Protein AF-0000000080429225 (afdb_homodimer)

Foldseek 3Di:
DFEQDDDFFAAQQYWWWWADDPLDIEIDHQDAPDWDDDPQAIGHSVVRGGHTQQDWAAHPVRSHITHTHGDYLQVCLNHFDQPDDDDHDQVLVVQCVQQPFAAQFEEEEEDCGRVSSVRVSLNGHPDHYAYEYEDQDPVRQVVNQVVCVSNVCNVRYDTDHDDCLPVNPPAAQAGQEYEDEDPQCLSHLVSVLRRHNQAFKHKYKYKALDVVSVVSNVVSCVVNPWDPKDKDWGFDWDFDQQQDPPPVVVVVVVVQVVCVVVVPPNPPVPPPPCVSDDDDDPDDPVCVVPPPPRPRDRDRDPRDPDSGMMMIMTMRHRPVVVPPPPDPPPPPPPD/DFEQDDDFFAAQQYWWWWADDPLDIEIDHQDAPDWDDDPQAIGHSVVRGGHTQQDWAAHPVRSHITHTHGDYLQVCLNHFDQPDDDDHDQVLVVQCVQQPFAAQFEEEEEDCGRVSSVRVSLNGHPDHYAYEYEDQDPVRQVVNQVVCVSNVNNVRYDTDHDDCLPVNPPAAQAGQEYEDDDPQCLSHLVSVLRRHNQAFKHKYKYKALDVVSVVSNVVSCVVNPWDPKDKDWGFDWDFDQDQDPPPVCVVVVVVQVVCVVVVPPNPPVPPPPPCPDDDDDPDDPVCVVPPPPRPRDRDRDPRDPDSGMMMIMTMRHRPVVVPPPPPPPPPPPPD

Nearest PDB structures (foldseek):
  5ccx-assembly1_A-2  TM=9.246E-01  e=9.295E-36  Homo sapiens
  5cd1-assembly1_D  TM=9.275E-01  e=2.009E-33  Homo sapiens
  3mb5-assembly1_A  TM=8.944E-01  e=2.367E-21  Pyrococcus abyssi
  2pwy-assembly1_A  TM=8.630E-01  e=1.473E-17  Thermus thermophilus HB27
  2b25-assembly1_A  TM=8.242E-01  e=1.802E-16  Homo sapiens

InterPro domains:
  IPR014816 tRNA (1-methyladenosine) methyltransferase catalytic subunit Gcd14 [PIRSF017269] (7-320)
  IPR014816 tRNA (1-methyladenosine) methyltransferase catalytic subunit Gcd14 [PS51620] (13-317)
  IPR014816 tRNA (1-methyladenosine) methyltransferase catalytic subunit Gcd14 [PTHR12133] (1-319)
  IPR029063 S-adenosyl-L-methionine-dependent methyltransferase superfamily [G3DSA:3.40.50.150] (73-328)
  IPR029063 S-adenosyl-L-methionine-dependent methyltransferase superfamily [SSF53335] (9-315)
  IPR049470 tRNA (adenine(58)-N(1))-methyltransferase catalytic subunit TRM61, C-terminal [PF08704] (64-315)

Structure (mmCIF, N/CA/C/O backbone):
data_AF-0000000080429225-model_v1
#
loop_
_entity.id
_entity.type
_entity.pdbx_description
1 polymer 'tRNA (adenine(58)-N(1))-methyltransferase catalytic subunit TRM61'
#
loop_
_atom_site.group_PDB
_atom_site.id
_atom_site.type_symbol
_atom_site.label_atom_id
_atom_site.label_alt_id
_atom_site.label_comp_id
_atom_site.label_asym_id
_atom_site.label_entity_id
_atom_site.label_seq_id
_atom_site.pdbx_PDB_ins_code
_atom_site.Cartn_x
_atom_site.Cartn_y
_atom_site.Cartn_z
_atom_site.occupancy
_atom_site.B_iso_or_equiv
_atom_site.auth_seq_id
_atom_site.auth_comp_id
_atom_site.auth_asym_id
_atom_site.auth_atom_id
_atom_site.pdbx_PDB_model_num
ATOM 1 N N . MET A 1 1 ? -14.085 18.499 -6.609 1 58.74 1 MET A N 1
ATOM 2 C CA . MET A 1 1 ? -13.968 17.049 -6.485 1 58.74 1 MET A CA 1
ATOM 3 C C . MET A 1 1 ? -12.761 16.672 -5.631 1 58.74 1 MET A C 1
ATOM 5 O O . MET A 1 1 ? -11.667 17.203 -5.828 1 58.74 1 MET A O 1
ATOM 9 N N . SER A 1 2 ? -13.1 16.017 -4.477 1 67.49 2 SER A N 1
ATOM 10 C CA . SER A 1 2 ? -12.198 16.15 -3.338 1 67.49 2 SER A CA 1
ATOM 11 C C . SER A 1 2 ? -11.176 15.018 -3.308 1 67.49 2 SER A C 1
ATOM 13 O O . SER A 1 2 ? -9.989 15.252 -3.075 1 67.49 2 SER A O 1
ATOM 15 N N . PHE A 1 3 ? -11.462 13.723 -3.8 1 81.86 3 PHE A N 1
ATOM 16 C CA . PHE A 1 3 ? -10.512 12.64 -3.576 1 81.86 3 PHE A CA 1
ATOM 17 C C . PHE A 1 3 ? -9.713 12.35 -4.841 1 81.86 3 PHE A C 1
ATOM 19 O O . PHE A 1 3 ? -8.54 11.979 -4.769 1 81.86 3 PHE A O 1
ATOM 26 N N . SER A 1 4 ? -10.286 12.561 -6.1 1 77.12 4 SER A N 1
ATOM 27 C CA . SER A 1 4 ? -9.725 12.103 -7.367 1 77.12 4 SER A CA 1
ATOM 28 C C . SER A 1 4 ? -8.738 13.118 -7.934 1 77.12 4 SER A C 1
ATOM 30 O O . SER A 1 4 ? -7.96 12.799 -8.836 1 77.12 4 SER A O 1
ATOM 32 N N . GLY A 1 5 ? -8.695 14.262 -7.316 1 80.11 5 GLY A N 1
ATOM 33 C CA . GLY A 1 5 ? -7.773 15.26 -7.836 1 80.11 5 GLY A CA 1
ATOM 34 C C . GLY A 1 5 ? -7.303 16.244 -6.782 1 80.11 5 GLY A C 1
ATOM 35 O O . GLY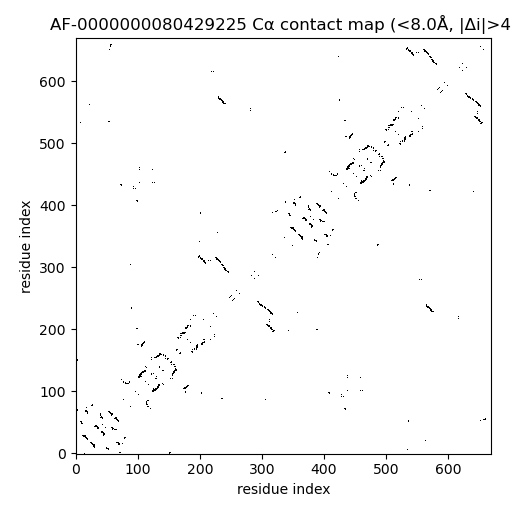 A 1 5 ? -7.942 16.398 -5.739 1 80.11 5 GLY A O 1
ATOM 36 N N . TRP A 1 6 ? -6.202 16.793 -7.077 1 83.4 6 TRP A N 1
ATOM 37 C CA . TRP A 1 6 ? -5.646 17.782 -6.16 1 83.4 6 TRP A CA 1
ATOM 38 C C . TRP A 1 6 ? -6.173 19.177 -6.48 1 83.4 6 TRP A C 1
ATOM 40 O O . TRP A 1 6 ? -6.279 19.555 -7.649 1 83.4 6 TRP A O 1
ATOM 50 N N . LYS A 1 7 ? -6.585 19.801 -5.478 1 88.81 7 LYS A N 1
ATOM 51 C CA . LYS A 1 7 ? -7.01 21.197 -5.528 1 88.81 7 LYS A CA 1
ATOM 52 C C . LYS A 1 7 ? -6.231 22.045 -4.526 1 88.81 7 LYS A C 1
ATOM 54 O O . LYS A 1 7 ? -6.042 21.64 -3.378 1 88.81 7 LYS A O 1
ATOM 59 N N . LYS A 1 8 ? -5.849 23.186 -5.001 1 90.26 8 LYS A N 1
ATOM 60 C CA . LYS A 1 8 ? -5.064 24.053 -4.126 1 90.26 8 LYS A CA 1
ATOM 61 C C . LYS A 1 8 ? -5.967 24.85 -3.188 1 90.26 8 LYS A C 1
ATOM 63 O O . LYS A 1 8 ? -5.716 24.914 -1.983 1 90.26 8 LYS A O 1
ATOM 68 N N . TYR A 1 9 ? -7.013 25.391 -3.779 1 93.8 9 TYR A N 1
ATOM 69 C CA . TYR A 1 9 ? -7.889 26.275 -3.019 1 93.8 9 TYR A CA 1
ATOM 70 C C . TYR A 1 9 ? -9.215 25.593 -2.707 1 93.8 9 TYR A C 1
ATOM 72 O O . TYR A 1 9 ? -9.772 24.889 -3.553 1 93.8 9 TYR A O 1
ATOM 80 N N . ILE A 1 10 ? -9.683 25.83 -1.571 1 94.82 10 ILE A N 1
ATOM 81 C CA . ILE A 1 10 ? -10.962 25.288 -1.125 1 94.82 10 ILE A CA 1
ATOM 82 C C . ILE A 1 10 ? -12.105 26.069 -1.768 1 94.82 10 ILE A C 1
ATOM 84 O O . ILE A 1 10 ? -12.102 27.303 -1.765 1 94.82 10 ILE A O 1
ATOM 88 N N . GLU A 1 11 ? -13.039 25.353 -2.307 1 95.78 11 GLU A N 1
ATOM 89 C CA . GLU A 1 11 ? -14.211 25.962 -2.93 1 95.78 11 GLU A CA 1
ATOM 90 C C . GLU A 1 11 ? -15.5 25.468 -2.28 1 95.78 11 GLU A C 1
ATOM 92 O O . GLU A 1 11 ? -15.487 24.496 -1.523 1 95.78 11 GLU A O 1
ATOM 97 N N . GLU A 1 12 ? -16.565 26.218 -2.572 1 95.73 12 GLU A N 1
ATOM 98 C CA . GLU A 1 12 ? -17.868 25.752 -2.105 1 95.73 12 GLU A CA 1
ATOM 99 C C . GLU A 1 12 ? -18.182 24.36 -2.647 1 95.73 12 GLU A C 1
ATOM 101 O O . GLU A 1 12 ? -17.922 24.069 -3.816 1 95.73 12 GLU A O 1
ATOM 106 N N . GLY A 1 13 ? -18.679 23.495 -1.786 1 94.18 13 GLY A N 1
ATOM 107 C CA . GLY A 1 13 ? -19.02 22.137 -2.179 1 94.18 13 GLY A CA 1
ATOM 108 C C . GLY A 1 13 ? -17.904 21.143 -1.918 1 94.18 13 GLY A C 1
ATOM 109 O O . GLY A 1 13 ? -18.128 19.931 -1.943 1 94.18 13 GLY A O 1
ATOM 110 N N . ASP A 1 14 ? -16.735 21.689 -1.606 1 95 14 ASP A N 1
ATOM 111 C CA . ASP A 1 14 ? -15.601 20.801 -1.368 1 95 14 ASP A CA 1
ATOM 112 C C . ASP A 1 14 ? -15.697 20.144 0.007 1 95 14 ASP A C 1
ATOM 114 O O . ASP A 1 14 ? -16.264 20.721 0.938 1 95 14 ASP A O 1
ATOM 118 N N . LEU A 1 15 ? -15.174 18.949 0.069 1 95.42 15 LEU A N 1
ATOM 119 C CA . LEU A 1 15 ? -14.987 18.282 1.353 1 95.42 15 LEU A CA 1
ATOM 120 C C . LEU A 1 15 ? -13.652 18.671 1.978 1 95.42 15 LEU A C 1
ATOM 122 O O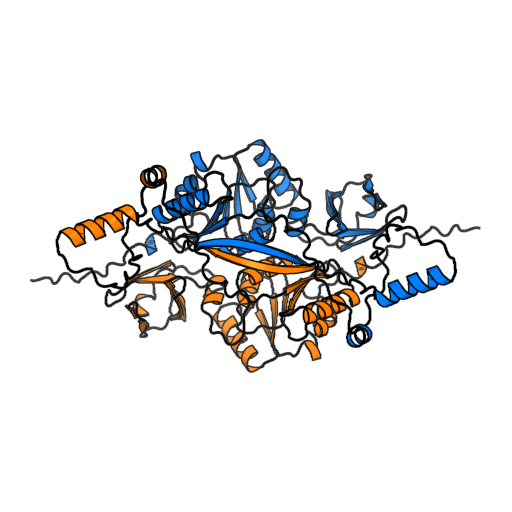 . LEU A 1 15 ? -12.607 18.582 1.328 1 95.42 15 LEU A O 1
ATOM 126 N N . VAL A 1 16 ? -13.702 19.17 3.197 1 95.46 16 VAL A N 1
ATOM 127 C CA . VAL A 1 16 ? -12.503 19.553 3.936 1 95.46 16 VAL A CA 1
ATOM 128 C C . VAL A 1 16 ? -12.417 18.752 5.233 1 95.46 16 VAL A C 1
ATOM 130 O O . VAL A 1 16 ? -13.407 18.62 5.955 1 95.46 16 VAL A O 1
ATOM 133 N N . ILE A 1 17 ? -11.282 18.155 5.483 1 95.59 17 ILE A N 1
ATOM 134 C CA . ILE A 1 17 ? -11.05 17.517 6.774 1 95.59 17 ILE A CA 1
ATOM 135 C C . ILE A 1 17 ? -10.505 18.542 7.766 1 95.59 17 ILE A C 1
ATOM 137 O O . ILE A 1 17 ? -9.371 19.007 7.628 1 95.59 17 ILE A O 1
ATOM 141 N N . ILE A 1 18 ? -11.3 18.915 8.737 1 95.4 18 ILE A N 1
ATOM 142 C CA . ILE A 1 18 ? -10.866 19.821 9.794 1 95.4 18 ILE A CA 1
ATOM 143 C C . ILE A 1 18 ? -10.047 19.052 10.829 1 95.4 18 ILE A C 1
ATOM 145 O O . ILE A 1 18 ? -10.586 18.215 11.558 1 95.4 18 ILE A O 1
ATOM 149 N N . TYR A 1 19 ? -8.816 19.375 10.841 1 93.24 19 TYR A N 1
ATOM 150 C CA . TYR A 1 19 ? -7.879 18.668 11.708 1 93.24 19 TYR A CA 1
ATOM 151 C C . TYR A 1 19 ? -7.572 19.483 12.959 1 93.24 19 TYR A C 1
ATOM 153 O O . TYR A 1 19 ? -6.966 20.554 12.876 1 93.24 19 TYR A O 1
ATOM 161 N N . MET A 1 20 ? -7.954 18.989 14.111 1 89.58 20 MET A N 1
ATOM 162 C CA . MET A 1 20 ? -7.631 19.613 15.391 1 89.58 20 MET A CA 1
ATOM 163 C C . MET A 1 20 ? -6.49 18.875 16.083 1 89.58 20 MET A C 1
ATOM 165 O O . MET A 1 20 ? -5.47 19.479 16.421 1 89.58 20 MET A O 1
ATOM 169 N N . THR A 1 21 ? -6.726 17.58 16.277 1 83.73 21 THR A N 1
ATOM 170 C CA . THR A 1 21 ? -5.724 16.637 16.761 1 83.73 21 THR A CA 1
ATOM 171 C C . THR A 1 21 ? -5.848 15.298 16.038 1 83.73 21 THR A C 1
ATOM 173 O O . THR A 1 21 ? -6.781 15.091 15.26 1 83.73 21 THR A O 1
ATOM 176 N N . ARG A 1 22 ? -4.929 14.494 16.242 1 80.58 22 ARG A N 1
ATOM 177 C CA . ARG A 1 22 ? -4.946 13.185 15.596 1 80.58 22 ARG A CA 1
ATOM 178 C C . ARG A 1 22 ? -6.216 12.418 15.948 1 80.58 22 ARG A C 1
ATOM 180 O O . ARG A 1 22 ? -6.736 11.658 15.128 1 80.58 22 ARG A O 1
ATOM 187 N N . GLU A 1 23 ? -6.689 12.679 17.076 1 81.83 23 GLU A N 1
ATOM 188 C CA . GLU A 1 23 ? -7.859 11.954 17.562 1 81.83 23 GLU A CA 1
ATOM 189 C C . GLU A 1 23 ? -9.145 12.725 17.276 1 81.83 23 GLU A C 1
ATOM 191 O O . GLU A 1 23 ? -10.244 12.198 17.459 1 81.83 23 GLU A O 1
ATOM 196 N N . ASN A 1 24 ? -8.953 13.966 16.822 1 89.04 24 ASN A N 1
ATOM 197 C CA . ASN A 1 24 ? -10.121 14.814 16.606 1 89.04 24 ASN A CA 1
ATOM 198 C C . ASN A 1 24 ? -10.099 15.454 15.221 1 89.04 24 ASN A C 1
ATOM 200 O O . ASN A 1 24 ? -9.456 16.486 15.02 1 89.04 24 ASN A O 1
ATOM 204 N N . MET A 1 25 ? -10.77 14.856 14.321 1 94.27 25 MET A N 1
ATOM 205 C CA . MET A 1 25 ? -10.921 15.331 12.948 1 94.27 25 MET A CA 1
ATOM 206 C C . MET A 1 25 ? -12.367 15.198 12.482 1 94.27 25 MET A C 1
ATOM 208 O O . MET A 1 25 ? -13.086 14.3 12.924 1 94.27 25 MET A O 1
ATOM 212 N N . THR A 1 26 ? -12.745 16.096 11.634 1 95.05 26 THR A N 1
ATOM 213 C CA . THR A 1 26 ? -14.122 16.061 11.153 1 95.05 26 THR A CA 1
ATOM 214 C C . THR A 1 26 ? -14.189 16.446 9.678 1 95.05 26 THR A C 1
ATOM 216 O O . THR A 1 26 ? -13.625 17.464 9.27 1 95.05 26 THR A O 1
ATOM 219 N N . PRO A 1 27 ? -14.887 15.577 8.914 1 95.46 27 PRO A N 1
ATOM 220 C CA . PRO A 1 27 ? -15.128 15.973 7.524 1 95.46 27 PRO A CA 1
ATOM 221 C C . PRO A 1 27 ? -16.296 16.946 7.381 1 95.46 27 PRO A C 1
ATOM 223 O O . PRO A 1 27 ? -17.365 16.721 7.956 1 95.46 27 PRO A O 1
ATOM 226 N N . ILE A 1 28 ? -16.055 18.056 6.602 1 95.69 28 ILE A N 1
ATOM 227 C CA . ILE A 1 28 ? -17.117 19.041 6.424 1 95.69 28 ILE A CA 1
ATOM 228 C C . ILE A 1 28 ? -17.204 19.445 4.954 1 95.69 28 ILE A C 1
ATOM 230 O O . ILE A 1 28 ? -16.19 19.772 4.332 1 95.69 28 ILE A O 1
ATOM 234 N N . PHE A 1 29 ? -18.402 19.414 4.438 1 95.51 29 PHE A N 1
ATOM 235 C CA . PHE A 1 29 ? -18.639 19.988 3.119 1 95.51 29 PHE A CA 1
ATOM 236 C C . PHE A 1 29 ? -18.826 21.498 3.211 1 95.51 29 PHE A C 1
ATOM 238 O O . PHE A 1 29 ? -19.656 21.979 3.985 1 95.51 29 PHE A O 1
ATOM 245 N N . MET A 1 30 ? -18.102 22.186 2.43 1 96.13 30 MET A N 1
ATOM 246 C CA . MET A 1 30 ? -18.134 23.645 2.484 1 96.13 30 MET A CA 1
ATOM 247 C C . MET A 1 30 ? -19.438 24.182 1.904 1 96.13 30 MET A C 1
ATOM 249 O O . MET A 1 30 ? -19.815 23.832 0.784 1 96.13 30 MET A O 1
ATOM 253 N N . LYS A 1 31 ? -20.056 24.973 2.696 1 97 31 LYS A N 1
ATOM 254 C CA . LYS A 1 31 ? -21.301 25.634 2.314 1 97 31 LYS A CA 1
ATOM 255 C C . LYS A 1 31 ? -21.322 27.084 2.789 1 97 31 LYS A C 1
ATOM 257 O O . LYS A 1 31 ? -21.256 27.351 3.99 1 97 31 LYS A O 1
ATOM 262 N N . LYS A 1 32 ? -21.554 27.967 1.883 1 96.86 32 LYS A N 1
ATOM 263 C CA . LYS A 1 32 ? -21.582 29.386 2.23 1 96.86 32 LYS A CA 1
ATOM 264 C C . LYS A 1 32 ? -22.643 29.671 3.289 1 96.86 32 LYS A C 1
ATOM 266 O O . LYS A 1 32 ? -23.737 29.104 3.249 1 96.86 32 LYS A O 1
ATOM 271 N N . GLY A 1 33 ? -22.315 30.573 4.216 1 96.48 33 GLY A N 1
ATOM 272 C CA . GLY A 1 33 ? -23.259 31.013 5.231 1 96.48 33 GLY A CA 1
ATOM 273 C C . GLY A 1 33 ? -23.34 30.071 6.418 1 96.48 33 GLY A C 1
ATOM 274 O O . GLY A 1 33 ? -24.071 30.333 7.376 1 96.48 33 GLY A O 1
ATOM 275 N N . THR A 1 34 ? -22.574 28.927 6.427 1 96.66 34 THR A N 1
ATOM 276 C CA . THR A 1 34 ? -22.617 27.947 7.506 1 96.66 34 THR A CA 1
ATOM 277 C C . THR A 1 34 ? -21.417 28.111 8.434 1 96.66 34 THR A C 1
ATOM 279 O O . THR A 1 34 ? -20.409 28.709 8.053 1 96.66 34 THR A O 1
ATOM 282 N N . VAL A 1 35 ? -21.65 27.637 9.654 1 96.33 35 VAL A N 1
ATOM 283 C CA . VAL A 1 35 ? -20.612 27.757 10.673 1 96.33 35 VAL A CA 1
ATOM 284 C C . VAL A 1 35 ? -20.342 26.391 11.3 1 96.33 35 VAL A C 1
ATOM 286 O O . VAL A 1 35 ? -21.271 25.616 11.538 1 96.33 35 VAL A O 1
ATOM 289 N N . PHE A 1 36 ? -19.058 26.064 11.434 1 95.08 36 PHE A N 1
ATOM 290 C CA . PHE A 1 36 ? -18.625 24.888 12.179 1 95.08 36 PHE A CA 1
ATOM 291 C C . PHE A 1 36 ? -18.08 25.282 13.546 1 95.08 36 PHE A C 1
ATOM 293 O O . PHE A 1 36 ? -17.221 26.161 13.647 1 95.08 36 PHE A O 1
ATOM 300 N N . GLN A 1 37 ? -18.597 24.686 14.585 1 93.11 37 GLN A N 1
ATOM 301 C CA . GLN A 1 37 ? -18.163 25.047 15.93 1 93.11 37 GLN A CA 1
ATOM 302 C C . GLN A 1 37 ? -17.897 23.804 16.775 1 93.11 37 GLN A C 1
ATOM 304 O O . GLN A 1 37 ? -18.624 22.813 16.676 1 93.11 37 GLN A O 1
ATOM 309 N N . ASN A 1 38 ? -16.82 23.818 17.458 1 88.49 38 ASN A N 1
ATOM 310 C CA . ASN A 1 38 ? -16.491 22.783 18.433 1 88.49 38 ASN A CA 1
ATOM 311 C C . ASN A 1 38 ? -15.757 23.363 19.639 1 88.49 38 ASN A C 1
ATOM 313 O O . ASN A 1 38 ? -15.783 24.574 19.864 1 88.49 38 ASN A O 1
ATOM 317 N N . ARG A 1 39 ? -15.22 22.53 20.49 1 87.5 39 ARG A N 1
ATOM 318 C CA . ARG A 1 39 ? -14.583 22.97 21.728 1 87.5 39 ARG A CA 1
ATOM 319 C C . ARG A 1 39 ? -13.356 23.827 21.437 1 87.5 39 ARG A C 1
ATOM 321 O O . ARG A 1 39 ? -12.887 24.563 22.307 1 87.5 39 ARG A O 1
ATOM 328 N N . PHE A 1 40 ? -12.864 23.816 20.22 1 87.19 40 PHE A N 1
ATOM 329 C CA . PHE A 1 40 ? -11.636 24.528 19.883 1 87.19 40 PHE A CA 1
ATOM 330 C C . PHE A 1 40 ? -11.949 25.894 19.285 1 87.19 40 PHE A C 1
ATOM 332 O O . PHE A 1 40 ? -11.053 26.723 19.115 1 87.19 40 PHE A O 1
ATOM 339 N N . GLY A 1 41 ? -13.264 26.063 18.903 1 91.53 41 GLY A N 1
ATOM 340 C CA . GLY A 1 41 ? -13.585 27.391 18.406 1 91.53 41 GLY A CA 1
ATOM 341 C C . GLY A 1 41 ? -14.706 27.391 17.383 1 91.53 41 GLY A C 1
ATOM 342 O O . GLY A 1 41 ? -15.432 26.403 17.251 1 91.53 41 GLY A O 1
ATOM 343 N N . VAL A 1 42 ? -14.895 28.566 16.88 1 95.13 42 VAL A N 1
ATOM 344 C CA . VAL A 1 42 ? -15.93 28.808 15.881 1 95.13 42 VAL A CA 1
ATOM 345 C C . VAL A 1 42 ? -15.285 29.109 14.53 1 95.13 42 VAL A C 1
ATOM 347 O O . VAL A 1 42 ? -14.436 29.997 14.424 1 95.13 42 VAL A O 1
ATOM 350 N N . TYR A 1 43 ? -15.723 28.39 13.469 1 95.64 43 TYR A N 1
ATOM 351 C CA . TYR A 1 43 ? -15.122 28.517 12.147 1 95.64 43 TYR A CA 1
ATOM 352 C C . TYR A 1 43 ? -16.191 28.713 11.078 1 95.64 43 TYR A C 1
ATOM 354 O O . TYR A 1 43 ? -16.97 27.8 10.796 1 95.64 43 TYR A O 1
ATOM 362 N N . LYS A 1 44 ? -16.185 29.883 10.493 1 96.58 44 LYS A N 1
ATOM 363 C CA . LYS A 1 44 ? -17.135 30.164 9.42 1 96.58 44 LYS A CA 1
ATOM 364 C C . LYS A 1 44 ? -16.662 29.568 8.097 1 96.58 44 LYS A C 1
ATOM 366 O O . LYS A 1 44 ? -15.507 29.75 7.706 1 96.58 44 LYS A O 1
ATOM 371 N N . HIS A 1 45 ? -17.551 28.88 7.373 1 97.51 45 HIS A N 1
ATOM 372 C CA . HIS A 1 45 ? -17.2 28.31 6.077 1 97.51 45 HIS A CA 1
ATOM 373 C C . HIS A 1 45 ? -16.724 29.389 5.111 1 97.51 45 HIS A C 1
ATOM 375 O O . HIS A 1 45 ? -15.824 29.151 4.302 1 97.51 45 HIS A O 1
ATOM 381 N N . ASP A 1 46 ? -17.334 30.583 5.255 1 96.82 46 ASP A N 1
ATOM 382 C CA . ASP A 1 46 ? -16.966 31.69 4.378 1 96.82 46 ASP A CA 1
ATOM 383 C C . ASP A 1 46 ? -15.501 32.078 4.568 1 96.82 46 ASP A C 1
ATOM 385 O O . ASP A 1 46 ? -14.851 32.548 3.632 1 96.82 46 ASP A O 1
ATOM 389 N N . ASP A 1 47 ? -14.984 31.862 5.772 1 94.79 47 ASP A N 1
ATOM 390 C CA . ASP A 1 47 ? -13.586 32.164 6.066 1 94.79 47 ASP A CA 1
ATOM 391 C C . ASP A 1 47 ? -12.664 31.07 5.534 1 94.79 47 ASP A C 1
ATOM 393 O O . ASP A 1 47 ? -11.456 31.278 5.405 1 94.79 47 ASP A O 1
ATOM 397 N N . ILE A 1 48 ? -13.205 29.922 5.274 1 95.12 48 ILE A N 1
ATOM 398 C CA . ILE A 1 48 ? -12.435 28.765 4.83 1 95.12 48 ILE A CA 1
ATOM 399 C C . ILE A 1 48 ? -12.369 28.745 3.304 1 95.12 48 ILE A C 1
ATOM 401 O O . ILE A 1 48 ? -11.319 28.456 2.726 1 95.12 48 ILE A O 1
ATOM 405 N N . ILE A 1 49 ? -13.484 29.052 2.705 1 96.41 49 ILE A N 1
ATOM 406 C CA . ILE A 1 49 ? -13.565 29.057 1.249 1 96.41 49 ILE A CA 1
ATOM 407 C C . ILE A 1 49 ? -12.571 30.067 0.68 1 96.41 49 ILE A C 1
ATOM 409 O O . ILE A 1 49 ? -12.524 31.218 1.123 1 96.41 49 ILE A O 1
ATOM 413 N N . GLY A 1 50 ? -11.746 29.635 -0.214 1 94.41 50 GLY A N 1
ATOM 414 C CA . GLY A 1 50 ? -10.716 30.48 -0.794 1 94.41 50 GLY A CA 1
ATOM 415 C C . GLY A 1 50 ? -9.336 30.221 -0.218 1 94.41 50 GLY A C 1
ATOM 416 O O . GLY A 1 50 ? -8.327 30.599 -0.816 1 94.41 50 GLY A O 1
ATOM 417 N N . LYS A 1 51 ? -9.293 29.588 0.912 1 93.23 51 LYS A N 1
ATOM 418 C CA . LYS A 1 51 ? -8.007 29.256 1.519 1 93.23 51 LYS A CA 1
ATOM 419 C C . LYS A 1 51 ? -7.384 28.033 0.852 1 93.23 51 LYS A C 1
ATOM 421 O O . LYS A 1 51 ? -8.072 27.278 0.162 1 93.23 51 LYS A O 1
ATOM 426 N N . GLU A 1 52 ? -6.147 27.896 1.063 1 92.24 52 GLU A N 1
ATOM 427 C CA . GLU A 1 52 ? -5.428 26.746 0.524 1 92.24 52 GLU A CA 1
ATOM 428 C C . GLU A 1 52 ? -5.549 25.538 1.448 1 92.24 52 GLU A C 1
ATOM 430 O O . GLU A 1 52 ? -5.535 25.682 2.672 1 92.24 52 GLU A O 1
ATOM 435 N N . TYR A 1 53 ? -5.704 24.373 0.846 1 92.01 53 TYR A N 1
ATOM 436 C CA . TYR A 1 53 ? -5.567 23.175 1.667 1 92.01 53 TYR A CA 1
ATOM 437 C C . TYR A 1 53 ? -4.225 23.16 2.389 1 92.01 53 TYR A C 1
ATOM 439 O O . TYR A 1 53 ? -3.197 23.523 1.811 1 92.01 53 TYR A O 1
ATOM 447 N N . GLY A 1 54 ? -4.253 22.733 3.622 1 90.11 54 GLY A N 1
ATOM 448 C CA . GLY A 1 54 ? -3.047 22.733 4.435 1 90.11 54 GLY A CA 1
ATOM 449 C C . GLY A 1 54 ? -2.928 23.954 5.326 1 90.11 54 GLY A C 1
ATOM 450 O O . GLY A 1 54 ? -2.061 24.009 6.201 1 90.11 54 GLY A O 1
ATOM 451 N N . SER A 1 55 ? -3.855 24.876 5.248 1 90.67 55 SER A N 1
ATOM 452 C CA . SER A 1 55 ? -3.782 26.133 5.986 1 90.67 55 SER A CA 1
ATOM 453 C C . SER A 1 55 ? -4.169 25.94 7.448 1 90.67 55 SER A C 1
ATOM 455 O O . SER A 1 55 ? -4.99 25.079 7.77 1 90.67 55 SER A O 1
ATOM 457 N N . LYS A 1 56 ? -3.53 26.711 8.214 1 89.64 56 LYS A N 1
ATOM 458 C CA . LYS A 1 56 ? -3.931 26.864 9.61 1 89.64 56 LYS A CA 1
ATOM 459 C C . LYS A 1 56 ? -4.975 27.965 9.765 1 89.64 56 LYS A C 1
ATOM 461 O O . LYS A 1 56 ? -4.775 29.088 9.297 1 89.64 56 LYS A O 1
ATOM 466 N N . LEU A 1 57 ? -6.084 27.677 10.368 1 91.74 57 LEU A N 1
ATOM 467 C CA . LEU A 1 57 ? -7.157 28.649 10.54 1 91.74 57 LEU A CA 1
ATOM 468 C C . LEU A 1 57 ? -7.418 28.915 12.019 1 91.74 57 LEU A C 1
ATOM 470 O O . LEU A 1 57 ? -7.702 27.987 12.78 1 91.74 57 LEU A O 1
ATOM 474 N N . VAL A 1 58 ? -7.323 30.12 12.379 1 91.07 58 VAL A N 1
ATOM 475 C CA . VAL A 1 58 ? -7.629 30.526 13.747 1 91.07 58 VAL A CA 1
ATOM 476 C C . VAL A 1 58 ? -9.134 30.725 13.903 1 91.07 58 VAL A C 1
ATOM 478 O O . VAL A 1 58 ? -9.789 31.279 13.016 1 91.07 58 VAL A O 1
ATOM 481 N N . SER A 1 59 ? -9.606 30.316 15.001 1 92.41 59 SER A N 1
ATOM 482 C CA . SER A 1 59 ? -11.038 30.445 15.251 1 92.41 59 SER A CA 1
ATOM 483 C C . SER A 1 59 ? -11.458 31.909 15.316 1 92.41 59 SER A C 1
ATOM 485 O O . SER A 1 59 ? -10.661 32.773 15.687 1 92.41 59 SER A O 1
ATOM 487 N N . SER A 1 60 ? -12.692 32.162 14.959 1 88.79 60 SER A N 1
ATOM 488 C CA . SER A 1 60 ? -13.214 33.525 14.965 1 88.79 60 SER A CA 1
ATOM 489 C C . SER A 1 60 ? -13.227 34.106 16.375 1 88.79 60 SER A C 1
ATOM 491 O O . SER A 1 60 ? -13.128 35.322 16.552 1 88.79 60 SER A O 1
ATOM 493 N N . ASN A 1 61 ? -13.335 33.265 17.375 1 88.03 61 ASN A N 1
ATOM 494 C CA . ASN A 1 61 ? -13.342 33.731 18.758 1 88.03 61 ASN A CA 1
ATOM 495 C C . ASN A 1 61 ? -11.97 33.577 19.408 1 88.03 61 ASN A C 1
ATOM 497 O O . ASN A 1 61 ? -11.849 33.629 20.633 1 88.03 61 ASN A O 1
ATOM 501 N N . TYR A 1 62 ? -10.942 33.167 18.683 1 85.77 62 TYR A N 1
ATOM 502 C CA . TYR A 1 62 ? -9.53 33.13 19.048 1 85.77 62 TYR A CA 1
ATOM 503 C C . TYR A 1 62 ? -9.281 32.122 20.164 1 85.77 62 TYR A C 1
ATOM 505 O O . TYR A 1 62 ? -8.407 32.326 21.009 1 85.77 62 TYR A O 1
ATOM 513 N N . ARG A 1 63 ? -10.06 31.122 20.252 1 85.6 63 ARG A N 1
ATOM 514 C CA . ARG A 1 63 ? -9.919 30.09 21.275 1 85.6 63 ARG A CA 1
ATOM 515 C C . ARG A 1 63 ? -8.936 29.011 20.832 1 85.6 63 ARG A C 1
ATOM 517 O O . ARG A 1 63 ? -8.36 28.309 21.666 1 85.6 63 ARG A O 1
ATOM 524 N N . GLY A 1 64 ? -8.797 28.938 19.556 1 88.9 64 GLY A N 1
ATOM 525 C CA . GLY A 1 64 ? -7.921 27.892 19.051 1 88.9 64 GLY A CA 1
ATOM 526 C C . GLY A 1 64 ? -7.729 27.949 17.548 1 88.9 64 GLY A C 1
ATOM 527 O O . GLY A 1 64 ? -8.004 28.973 16.919 1 88.9 64 GLY A O 1
ATOM 528 N N . PHE A 1 65 ? -7.037 26.918 17.011 1 89.67 65 PHE A N 1
ATOM 529 C CA . PHE A 1 65 ? -6.817 26.846 15.571 1 89.67 65 PHE A CA 1
ATOM 530 C C . PHE A 1 65 ? -7.003 25.42 15.067 1 89.67 65 PHE A C 1
ATOM 532 O O . PHE A 1 65 ? -7.028 24.474 15.857 1 89.67 65 PHE A O 1
ATOM 539 N N . VAL A 1 66 ? -7.293 25.342 13.789 1 91.8 66 VAL A N 1
ATOM 540 C CA . VAL A 1 66 ? -7.409 24.049 13.121 1 91.8 66 VAL A CA 1
ATOM 541 C C . VAL A 1 66 ? -6.61 24.066 11.82 1 91.8 66 VAL A C 1
ATOM 543 O O . VAL A 1 66 ? -6.189 25.128 11.356 1 91.8 66 VAL A O 1
ATOM 546 N N . TYR A 1 67 ? -6.308 22.927 11.313 1 91.96 67 TYR A N 1
ATOM 547 C CA . TYR A 1 67 ? -5.75 22.811 9.97 1 91.96 67 TYR A CA 1
ATOM 548 C C . TYR A 1 67 ? -6.807 22.338 8.979 1 91.96 67 TYR A C 1
ATOM 550 O O . TYR A 1 67 ? -7.624 21.472 9.3 1 91.96 67 TYR A O 1
ATOM 558 N N . LEU A 1 68 ? -6.789 22.913 7.829 1 94.28 68 LEU A N 1
ATOM 559 C CA . LEU A 1 68 ? -7.69 22.547 6.741 1 94.28 68 LEU A CA 1
ATOM 560 C C . LEU A 1 68 ? -7.016 21.574 5.781 1 94.28 68 LEU A C 1
ATOM 562 O O . LEU A 1 68 ? -6.192 21.978 4.957 1 94.28 68 LEU A O 1
ATOM 566 N N . LEU A 1 69 ? -7.438 20.297 5.829 1 94.16 69 LEU A N 1
ATOM 567 C CA . LEU A 1 69 ? -6.694 19.29 5.08 1 94.16 69 LEU A CA 1
ATOM 568 C C . LEU A 1 69 ? -7.499 18.798 3.883 1 94.16 69 LEU A C 1
ATOM 570 O O . LEU A 1 69 ? -8.726 18.698 3.954 1 94.16 69 LEU A O 1
ATOM 574 N N . HIS A 1 70 ? -6.717 18.524 2.859 1 94.54 70 HIS A N 1
ATOM 575 C CA . HIS A 1 70 ? -7.286 17.844 1.7 1 94.54 70 HIS A CA 1
ATOM 576 C C . HIS A 1 70 ? -7.679 16.41 2.041 1 94.54 70 HIS A C 1
ATOM 578 O O . HIS A 1 70 ? -6.937 15.706 2.73 1 94.54 70 HIS A O 1
ATOM 584 N N . PRO A 1 71 ? -8.844 15.992 1.632 1 94.83 71 PRO A N 1
ATOM 585 C CA . PRO A 1 71 ? -9.227 14.614 1.95 1 94.83 71 PRO A CA 1
ATOM 586 C C . PRO A 1 71 ? -8.337 13.581 1.264 1 94.83 71 PRO A C 1
ATOM 588 O O . PRO A 1 71 ? -7.941 13.77 0.111 1 94.83 71 PRO A O 1
ATOM 591 N N . THR A 1 72 ? -7.945 12.558 1.947 1 94.23 72 THR A N 1
ATOM 592 C CA . THR A 1 72 ? -7.251 11.368 1.467 1 94.23 72 THR A CA 1
ATOM 593 C C . THR A 1 72 ? -7.935 10.102 1.976 1 94.23 72 THR A C 1
ATOM 595 O O . THR A 1 72 ? -8.668 10.141 2.967 1 94.23 72 THR A O 1
ATOM 598 N N . PRO A 1 73 ? -7.722 8.973 1.324 1 95.45 73 PRO A N 1
ATOM 599 C CA . PRO A 1 73 ? -8.309 7.732 1.834 1 95.45 73 PRO A CA 1
ATOM 600 C C . PRO A 1 73 ? -7.883 7.423 3.267 1 95.45 73 PRO A C 1
ATOM 602 O O . PRO A 1 73 ? -8.68 6.905 4.054 1 95.45 73 PRO A O 1
ATOM 605 N N . GLU A 1 74 ? -6.671 7.743 3.611 1 93.58 74 GLU A N 1
ATOM 606 C CA . GLU A 1 74 ? -6.185 7.515 4.969 1 93.58 74 GLU A CA 1
ATOM 607 C C . GLU A 1 74 ? -6.97 8.342 5.983 1 93.58 74 GLU A C 1
ATOM 609 O O . GLU A 1 74 ? -7.402 7.822 7.014 1 93.58 74 GLU A O 1
ATOM 614 N N . LEU A 1 75 ? -7.144 9.619 5.665 1 94.03 75 LEU A N 1
ATOM 615 C CA . LEU A 1 75 ? -7.907 10.491 6.55 1 94.03 75 LEU A CA 1
ATOM 616 C C . LEU A 1 75 ? -9.375 10.077 6.588 1 94.03 75 LEU A C 1
ATOM 618 O O . LEU A 1 75 ? -10.006 10.108 7.647 1 94.03 75 LEU A O 1
ATOM 622 N N . TRP A 1 76 ? -9.871 9.673 5.45 1 95.14 76 TRP A N 1
ATOM 623 C CA . TRP A 1 76 ? -11.271 9.27 5.365 1 95.14 76 TRP A CA 1
ATOM 624 C C . TRP A 1 76 ? -11.553 8.085 6.282 1 95.14 76 TRP A C 1
ATOM 626 O O . TRP A 1 76 ? -12.587 8.044 6.954 1 95.14 76 TRP A O 1
ATOM 636 N N . THR A 1 77 ? -10.668 7.143 6.325 1 94.47 77 THR A N 1
ATOM 637 C CA . THR A 1 77 ? -10.807 5.974 7.186 1 94.47 77 THR A CA 1
ATOM 638 C C . THR A 1 77 ? -10.958 6.393 8.646 1 94.47 77 THR A C 1
ATOM 640 O O . THR A 1 77 ? -11.635 5.717 9.424 1 94.47 77 THR A O 1
ATOM 643 N N . LEU A 1 78 ? -10.418 7.502 8.987 1 92.3 78 LEU A N 1
ATOM 644 C CA . LEU A 1 78 ? -10.41 7.957 10.373 1 92.3 78 LEU A CA 1
ATOM 645 C C . LEU A 1 78 ? -11.678 8.741 10.695 1 92.3 78 LEU A C 1
ATOM 647 O O . LEU A 1 78 ? -12.068 8.849 11.86 1 92.3 78 LEU A O 1
ATOM 651 N N . VAL A 1 79 ? -12.349 9.276 9.652 1 93.86 79 VAL A N 1
ATOM 652 C CA . VAL A 1 79 ? -13.348 10.286 9.986 1 93.86 79 VAL A CA 1
ATOM 653 C C . VAL A 1 79 ? -14.714 9.857 9.454 1 93.86 79 VAL A C 1
ATOM 655 O O . VAL A 1 79 ? -15.735 10.462 9.789 1 93.86 79 VAL A O 1
ATOM 658 N N . LEU A 1 80 ? -14.768 8.805 8.598 1 91.91 80 LEU A N 1
ATOM 659 C CA . LEU A 1 80 ? -16.031 8.466 7.953 1 91.91 80 LEU A CA 1
ATOM 660 C C . LEU A 1 80 ? -17.062 8.012 8.981 1 91.91 80 LEU A C 1
ATOM 662 O O . LEU A 1 80 ? -16.702 7.502 10.044 1 91.91 80 LEU A O 1
ATOM 666 N N . PRO A 1 81 ? -18.297 8.346 8.681 1 85.04 81 PRO A N 1
ATOM 667 C CA . PRO A 1 81 ? -19.335 7.779 9.545 1 85.04 81 PRO A CA 1
ATOM 668 C C . PRO A 1 81 ? -19.356 6.253 9.519 1 85.04 81 PRO A C 1
ATOM 670 O O . PRO A 1 81 ? -19.411 5.651 8.443 1 85.04 81 PRO A O 1
ATOM 673 N N . HIS A 1 82 ? -19.253 5.685 10.669 1 83.33 82 HIS A N 1
ATOM 674 C CA . HIS A 1 82 ? -19.199 4.229 10.727 1 83.33 82 HIS A CA 1
ATOM 675 C C . HIS A 1 82 ? -20.599 3.624 10.701 1 83.33 82 HIS A C 1
ATOM 677 O O . HIS A 1 82 ? -21.312 3.656 11.706 1 83.33 82 HIS A O 1
ATOM 683 N N . ARG A 1 83 ? -20.933 3.236 9.554 1 86.34 83 ARG A N 1
ATOM 684 C CA . ARG A 1 83 ? -22.19 2.508 9.415 1 86.34 83 ARG A CA 1
ATOM 685 C C . ARG A 1 83 ? -21.972 1.006 9.562 1 86.34 83 ARG A C 1
ATOM 687 O O . ARG A 1 83 ? -22.924 0.252 9.771 1 86.34 83 ARG A O 1
ATOM 694 N N . THR A 1 84 ? -20.85 0.55 9.325 1 90.49 84 THR A N 1
ATOM 695 C CA . THR A 1 84 ? -20.392 -0.827 9.471 1 90.49 84 THR A CA 1
ATOM 696 C C . THR A 1 84 ? -18.987 -0.87 10.065 1 90.49 84 THR A C 1
ATOM 698 O O . THR A 1 84 ? -18.353 0.172 10.249 1 90.49 84 THR A O 1
ATOM 701 N N . GLN A 1 85 ? -18.608 -2.086 10.469 1 88.49 85 GLN A N 1
ATOM 702 C CA . GLN A 1 85 ? -17.203 -2.256 10.82 1 88.49 85 GLN A CA 1
ATOM 703 C C . GLN A 1 85 ? -16.304 -2.069 9.601 1 88.49 85 GLN A C 1
ATOM 705 O O . GLN A 1 85 ? -16.649 -2.498 8.498 1 88.49 85 GLN A O 1
ATOM 710 N N . ILE A 1 86 ? -15.163 -1.466 9.844 1 92.62 86 ILE A N 1
ATOM 711 C CA . ILE A 1 86 ? -14.278 -1.165 8.724 1 92.62 86 ILE A CA 1
ATOM 712 C C . ILE A 1 86 ? -12.898 -1.766 8.98 1 92.62 86 ILE A C 1
ATOM 714 O O . ILE A 1 86 ? -12.582 -2.151 10.108 1 92.62 86 ILE A O 1
ATOM 718 N N . LEU A 1 87 ? -12.148 -1.839 7.833 1 92.56 87 LEU A N 1
ATOM 719 C CA . LEU A 1 87 ? -10.721 -2.132 7.907 1 92.56 87 LEU A CA 1
ATOM 720 C C . LEU A 1 87 ? -9.926 -0.878 8.252 1 92.56 87 LEU A C 1
ATOM 722 O O . LEU A 1 87 ? -10.3 0.228 7.857 1 92.56 87 LEU A O 1
ATOM 726 N N . TYR A 1 88 ? -8.839 -1.144 8.891 1 90.17 88 TYR A N 1
ATOM 727 C CA . TYR A 1 88 ? -7.975 -0.013 9.208 1 90.17 88 TYR A CA 1
ATOM 728 C C . TYR A 1 88 ? -6.682 -0.072 8.404 1 90.17 88 TYR A C 1
ATOM 730 O O . TYR A 1 88 ? -6.458 -1.018 7.645 1 90.17 88 TYR A O 1
ATOM 738 N N . ILE A 1 89 ? -5.914 0.87 8.62 1 91.69 89 ILE A N 1
ATOM 739 C CA . ILE A 1 89 ? -4.862 1.226 7.673 1 91.69 89 ILE A CA 1
ATOM 740 C C . ILE A 1 89 ? -3.856 0.082 7.566 1 91.69 89 ILE A C 1
ATOM 742 O O . ILE A 1 89 ? -3.294 -0.161 6.495 1 91.69 89 ILE A O 1
ATOM 746 N N . ALA A 1 90 ? -3.551 -0.62 8.666 1 90.71 90 ALA A N 1
ATOM 747 C CA . ALA A 1 90 ? -2.596 -1.724 8.612 1 90.71 90 ALA A CA 1
ATOM 748 C C . ALA A 1 90 ? -3.071 -2.814 7.655 1 90.71 90 ALA A C 1
ATOM 750 O O . ALA A 1 90 ? -2.325 -3.242 6.772 1 90.71 90 ALA A O 1
ATOM 751 N N . ASP A 1 91 ? -4.284 -3.215 7.808 1 93.96 91 ASP A N 1
ATOM 752 C CA . ASP A 1 91 ? -4.863 -4.231 6.935 1 93.96 91 ASP A CA 1
ATOM 753 C C . ASP A 1 91 ? -5.008 -3.711 5.506 1 93.96 91 ASP A C 1
ATOM 755 O O . ASP A 1 91 ? -4.678 -4.413 4.548 1 93.96 91 ASP A O 1
ATOM 759 N N . ILE A 1 92 ? -5.489 -2.502 5.412 1 96.49 92 ILE A N 1
ATOM 760 C CA . ILE A 1 92 ? -5.74 -1.904 4.106 1 96.49 92 ILE A CA 1
ATOM 761 C C . ILE A 1 92 ? -4.449 -1.881 3.291 1 96.49 92 ILE A C 1
ATOM 763 O O . ILE A 1 92 ? -4.434 -2.289 2.127 1 96.49 92 ILE A O 1
ATOM 767 N N . SER A 1 93 ? -3.397 -1.402 3.924 1 95.99 93 SER A N 1
ATOM 768 C CA . SER A 1 93 ? -2.122 -1.295 3.223 1 95.99 93 SER A CA 1
ATOM 769 C C . SER A 1 93 ? -1.605 -2.666 2.802 1 95.99 93 SER A C 1
ATOM 771 O O . SER A 1 93 ? -1.158 -2.846 1.667 1 95.99 93 SER A O 1
ATOM 773 N N . PHE A 1 94 ? -1.696 -3.624 3.712 1 95.8 94 PHE A N 1
ATOM 774 C CA . PHE A 1 94 ? -1.184 -4.968 3.475 1 95.8 94 PHE A CA 1
ATOM 775 C C . PHE A 1 94 ? -1.963 -5.656 2.36 1 95.8 94 PHE A C 1
ATOM 777 O O . PHE A 1 94 ? -1.37 -6.248 1.455 1 95.8 94 PHE A O 1
ATOM 784 N N . ILE A 1 95 ? -3.257 -5.516 2.356 1 97.63 95 ILE A N 1
ATOM 785 C CA . ILE A 1 95 ? -4.121 -6.118 1.345 1 97.63 95 ILE A CA 1
ATOM 786 C C . ILE A 1 95 ? -3.829 -5.497 -0.019 1 97.63 95 ILE A C 1
ATOM 788 O O . ILE A 1 95 ? -3.668 -6.212 -1.011 1 97.63 95 ILE A O 1
ATOM 792 N N . THR A 1 96 ? -3.75 -4.199 -0.069 1 97.99 96 THR A N 1
ATOM 793 C CA . THR A 1 96 ? -3.52 -3.487 -1.322 1 97.99 96 THR A CA 1
ATOM 794 C C . THR A 1 96 ? -2.228 -3.96 -1.982 1 97.99 96 THR A C 1
ATOM 796 O O . THR A 1 96 ? -2.191 -4.187 -3.193 1 97.99 96 THR A O 1
ATOM 799 N N . THR A 1 97 ? -1.251 -4.159 -1.184 1 96.73 97 THR A N 1
ATOM 800 C CA . THR A 1 97 ? 0.059 -4.541 -1.701 1 96.73 97 THR A CA 1
ATOM 801 C C . THR A 1 97 ? 0.062 -6.001 -2.141 1 96.73 97 THR A C 1
ATOM 803 O O . THR A 1 97 ? 0.488 -6.319 -3.254 1 96.73 97 THR A O 1
ATOM 806 N N . LEU A 1 98 ? -0.472 -6.892 -1.324 1 96.75 98 LEU A N 1
ATOM 807 C CA . LEU A 1 98 ? -0.361 -8.32 -1.603 1 96.75 98 LEU A CA 1
ATOM 808 C C . LEU A 1 98 ? -1.327 -8.735 -2.707 1 96.75 98 LEU A C 1
ATOM 810 O O . LEU A 1 98 ? -1.15 -9.783 -3.332 1 96.75 98 LEU A O 1
ATOM 814 N N . LEU A 1 99 ? -2.326 -7.911 -2.921 1 98.24 99 LEU A N 1
ATOM 815 C CA . LEU A 1 99 ? -3.179 -8.139 -4.082 1 98.24 99 LEU A CA 1
ATOM 816 C C . LEU A 1 99 ? -2.584 -7.493 -5.329 1 98.24 99 LEU A C 1
ATOM 818 O O . LEU A 1 99 ? -3.215 -7.48 -6.388 1 98.24 99 LEU A O 1
ATOM 822 N N . GLU A 1 100 ? -1.459 -6.892 -5.176 1 96.08 100 GLU A N 1
ATOM 823 C CA . GLU A 1 100 ? -0.66 -6.34 -6.265 1 96.08 100 GLU A CA 1
ATOM 824 C C . GLU A 1 100 ? -1.432 -5.267 -7.028 1 96.08 100 GLU A C 1
ATOM 826 O O . GLU A 1 100 ? -1.381 -5.215 -8.258 1 96.08 100 GLU A O 1
ATOM 831 N N . MET A 1 101 ? -2.175 -4.445 -6.293 1 96.73 101 MET A N 1
ATOM 832 C CA . MET A 1 101 ? -2.918 -3.359 -6.927 1 96.73 101 MET A CA 1
ATOM 833 C C . MET A 1 101 ? -1.971 -2.287 -7.453 1 96.73 101 MET A C 1
ATOM 835 O O . MET A 1 101 ? -0.976 -1.958 -6.804 1 96.73 101 MET A O 1
ATOM 839 N N . LYS A 1 102 ? -2.263 -1.788 -8.596 1 95.14 102 LYS A N 1
ATOM 840 C CA . LYS A 1 102 ? -1.486 -0.771 -9.299 1 95.14 102 LYS A CA 1
ATOM 841 C C . LYS A 1 102 ? -2.346 -0.032 -10.321 1 95.14 102 LYS A C 1
ATOM 843 O O . LYS A 1 102 ? -3.454 -0.468 -10.639 1 95.14 102 LYS A O 1
ATOM 848 N N . PRO A 1 103 ? -1.876 1.057 -10.796 1 94.99 103 PRO A N 1
ATOM 849 C CA . PRO A 1 103 ? -2.692 1.802 -11.757 1 94.99 103 PRO A CA 1
ATOM 850 C C . PRO A 1 103 ? -3.123 0.952 -12.95 1 94.99 103 PRO A C 1
ATOM 852 O O . PRO A 1 103 ? -2.29 0.282 -13.568 1 94.99 103 PRO A O 1
ATOM 855 N N . GLY A 1 104 ? -4.425 0.96 -13.2 1 95.35 104 GLY A N 1
ATOM 856 C CA . GLY A 1 104 ? -4.936 0.339 -14.412 1 95.35 104 GLY A CA 1
ATOM 857 C C . GLY A 1 104 ? -5.522 -1.04 -14.175 1 95.35 104 GLY A C 1
ATOM 858 O O . GLY A 1 104 ? -6.168 -1.605 -15.06 1 95.35 104 GLY A O 1
ATOM 859 N N . VAL A 1 105 ? -5.393 -1.579 -13.005 1 96.42 105 VAL A N 1
ATOM 860 C CA . VAL A 1 105 ? -5.91 -2.924 -12.77 1 96.42 105 VAL A CA 1
ATOM 861 C C . VAL A 1 105 ? -7.376 -2.848 -12.351 1 96.42 105 VAL A C 1
ATOM 863 O O . VAL A 1 105 ? -7.835 -1.816 -11.858 1 96.42 105 VAL A O 1
ATOM 866 N N . ASN A 1 106 ? -8.075 -3.924 -12.63 1 98.62 106 ASN A N 1
ATOM 867 C CA . ASN A 1 106 ? -9.469 -4.075 -12.225 1 98.62 106 ASN A CA 1
ATOM 868 C C . ASN A 1 106 ? -9.602 -4.97 -10.997 1 98.62 106 ASN A C 1
ATOM 870 O O . ASN A 1 106 ? -8.939 -6.004 -10.902 1 98.62 106 ASN A O 1
ATOM 874 N N . VAL A 1 107 ? -10.488 -4.563 -10.07 1 98.9 107 VAL A N 1
ATOM 875 C CA . VAL A 1 107 ? -10.561 -5.243 -8.781 1 98.9 107 VAL A CA 1
ATOM 876 C C . VAL A 1 107 ? -12.021 -5.475 -8.401 1 98.9 107 VAL A C 1
ATOM 878 O O . VAL A 1 107 ? -12.885 -4.646 -8.695 1 98.9 107 VAL A O 1
ATOM 881 N N . ILE A 1 108 ? -12.278 -6.628 -7.726 1 98.89 108 ILE A N 1
ATOM 882 C CA . ILE A 1 108 ? -13.558 -6.864 -7.067 1 98.89 108 ILE A CA 1
ATOM 883 C C . ILE A 1 108 ? -13.402 -6.685 -5.558 1 98.89 108 ILE A C 1
ATOM 885 O O . ILE A 1 108 ? -12.431 -7.162 -4.967 1 98.89 108 ILE A O 1
ATOM 889 N N . GLU A 1 109 ? -14.278 -5.995 -5.012 1 98.7 109 GLU A N 1
ATOM 890 C CA . GLU A 1 109 ? -14.462 -5.97 -3.564 1 98.7 109 GLU A CA 1
ATOM 891 C C . GLU A 1 109 ? -15.869 -6.418 -3.179 1 98.7 109 GLU A C 1
ATOM 893 O O . GLU A 1 109 ? -16.856 -5.928 -3.733 1 98.7 109 GLU A O 1
ATOM 898 N N . SER A 1 110 ? -15.979 -7.368 -2.345 1 97.71 110 SER A N 1
ATOM 899 C CA . SER A 1 110 ? -17.266 -7.7 -1.742 1 97.71 110 SER A CA 1
ATOM 900 C C . SER A 1 110 ? -17.295 -7.332 -0.263 1 97.71 110 SER A C 1
ATOM 902 O O . SER A 1 110 ? -16.419 -7.741 0.502 1 97.71 110 SER A O 1
ATOM 904 N N . GLY A 1 111 ? -18.278 -6.604 0.163 1 95.13 111 GLY A N 1
ATOM 905 C CA . GLY A 1 111 ? -18.318 -5.955 1.464 1 95.13 111 GLY A CA 1
ATOM 906 C C . GLY A 1 111 ? -17.891 -4.5 1.418 1 95.13 111 GLY A C 1
ATOM 907 O O . GLY A 1 111 ? -16.929 -4.109 2.083 1 95.13 111 GLY A O 1
ATOM 908 N N . THR A 1 112 ? -18.625 -3.718 0.663 1 96.16 112 THR A N 1
ATOM 909 C CA . THR A 1 112 ? -18.325 -2.299 0.504 1 96.16 112 THR A CA 1
ATOM 910 C C . THR A 1 112 ? -18.366 -1.583 1.851 1 96.16 112 THR A C 1
ATOM 912 O O . THR A 1 112 ? -17.484 -0.78 2.16 1 96.16 112 THR A O 1
ATOM 915 N N . GLY A 1 113 ? -19.472 -1.881 2.662 1 93.17 113 GLY A N 1
ATOM 916 C CA . GLY A 1 113 ? -19.641 -1.274 3.972 1 93.17 113 GLY A CA 1
ATOM 917 C C . GLY A 1 113 ? -19.675 0.242 3.928 1 93.17 113 GLY A C 1
ATOM 918 O O . GLY A 1 113 ? -20.463 0.83 3.185 1 93.17 113 GLY A O 1
ATOM 919 N N . SER A 1 114 ? -18.783 0.839 4.643 1 93.93 114 SER A N 1
ATOM 920 C CA . SER A 1 114 ? -18.751 2.295 4.738 1 93.93 114 SER A CA 1
ATOM 921 C C . SER A 1 114 ? -17.879 2.901 3.644 1 93.93 114 SER A C 1
ATOM 923 O O . SER A 1 114 ? -17.703 4.12 3.587 1 93.93 114 SER A O 1
ATOM 925 N N . GLY A 1 115 ? -17.302 2.081 2.804 1 95.91 115 GLY A N 1
ATOM 926 C CA . GLY A 1 115 ? -16.564 2.559 1.645 1 95.91 115 GLY A CA 1
ATOM 927 C C . GLY A 1 115 ? -15.142 2.973 1.973 1 95.91 115 GLY A C 1
ATOM 928 O O . GLY A 1 115 ? -14.469 3.602 1.153 1 95.91 115 GLY A O 1
ATOM 929 N N . SER A 1 116 ? -14.697 2.624 3.207 1 95.97 116 SER A N 1
ATOM 930 C CA . SER A 1 116 ? -13.344 2.988 3.617 1 95.97 116 SER A CA 1
ATOM 931 C C . SER A 1 116 ? -12.3 2.334 2.718 1 95.97 116 SER A C 1
ATOM 933 O O . SER A 1 116 ? -11.482 3.023 2.105 1 95.97 116 SER A O 1
ATOM 935 N N . PHE A 1 117 ? -12.34 1.046 2.58 1 97.81 117 PHE A N 1
ATOM 936 C CA . PHE A 1 117 ? -11.372 0.316 1.769 1 97.81 117 PHE A CA 1
ATOM 937 C C . PHE A 1 117 ? -11.518 0.677 0.296 1 97.81 117 PHE A C 1
ATOM 939 O O . PHE A 1 117 ? -10.522 0.807 -0.419 1 97.81 117 PHE A O 1
ATOM 946 N N . SER A 1 118 ? -12.746 0.945 -0.168 1 98.14 118 SER A N 1
ATOM 947 C CA . SER A 1 118 ? -13.024 1.312 -1.553 1 98.14 118 SER A CA 1
ATOM 948 C C . SER A 1 118 ? -12.238 2.552 -1.965 1 98.14 118 SER A C 1
ATOM 950 O O . SER A 1 118 ? -11.729 2.627 -3.085 1 98.14 118 SER A O 1
ATOM 952 N N . HIS A 1 119 ? -12.142 3.491 -1.081 1 97.09 119 HIS A N 1
ATOM 953 C CA . HIS A 1 119 ? -11.424 4.725 -1.381 1 97.09 119 HIS A CA 1
ATOM 954 C C . HIS A 1 119 ? -9.942 4.456 -1.618 1 97.09 119 HIS A C 1
ATOM 956 O O . HIS A 1 119 ? -9.338 5.039 -2.522 1 97.09 119 HIS A O 1
ATOM 962 N N . SER A 1 120 ? -9.391 3.553 -0.79 1 97.44 120 SER A N 1
ATOM 963 C CA . SER A 1 120 ? -7.982 3.206 -0.946 1 97.44 120 SER A CA 1
ATOM 964 C C . SER A 1 120 ? -7.737 2.46 -2.254 1 97.44 120 SER A C 1
ATOM 966 O O . SER A 1 120 ? -6.749 2.715 -2.945 1 97.44 120 SER A O 1
ATOM 968 N N . ILE A 1 121 ? -8.634 1.582 -2.584 1 98.34 121 ILE A N 1
ATOM 969 C CA . ILE A 1 121 ? -8.503 0.84 -3.833 1 98.34 121 ILE A CA 1
ATOM 970 C C . ILE A 1 121 ? -8.573 1.803 -5.016 1 98.34 121 ILE A C 1
ATOM 972 O O . ILE A 1 121 ? -7.71 1.778 -5.897 1 98.34 121 ILE A O 1
ATOM 976 N N . ALA A 1 122 ? -9.58 2.65 -5.013 1 97.64 122 ALA A N 1
ATOM 977 C CA . ALA A 1 122 ? -9.808 3.573 -6.121 1 97.64 122 ALA A CA 1
ATOM 978 C C . ALA A 1 122 ? -8.584 4.45 -6.365 1 97.64 122 ALA A C 1
ATOM 980 O O . ALA A 1 122 ? -8.15 4.617 -7.508 1 97.64 122 ALA A O 1
ATOM 981 N N . ARG A 1 123 ? -8.049 4.943 -5.279 1 95.04 123 ARG A N 1
ATOM 982 C CA . ARG A 1 123 ? -6.861 5.783 -5.389 1 95.04 123 ARG A CA 1
ATOM 983 C C . ARG A 1 123 ? -5.707 5.019 -6.029 1 95.04 123 ARG A C 1
ATOM 985 O O . ARG A 1 123 ? -4.948 5.58 -6.822 1 95.04 123 ARG A O 1
ATOM 992 N N . THR A 1 124 ? -5.555 3.801 -5.688 1 96.32 124 THR A N 1
ATOM 993 C CA . THR A 1 124 ? -4.416 2.986 -6.098 1 96.32 124 THR A CA 1
ATOM 994 C C . THR A 1 124 ? -4.535 2.592 -7.567 1 96.32 124 THR A C 1
ATOM 996 O O . THR A 1 124 ? -3.536 2.56 -8.289 1 96.32 124 THR A O 1
ATOM 999 N N . ILE A 1 125 ? -5.71 2.38 -8.088 1 97.16 125 ILE A N 1
ATOM 1000 C CA . ILE A 1 125 ? -5.874 1.785 -9.409 1 97.16 125 ILE A CA 1
ATOM 1001 C C . ILE A 1 125 ? -6.161 2.878 -10.436 1 97.16 125 ILE A C 1
ATOM 1003 O O . ILE A 1 125 ? -6.163 2.621 -11.642 1 97.16 125 ILE A O 1
ATOM 1007 N N . ALA A 1 126 ? -6.399 4.064 -9.934 1 94.3 126 ALA A N 1
ATOM 1008 C CA . ALA A 1 126 ? -6.668 5.2 -10.811 1 94.3 126 ALA A CA 1
ATOM 1009 C C . ALA A 1 126 ? -5.493 5.46 -11.749 1 94.3 126 ALA A C 1
ATOM 1011 O O . ALA A 1 126 ? -4.359 5.077 -11.454 1 94.3 126 ALA A O 1
ATOM 1012 N N . PRO A 1 127 ? -5.739 6.101 -12.874 1 91.11 127 PRO A N 1
ATOM 1013 C CA . PRO A 1 127 ? -7.012 6.673 -13.319 1 91.11 127 PRO A CA 1
ATOM 1014 C C . PRO A 1 127 ? -7.801 5.726 -14.22 1 91.11 127 PRO A C 1
ATOM 1016 O O . PRO A 1 127 ? -8.952 6.01 -14.563 1 91.11 127 PRO A O 1
ATOM 1019 N N . THR A 1 128 ? -7.232 4.577 -14.595 1 94 128 THR A N 1
ATOM 1020 C CA . THR A 1 128 ? -7.869 3.804 -15.655 1 94 128 THR A CA 1
ATOM 1021 C C . THR A 1 128 ? -8.393 2.476 -15.116 1 94 128 THR A C 1
ATOM 1023 O O . THR A 1 128 ? -9.104 1.752 -15.816 1 94 128 THR A O 1
ATOM 1026 N N . GLY A 1 129 ? -8.011 2.157 -13.906 1 96.64 129 GLY A N 1
ATOM 1027 C CA . GLY A 1 129 ? -8.535 0.941 -13.306 1 96.64 129 GLY A CA 1
ATOM 1028 C C . GLY A 1 129 ? -9.991 1.057 -12.897 1 96.64 129 GLY A C 1
ATOM 1029 O O . GLY A 1 129 ? -10.559 2.151 -12.908 1 96.64 129 GLY A O 1
ATOM 1030 N N . ARG A 1 130 ? -10.606 -0.142 -12.575 1 98.51 130 ARG A N 1
ATOM 1031 C CA . ARG A 1 130 ? -12 -0.168 -12.144 1 98.51 130 ARG A CA 1
ATOM 1032 C C . ARG A 1 130 ? -12.169 -1.018 -10.889 1 98.51 130 ARG A C 1
ATOM 1034 O O . ARG A 1 130 ? -11.561 -2.084 -10.768 1 98.51 130 ARG A O 1
ATOM 1041 N N . LEU A 1 131 ? -12.981 -0.482 -10.052 1 98.82 131 LEU A N 1
ATOM 1042 C CA . LEU A 1 131 ? -13.397 -1.237 -8.876 1 98.82 131 LEU A CA 1
ATOM 1043 C C . LEU A 1 131 ? -14.858 -1.658 -8.989 1 98.82 131 LEU A C 1
ATOM 1045 O O . LEU A 1 131 ? -15.744 -0.812 -9.131 1 98.82 131 LEU A O 1
ATOM 1049 N N . TYR A 1 132 ? -15.087 -2.955 -8.997 1 98.88 132 TYR A N 1
ATOM 1050 C CA . TYR A 1 132 ? -16.435 -3.5 -8.882 1 98.88 132 TYR A CA 1
ATOM 1051 C C . TYR A 1 132 ? -16.757 -3.857 -7.436 1 98.88 132 TYR A C 1
ATOM 1053 O O . TYR A 1 132 ? -16.222 -4.828 -6.895 1 98.88 132 TYR A O 1
ATOM 1061 N N . SER A 1 133 ? -17.601 -3.061 -6.818 1 98.76 133 SER A N 1
ATOM 1062 C CA . SER A 1 133 ? -17.917 -3.259 -5.408 1 98.76 133 SER A CA 1
ATOM 1063 C C . SER A 1 133 ? -19.311 -3.853 -5.232 1 98.76 133 SER A C 1
ATOM 1065 O O . SER A 1 133 ? -20.267 -3.407 -5.869 1 98.76 133 SER A O 1
ATOM 1067 N N . PHE A 1 134 ? -19.409 -4.869 -4.363 1 98.62 134 PHE A N 1
ATOM 1068 C CA . PHE A 1 134 ? -20.662 -5.581 -4.144 1 98.62 134 PHE A CA 1
ATOM 1069 C C . PHE A 1 134 ? -21.112 -5.452 -2.694 1 98.62 134 PHE A C 1
ATOM 1071 O O . PHE A 1 134 ? -20.331 -5.697 -1.772 1 98.62 134 PHE A O 1
ATOM 1078 N N . GLU A 1 135 ? -22.277 -5.042 -2.486 1 97.23 135 GLU A N 1
ATOM 1079 C CA . GLU A 1 135 ? -22.932 -4.869 -1.193 1 97.23 135 GLU A CA 1
ATOM 1080 C C . GLU A 1 135 ? -24.326 -5.491 -1.192 1 97.23 135 GLU A C 1
ATOM 1082 O O . GLU A 1 135 ? -25.121 -5.245 -2.101 1 97.23 135 GLU A O 1
ATOM 1087 N N . TYR A 1 136 ? -24.571 -6.319 -0.208 1 95.51 136 TYR A N 1
ATOM 1088 C CA . TYR A 1 136 ? -25.82 -7.072 -0.205 1 95.51 136 TYR A CA 1
ATOM 1089 C C . TYR A 1 136 ? -26.968 -6.223 0.329 1 95.51 136 TYR A C 1
ATOM 1091 O O . TYR A 1 136 ? -28.134 -6.481 0.022 1 95.51 136 TYR A O 1
ATOM 1099 N N . HIS A 1 137 ? -26.73 -5.237 1.207 1 95.49 137 HIS A N 1
ATOM 1100 C CA . HIS A 1 137 ? -27.752 -4.339 1.733 1 95.49 137 HIS A CA 1
ATOM 1101 C C . HIS A 1 137 ? -28.033 -3.196 0.764 1 95.49 137 HIS A C 1
ATOM 1103 O O . HIS A 1 137 ? -27.158 -2.365 0.507 1 95.49 137 HIS A O 1
ATOM 1109 N N . GLN A 1 138 ? -29.185 -3.057 0.341 1 96.76 138 GLN A N 1
ATOM 1110 C CA . GLN A 1 138 ? -29.538 -2.12 -0.72 1 96.76 138 GLN A CA 1
ATOM 1111 C C . GLN A 1 138 ? -29.294 -0.678 -0.285 1 96.76 138 GLN A C 1
ATOM 1113 O O . GLN A 1 138 ? -28.712 0.111 -1.032 1 96.76 138 GLN A O 1
ATOM 1118 N N . ASN A 1 139 ? -29.764 -0.383 0.859 1 96.03 139 ASN A N 1
ATOM 1119 C CA . ASN A 1 139 ? -29.611 0.985 1.344 1 96.03 139 ASN A CA 1
ATOM 1120 C C . ASN A 1 139 ? -28.142 1.38 1.455 1 96.03 139 ASN A C 1
ATOM 1122 O O . ASN A 1 139 ? -27.767 2.498 1.098 1 96.03 139 ASN A O 1
ATOM 1126 N N . ARG A 1 140 ? -27.368 0.457 1.952 1 95.38 140 ARG A N 1
ATOM 1127 C CA . ARG A 1 140 ? -25.936 0.717 2.056 1 95.38 140 ARG A CA 1
ATOM 1128 C C . ARG A 1 140 ? -25.312 0.899 0.677 1 95.38 140 ARG A C 1
ATOM 1130 O O . ARG A 1 140 ? -24.468 1.777 0.483 1 95.38 140 ARG A O 1
ATOM 1137 N N . ALA A 1 141 ? -25.694 0.089 -0.228 1 96.9 141 ALA A N 1
ATOM 1138 C CA . ALA A 1 141 ? -25.184 0.186 -1.594 1 96.9 141 ALA A CA 1
ATOM 1139 C C . ALA A 1 141 ? -25.532 1.537 -2.214 1 96.9 141 ALA A C 1
ATOM 1141 O O . ALA A 1 141 ? -24.682 2.177 -2.837 1 96.9 141 ALA A O 1
ATOM 1142 N N . ASN A 1 142 ? -26.746 1.968 -2.025 1 96.98 142 ASN A N 1
ATOM 1143 C CA . ASN A 1 142 ? -27.197 3.241 -2.577 1 96.98 142 ASN A CA 1
ATOM 1144 C C . ASN A 1 142 ? -26.43 4.415 -1.976 1 96.98 142 ASN A C 1
ATOM 1146 O O . ASN A 1 142 ? -26.004 5.319 -2.698 1 96.98 142 ASN A O 1
ATOM 1150 N N . LEU A 1 143 ? -26.305 4.354 -0.714 1 95.81 143 LEU A N 1
ATOM 1151 C CA . LEU A 1 143 ? -25.586 5.417 -0.019 1 95.81 143 LEU A CA 1
ATOM 1152 C C . LEU A 1 143 ? -24.131 5.475 -0.471 1 95.81 143 LEU A C 1
ATOM 1154 O O . LEU A 1 143 ? -23.592 6.56 -0.704 1 95.81 143 LEU A O 1
ATOM 1158 N N . ALA A 1 144 ? -23.53 4.334 -0.575 1 96.08 144 ALA A N 1
ATOM 1159 C CA . ALA A 1 144 ? -22.14 4.267 -1.018 1 96.08 144 ALA A CA 1
ATOM 1160 C C . ALA A 1 144 ? -21.986 4.833 -2.427 1 96.08 144 ALA A C 1
ATOM 1162 O O . ALA A 1 144 ? -21.041 5.577 -2.703 1 96.08 144 ALA A O 1
ATOM 1163 N N . GLN A 1 145 ? -22.88 4.544 -3.294 1 96.86 145 GLN A N 1
ATOM 1164 C CA . GLN A 1 145 ? -22.839 5.044 -4.664 1 96.86 145 GLN A CA 1
ATOM 1165 C C . GLN A 1 145 ? -22.879 6.569 -4.694 1 96.86 145 GLN A C 1
ATOM 1167 O O . GLN A 1 145 ? -22.114 7.201 -5.425 1 96.86 145 GLN A O 1
ATOM 1172 N N . VAL A 1 146 ? -23.74 7.111 -3.961 1 95.98 146 VAL A N 1
ATOM 1173 C CA . VAL A 1 146 ? -23.866 8.563 -3.888 1 95.98 146 VAL A CA 1
ATOM 1174 C C . VAL A 1 146 ? -22.559 9.17 -3.382 1 95.98 146 VAL A C 1
ATOM 1176 O O . VAL A 1 146 ? -22.052 10.136 -3.958 1 95.98 146 VAL A O 1
ATOM 1179 N N . GLU A 1 147 ? -22.024 8.562 -2.389 1 94.47 147 GLU A N 1
ATOM 1180 C CA . GLU A 1 147 ? -20.792 9.069 -1.792 1 94.47 147 GLU A CA 1
ATOM 1181 C C . GLU A 1 147 ? -19.625 8.977 -2.771 1 94.47 147 GLU A C 1
ATOM 1183 O O . GLU A 1 147 ? -18.844 9.921 -2.905 1 94.47 147 GLU A O 1
ATOM 1188 N N . PHE A 1 148 ? -19.52 7.872 -3.441 1 96.51 148 PHE A N 1
ATOM 1189 C CA . PHE A 1 148 ? -18.434 7.707 -4.4 1 96.51 148 PHE A CA 1
ATOM 1190 C C . PHE A 1 148 ? -18.538 8.737 -5.519 1 96.51 148 PHE A C 1
ATOM 1192 O O . PHE A 1 148 ? -17.527 9.293 -5.953 1 96.51 148 PHE A O 1
ATOM 1199 N N . ASN A 1 149 ? -19.751 9.006 -5.959 1 95.49 149 ASN A N 1
ATOM 1200 C CA . ASN A 1 149 ? -19.954 10.03 -6.979 1 95.49 149 ASN A CA 1
ATOM 1201 C C . ASN A 1 149 ? -19.549 11.412 -6.475 1 95.49 149 ASN A C 1
ATOM 1203 O O . ASN A 1 149 ? -18.833 12.142 -7.162 1 95.49 149 ASN A O 1
ATOM 1207 N N . GLU A 1 150 ? -19.958 11.672 -5.309 1 93.17 150 GLU A N 1
ATOM 1208 C CA . GLU A 1 150 ? -19.654 12.966 -4.706 1 93.17 150 GLU A CA 1
ATOM 1209 C C . GLU A 1 150 ? -18.153 13.136 -4.493 1 93.17 150 GLU A C 1
ATOM 1211 O O . GLU A 1 150 ? -17.63 14.249 -4.585 1 93.17 150 GLU A O 1
ATOM 1216 N N . HIS A 1 151 ? -17.52 12.028 -4.279 1 94.32 151 HIS A N 1
ATOM 1217 C CA . HIS A 1 151 ? -16.094 12.065 -3.974 1 94.32 151 HIS A CA 1
ATOM 1218 C C . HIS A 1 151 ? -15.256 11.99 -5.246 1 94.32 151 HIS A C 1
ATOM 1220 O O . HIS A 1 151 ? -14.026 11.939 -5.182 1 94.32 151 HIS A O 1
ATOM 1226 N N . GLY A 1 152 ? -15.882 11.908 -6.386 1 93.01 152 GLY A N 1
ATOM 1227 C CA . GLY A 1 152 ? -15.188 11.946 -7.664 1 93.01 152 GLY A CA 1
ATOM 1228 C C . GLY A 1 152 ? -14.731 10.578 -8.135 1 93.01 152 GLY A C 1
ATOM 1229 O O . GLY A 1 152 ? -13.855 10.474 -8.996 1 93.01 152 GLY A O 1
ATOM 1230 N N . PHE A 1 153 ? -15.264 9.484 -7.531 1 95.34 153 PHE A N 1
ATOM 1231 C CA . PHE A 1 153 ? -14.856 8.131 -7.889 1 95.34 153 PHE A CA 1
ATOM 1232 C C . PHE A 1 153 ? -15.937 7.439 -8.71 1 95.34 153 PHE A C 1
ATOM 1234 O O . PHE A 1 153 ? -15.867 6.231 -8.946 1 95.34 153 PHE A O 1
ATOM 1241 N N . GLY A 1 154 ? -16.902 8.194 -9.196 1 94.48 154 GLY A N 1
ATOM 1242 C CA . GLY A 1 154 ? -18.033 7.624 -9.911 1 94.48 154 GLY A CA 1
ATOM 1243 C C . GLY A 1 154 ? -17.629 6.885 -11.173 1 94.48 154 GLY A C 1
ATOM 1244 O O . GLY A 1 154 ? -18.302 5.939 -11.587 1 94.48 154 GLY A O 1
ATOM 1245 N N . ASP A 1 155 ? -16.586 7.276 -11.764 1 94.5 155 ASP A N 1
ATOM 1246 C CA . ASP A 1 155 ? -16.141 6.661 -13.011 1 94.5 155 ASP A CA 1
ATOM 1247 C C . ASP A 1 155 ? -15.292 5.421 -12.739 1 94.5 155 ASP A C 1
ATOM 1249 O O . ASP A 1 155 ? -15.107 4.583 -13.623 1 94.5 155 ASP A O 1
ATOM 1253 N N . ILE A 1 156 ? -14.812 5.316 -11.523 1 96.77 156 ILE A N 1
ATOM 1254 C CA . ILE A 1 156 ? -13.853 4.268 -11.192 1 96.77 156 ILE A CA 1
ATOM 1255 C C . ILE A 1 156 ? -14.557 3.146 -10.433 1 96.77 156 ILE A C 1
ATOM 1257 O O . ILE A 1 156 ? -14.273 1.966 -10.652 1 96.77 156 ILE A O 1
ATOM 1261 N N . ILE A 1 157 ? -15.518 3.526 -9.584 1 98.18 157 ILE A N 1
ATOM 1262 C CA . ILE A 1 157 ? -16.178 2.541 -8.734 1 98.18 157 ILE A CA 1
ATOM 1263 C C . ILE A 1 157 ? -17.56 2.217 -9.296 1 98.18 157 ILE A C 1
ATOM 1265 O O . ILE A 1 157 ? -18.398 3.108 -9.452 1 98.18 157 ILE A O 1
ATOM 1269 N N . LYS A 1 158 ? -17.778 0.99 -9.561 1 98.11 158 LYS A N 1
ATOM 1270 C CA . LYS A 1 158 ? -19.088 0.488 -9.967 1 98.11 158 LYS A CA 1
ATOM 1271 C C . LYS A 1 158 ? -19.752 -0.292 -8.836 1 98.11 158 LYS A C 1
ATOM 1273 O O . LYS A 1 158 ? -19.297 -1.379 -8.473 1 98.11 158 LYS A O 1
ATOM 1278 N N . MET A 1 159 ? -20.863 0.243 -8.368 1 97.99 159 MET A N 1
ATOM 1279 C CA . MET A 1 159 ? -21.569 -0.373 -7.248 1 97.99 159 MET A CA 1
ATOM 1280 C C . MET A 1 159 ? -22.583 -1.399 -7.741 1 97.99 159 MET A C 1
ATOM 1282 O O . MET A 1 159 ? -23.27 -1.169 -8.738 1 97.99 159 MET A O 1
ATOM 1286 N N . HIS A 1 160 ? -22.608 -2.538 -7.015 1 98.13 160 HIS A N 1
ATOM 1287 C CA . HIS A 1 160 ? -23.593 -3.579 -7.282 1 98.13 160 HIS A CA 1
ATOM 1288 C C . HIS A 1 160 ? -24.316 -3.994 -6.005 1 98.13 160 HIS A C 1
ATOM 1290 O O . HIS A 1 160 ? -23.677 -4.307 -4.998 1 98.13 160 HIS A O 1
ATOM 1296 N N . HIS A 1 161 ? -25.63 -3.903 -6.065 1 98.08 161 HIS A N 1
ATOM 1297 C CA . HIS A 1 161 ? -26.427 -4.547 -5.026 1 98.08 161 HIS A CA 1
ATOM 1298 C C . HIS A 1 161 ? -26.633 -6.027 -5.329 1 98.08 161 HIS A C 1
ATOM 1300 O O . HIS A 1 161 ? -27.424 -6.382 -6.206 1 98.08 161 HIS A O 1
ATOM 1306 N N . ARG A 1 162 ? -25.896 -6.897 -4.497 1 97.1 162 ARG A N 1
ATOM 1307 C CA . ARG A 1 162 ? -25.937 -8.317 -4.833 1 97.1 162 ARG A CA 1
ATOM 1308 C C . ARG A 1 162 ? -25.495 -9.172 -3.65 1 97.1 162 ARG A C 1
ATOM 1310 O O . ARG A 1 162 ? -24.537 -8.83 -2.954 1 97.1 162 ARG A O 1
ATOM 1317 N N . ASP A 1 163 ? -26.157 -10.249 -3.481 1 96.64 163 ASP A N 1
ATOM 1318 C CA . ASP A 1 163 ? -25.701 -11.305 -2.582 1 96.64 163 ASP A CA 1
ATOM 1319 C C . ASP A 1 163 ? -24.73 -12.247 -3.29 1 96.64 163 ASP A C 1
ATOM 1321 O O . ASP A 1 163 ? -25.146 -13.237 -3.896 1 96.64 163 ASP A O 1
ATOM 1325 N N . VAL A 1 164 ? -23.52 -12.031 -3.124 1 97.02 164 VAL A N 1
ATOM 1326 C CA . VAL A 1 164 ? -22.505 -12.718 -3.916 1 97.02 164 VAL A CA 1
ATOM 1327 C C . VAL A 1 164 ? -22.355 -14.157 -3.429 1 97.02 164 VAL A C 1
ATOM 1329 O O . VAL A 1 164 ? -21.947 -15.038 -4.19 1 97.02 164 VAL A O 1
ATOM 1332 N N . CYS A 1 165 ? -22.626 -14.399 -2.165 1 95.93 165 CYS A N 1
ATOM 1333 C CA . CYS A 1 165 ? -22.541 -15.76 -1.648 1 95.93 165 CYS A CA 1
ATOM 1334 C C . CYS A 1 165 ? -23.583 -16.658 -2.304 1 95.93 165 CYS A C 1
ATOM 1336 O O . CYS A 1 165 ? -23.318 -17.832 -2.571 1 95.93 165 CYS A O 1
ATOM 1338 N N . LYS A 1 166 ? -24.713 -16.106 -2.614 1 95.39 166 LYS A N 1
ATOM 1339 C CA . LYS A 1 166 ? -25.804 -16.865 -3.219 1 95.39 166 LYS A CA 1
ATOM 1340 C C . LYS A 1 166 ? -25.761 -16.77 -4.741 1 95.39 166 LYS A C 1
ATOM 1342 O O . LYS A 1 166 ? -25.959 -17.769 -5.436 1 95.39 166 LYS A O 1
ATOM 1347 N N . ASP A 1 167 ? -25.441 -15.565 -5.231 1 96.4 167 ASP A N 1
ATOM 1348 C CA . ASP A 1 167 ? -25.68 -15.308 -6.648 1 96.4 167 ASP A CA 1
ATOM 1349 C C . ASP A 1 167 ? -24.364 -15.173 -7.411 1 96.4 167 ASP A C 1
ATOM 1351 O O . ASP A 1 167 ? -24.362 -15.046 -8.637 1 96.4 167 ASP A O 1
ATOM 1355 N N . GLY A 1 168 ? -23.263 -15.138 -6.711 1 97.23 168 GLY A N 1
ATOM 1356 C CA . GLY A 1 168 ? -21.98 -14.938 -7.365 1 97.23 168 GLY A CA 1
ATOM 1357 C C . GLY A 1 168 ? -21.792 -13.527 -7.892 1 97.23 168 GLY A C 1
ATOM 1358 O O . GLY A 1 168 ? -22.651 -12.666 -7.693 1 97.23 168 GLY A O 1
ATOM 1359 N N . PHE A 1 169 ? -20.71 -13.244 -8.58 1 98.18 169 PHE A N 1
ATOM 1360 C CA . PHE A 1 169 ? -20.381 -11.916 -9.084 1 98.18 169 PHE A CA 1
ATOM 1361 C C . PHE A 1 169 ? -20.96 -11.707 -10.478 1 98.18 169 PHE A C 1
ATOM 1363 O O . PHE A 1 169 ? -21.129 -10.569 -10.921 1 98.18 169 PHE A O 1
ATOM 1370 N N . GLN A 1 170 ? -21.17 -12.765 -11.228 1 96.67 170 GLN A N 1
ATOM 1371 C CA . GLN A 1 170 ? -21.646 -12.73 -12.607 1 96.67 170 GLN A CA 1
ATOM 1372 C C . GLN A 1 170 ? -20.68 -11.959 -13.502 1 96.67 170 GLN A C 1
ATOM 1374 O O . GLN A 1 170 ? -21.099 -11.101 -14.282 1 96.67 170 GLN A O 1
ATOM 1379 N N . MET A 1 171 ? -19.456 -12.147 -13.266 1 97.86 171 MET A N 1
ATOM 1380 C CA . MET A 1 171 ? -18.364 -11.575 -14.048 1 97.86 171 MET A CA 1
ATOM 1381 C C . MET A 1 171 ? -17.436 -12.669 -14.568 1 97.86 171 MET A C 1
ATOM 1383 O O . MET A 1 171 ? -17.238 -13.688 -13.904 1 97.86 171 MET A O 1
ATOM 1387 N N . LYS A 1 172 ? -16.957 -12.474 -15.776 1 97.92 172 LYS A N 1
ATOM 1388 C CA . LYS A 1 172 ? -16.043 -13.431 -16.393 1 97.92 172 LYS A CA 1
ATOM 1389 C C . LYS A 1 172 ? -14.851 -12.722 -17.028 1 97.92 172 LYS A C 1
ATOM 1391 O O . LYS A 1 172 ? -15.023 -11.767 -17.789 1 97.92 172 LYS A O 1
ATOM 1396 N N . ASP A 1 173 ? -13.655 -13.179 -16.667 1 97.77 173 ASP A N 1
ATOM 1397 C CA . ASP A 1 173 ? -12.44 -12.751 -17.355 1 97.77 173 ASP A CA 1
ATOM 1398 C C . ASP A 1 173 ? -12.29 -11.232 -17.311 1 97.77 173 ASP A C 1
ATOM 1400 O O . ASP A 1 173 ? -12.075 -10.594 -18.344 1 97.77 173 ASP A O 1
ATOM 1404 N N . GLN A 1 174 ? -12.366 -10.688 -16.071 1 98.09 174 GLN A N 1
ATOM 1405 C CA . GLN A 1 174 ? -12.493 -9.235 -16.064 1 98.09 174 GLN A CA 1
ATOM 1406 C C . GLN A 1 174 ? -11.511 -8.602 -15.082 1 98.09 174 GLN A C 1
ATOM 1408 O O . GLN A 1 174 ? -11.1 -7.453 -15.26 1 98.09 174 GLN A O 1
ATOM 1413 N N . VAL A 1 175 ? -11.121 -9.383 -14.062 1 98.63 175 VAL A N 1
ATOM 1414 C CA . VAL A 1 175 ? -10.448 -8.658 -12.989 1 98.63 175 VAL A CA 1
ATOM 1415 C C . VAL A 1 175 ? -9.099 -9.309 -12.692 1 98.63 175 VAL A C 1
ATOM 1417 O O . VAL A 1 175 ? -8.864 -10.462 -13.061 1 98.63 175 VAL A O 1
ATOM 1420 N N . ASN A 1 176 ? -8.231 -8.569 -12.028 1 97.69 176 ASN A N 1
ATOM 1421 C CA . ASN A 1 176 ? -6.89 -8.992 -11.638 1 97.69 176 ASN A CA 1
ATOM 1422 C C . ASN A 1 176 ? -6.847 -9.445 -10.182 1 97.69 176 ASN A C 1
ATOM 1424 O O . ASN A 1 176 ? -6.002 -10.26 -9.806 1 97.69 176 ASN A O 1
ATOM 1428 N N . ALA A 1 177 ? -7.708 -8.925 -9.387 1 98.77 177 ALA A N 1
ATOM 1429 C CA . ALA A 1 177 ? -7.682 -9.16 -7.946 1 98.77 177 ALA A CA 1
ATOM 1430 C C . ALA A 1 177 ? -9.094 -9.191 -7.369 1 98.77 177 ALA A C 1
ATOM 1432 O O . ALA A 1 177 ? -9.996 -8.527 -7.885 1 98.77 177 ALA A O 1
ATOM 1433 N N . VAL A 1 178 ? -9.263 -9.957 -6.269 1 98.92 178 VAL A N 1
ATOM 1434 C CA . VAL A 1 178 ? -10.552 -10.088 -5.597 1 98.92 178 VAL A CA 1
ATOM 1435 C C . VAL A 1 178 ? -10.359 -9.991 -4.086 1 98.92 178 VAL A C 1
ATOM 1437 O O . VAL A 1 178 ? -9.484 -10.652 -3.522 1 98.92 178 VAL A O 1
ATOM 1440 N N . PHE A 1 179 ? -11.114 -9.174 -3.439 1 98.83 179 PHE A N 1
ATOM 1441 C CA . PHE A 1 179 ? -11.144 -9.062 -1.985 1 98.83 179 PHE A CA 1
ATOM 1442 C C . PHE A 1 179 ? -12.508 -9.464 -1.439 1 98.83 179 PHE A C 1
ATOM 1444 O O . PHE A 1 179 ? -13.531 -8.9 -1.834 1 98.83 179 PHE A O 1
ATOM 1451 N N . LEU A 1 180 ? -12.5 -10.402 -0.506 1 98.56 180 LEU A N 1
ATOM 1452 C CA . LEU A 1 180 ? -13.742 -10.91 0.067 1 98.56 180 LEU A CA 1
ATOM 1453 C C . LEU A 1 180 ? -13.819 -10.603 1.558 1 98.56 180 LEU A C 1
ATOM 1455 O O . LEU A 1 180 ? -13.076 -11.181 2.355 1 98.56 180 LEU A O 1
ATOM 1459 N N . ASP A 1 181 ? -14.618 -9.759 1.947 1 96.68 181 ASP A N 1
ATOM 1460 C CA . ASP A 1 181 ? -15.015 -9.505 3.329 1 96.68 181 ASP A CA 1
ATOM 1461 C C . ASP A 1 181 ? -16.479 -9.877 3.556 1 96.68 181 ASP A C 1
ATOM 1463 O O . ASP A 1 181 ? -17.342 -9 3.638 1 96.68 181 ASP A O 1
ATOM 1467 N N . LEU A 1 182 ? -16.741 -11.126 3.666 1 95.52 182 LEU A N 1
ATOM 1468 C CA . LEU A 1 182 ? -18.068 -11.731 3.716 1 95.52 182 LEU A CA 1
ATOM 1469 C C . LEU A 1 182 ? -18.2 -12.651 4.926 1 95.52 182 LEU A C 1
ATOM 1471 O O . LEU A 1 182 ? -17.2 -13.159 5.437 1 95.52 182 LEU A O 1
ATOM 1475 N N . PRO A 1 183 ? -19.39 -12.876 5.359 1 92 183 PRO A N 1
ATOM 1476 C CA . PRO A 1 183 ? -19.583 -13.862 6.425 1 92 183 PRO A CA 1
ATOM 1477 C C . PRO A 1 183 ? -19.134 -15.265 6.019 1 92 183 PRO A C 1
ATOM 1479 O O . PRO A 1 183 ? -18.643 -16.026 6.856 1 92 183 PRO A O 1
ATOM 1482 N N . ALA A 1 184 ? -19.29 -15.585 4.726 1 96.19 184 ALA A N 1
ATOM 1483 C CA . ALA A 1 184 ? -18.903 -16.889 4.193 1 96.19 184 ALA A CA 1
ATOM 1484 C C . ALA A 1 184 ? -18.135 -16.739 2.883 1 96.19 184 ALA A C 1
ATOM 1486 O O . ALA A 1 184 ? -18.617 -17.144 1.823 1 96.19 184 ALA A O 1
ATOM 1487 N N . PRO A 1 185 ? -16.956 -16.27 2.955 1 96.83 185 PRO A N 1
ATOM 1488 C CA . PRO A 1 185 ? -16.216 -16.004 1.719 1 96.83 185 PRO A CA 1
ATOM 1489 C C . PRO A 1 185 ? -16.027 -17.255 0.864 1 96.83 185 PRO A C 1
ATOM 1491 O O . PRO A 1 185 ? -15.924 -17.16 -0.361 1 96.83 185 PRO A O 1
ATOM 1494 N N . TRP A 1 186 ? -16.06 -18.475 1.464 1 97.66 186 TRP A N 1
ATOM 1495 C CA . TRP A 1 186 ? -15.835 -19.72 0.736 1 97.66 186 TRP A CA 1
ATOM 1496 C C . TRP A 1 186 ? -16.944 -19.963 -0.282 1 97.66 186 TRP A C 1
ATOM 1498 O O . TRP A 1 186 ? -16.727 -20.626 -1.299 1 97.66 186 TRP A O 1
ATOM 1508 N N . ASP A 1 187 ? -18.079 -19.345 -0.079 1 97.95 187 ASP A N 1
ATOM 1509 C CA . ASP A 1 187 ? -19.206 -19.511 -0.991 1 97.95 187 ASP A CA 1
ATOM 1510 C C . ASP A 1 187 ? -19.001 -18.703 -2.27 1 97.95 187 ASP A C 1
ATOM 1512 O O . ASP A 1 187 ? -19.69 -18.926 -3.268 1 97.95 187 ASP A O 1
ATOM 1516 N N . ALA A 1 188 ? -18.058 -17.809 -2.233 1 98.29 188 ALA A N 1
ATOM 1517 C CA . ALA A 1 188 ? -17.881 -16.906 -3.368 1 98.29 188 ALA A CA 1
ATOM 1518 C C . ALA A 1 188 ? -16.647 -17.285 -4.183 1 98.29 188 ALA A C 1
ATOM 1520 O O . ALA A 1 188 ? -16.371 -16.679 -5.22 1 98.29 188 ALA A O 1
ATOM 1521 N N . VAL A 1 189 ? -15.882 -18.255 -3.782 1 98.45 189 VAL A N 1
ATOM 1522 C CA . VAL A 1 189 ? -14.58 -18.571 -4.36 1 98.45 189 VAL A CA 1
ATOM 1523 C C . VAL A 1 189 ? -14.754 -19.025 -5.808 1 98.45 189 VAL A C 1
ATOM 1525 O O . VAL A 1 189 ? -14.001 -18.608 -6.69 1 98.45 189 VAL A O 1
ATOM 1528 N N . ALA A 1 190 ? -15.76 -19.867 -6.074 1 98.1 190 ALA A N 1
ATOM 1529 C CA . ALA A 1 190 ? -16.001 -20.343 -7.433 1 98.1 190 ALA A CA 1
ATOM 1530 C C . ALA A 1 190 ? -16.299 -19.181 -8.377 1 98.1 190 ALA A C 1
ATOM 1532 O O . ALA A 1 190 ? -15.767 -19.123 -9.488 1 98.1 190 ALA A O 1
ATOM 1533 N N . SER A 1 191 ? -17.186 -18.334 -7.953 1 98.56 191 SER A N 1
ATOM 1534 C CA . SER A 1 191 ? -17.55 -17.168 -8.751 1 98.56 191 SER A CA 1
ATOM 1535 C C . SER A 1 191 ? -16.358 -16.237 -8.945 1 98.56 191 SER A C 1
ATOM 1537 O O . SER A 1 191 ? -16.197 -15.64 -10.012 1 98.56 191 SER A O 1
ATOM 1539 N N . ALA A 1 192 ? -15.524 -16.055 -7.907 1 98.54 192 ALA A N 1
ATOM 1540 C CA . ALA A 1 192 ? -14.314 -15.243 -8.003 1 98.54 192 ALA A CA 1
ATOM 1541 C C . ALA A 1 192 ? -13.367 -15.792 -9.065 1 98.54 192 ALA A C 1
ATOM 1543 O O . ALA A 1 192 ? -12.797 -15.031 -9.85 1 98.54 192 ALA A O 1
ATOM 1544 N N . LYS A 1 193 ? -13.2 -17.095 -9.069 1 98.07 193 LYS A N 1
ATOM 1545 C CA . LYS A 1 193 ? -12.323 -17.739 -10.044 1 98.07 193 LYS A CA 1
ATOM 1546 C C . LYS A 1 193 ? -12.729 -17.379 -11.47 1 98.07 193 LYS A C 1
ATOM 1548 O O . LYS A 1 193 ? -11.876 -17.066 -12.304 1 98.07 193 LYS A O 1
ATOM 1553 N N . GLU A 1 194 ? -14.03 -17.375 -11.726 1 97.99 194 GLU A N 1
ATOM 1554 C CA . GLU A 1 194 ? -14.55 -17.061 -13.053 1 97.99 194 GLU A CA 1
ATOM 1555 C C . GLU A 1 194 ? -14.293 -15.601 -13.415 1 97.99 194 GLU A C 1
ATOM 1557 O O . GLU A 1 194 ? -14.119 -15.268 -14.589 1 97.99 194 GLU A O 1
ATOM 1562 N N . ALA A 1 195 ? -14.225 -14.766 -12.426 1 98.64 195 ALA A N 1
ATOM 1563 C CA . ALA A 1 195 ? -14.123 -13.325 -12.644 1 98.64 195 ALA A CA 1
ATOM 1564 C C . ALA A 1 195 ? -12.701 -12.928 -13.03 1 98.64 195 ALA A C 1
ATOM 1566 O O . ALA A 1 195 ? -12.492 -11.903 -13.685 1 98.64 195 ALA A O 1
ATOM 1567 N N . PHE A 1 196 ? -11.712 -13.703 -12.669 1 98.15 196 PHE A N 1
ATOM 1568 C CA . PHE A 1 196 ? -10.322 -13.378 -12.969 1 98.15 196 PHE A CA 1
ATOM 1569 C C . PHE A 1 196 ? -10.078 -13.383 -14.473 1 98.15 196 PHE A C 1
ATOM 1571 O O . PHE A 1 196 ? -10.69 -14.165 -15.205 1 98.15 196 PHE A O 1
ATOM 1578 N N . LYS A 1 197 ? -9.219 -12.501 -14.872 1 96.2 197 LYS A N 1
ATOM 1579 C CA . LYS A 1 197 ? -8.667 -12.643 -16.216 1 96.2 197 LYS A CA 1
ATOM 1580 C C . LYS A 1 197 ? -8.004 -14.005 -16.398 1 96.2 197 LYS A C 1
ATOM 1582 O O . LYS A 1 197 ? -7.153 -14.399 -15.597 1 96.2 197 LYS A O 1
ATOM 1587 N N . GLN A 1 198 ? -8.333 -14.697 -17.441 1 94 198 GLN A N 1
ATOM 1588 C CA . GLN A 1 198 ? -8.002 -16.112 -17.577 1 94 198 GLN A CA 1
ATOM 1589 C C . GLN A 1 198 ? -6.637 -16.297 -18.233 1 94 198 GLN A C 1
ATOM 1591 O O . GLN A 1 198 ? -6.163 -17.424 -18.385 1 94 198 GLN A O 1
ATOM 1596 N N . ASP A 1 199 ? -5.96 -15.218 -18.572 1 90.05 199 ASP A N 1
ATOM 1597 C CA . ASP A 1 199 ? -4.707 -15.334 -19.313 1 90.05 199 ASP A CA 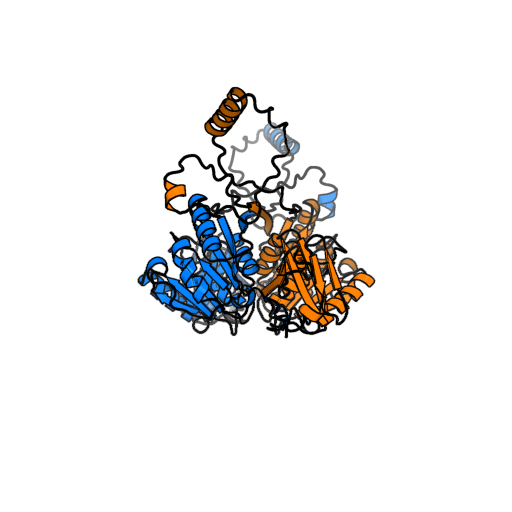1
ATOM 1598 C C . ASP A 1 199 ? -3.521 -14.892 -18.459 1 90.05 199 ASP A C 1
ATOM 1600 O O . ASP A 1 199 ? -2.418 -14.695 -18.974 1 90.05 199 ASP A O 1
ATOM 1604 N N . ARG A 1 200 ? -3.79 -14.669 -17.179 1 91.18 200 ARG A N 1
ATOM 1605 C CA . ARG A 1 200 ? -2.708 -14.224 -16.307 1 91.18 200 ARG A CA 1
ATOM 1606 C C . ARG A 1 200 ? -2.987 -14.596 -14.855 1 91.18 200 ARG A C 1
ATOM 1608 O O . ARG A 1 200 ? -4.103 -14.996 -14.514 1 91.18 200 ARG A O 1
ATOM 1615 N N . THR A 1 201 ? -1.99 -14.434 -14.091 1 92.79 201 THR A N 1
ATOM 1616 C CA . THR A 1 201 ? -2.125 -14.729 -12.668 1 92.79 201 THR A CA 1
ATOM 1617 C C . THR A 1 201 ? -2.957 -13.657 -11.97 1 92.79 201 THR A C 1
ATOM 1619 O O . THR A 1 201 ? -2.973 -12.501 -12.396 1 92.79 201 THR A O 1
ATOM 1622 N N . GLY A 1 202 ? -3.714 -14.081 -11.051 1 95.73 202 GLY A N 1
ATOM 1623 C CA . GLY A 1 202 ? -4.489 -13.183 -10.21 1 95.73 202 GLY A CA 1
ATOM 1624 C C . GLY A 1 202 ? -4.308 -13.449 -8.728 1 95.73 202 GLY A C 1
ATOM 1625 O O . GLY A 1 202 ? -3.704 -14.452 -8.341 1 95.73 202 GLY A O 1
ATOM 1626 N N . LYS A 1 203 ? -4.755 -12.517 -7.897 1 97.88 203 LYS A N 1
ATOM 1627 C CA . LYS A 1 203 ? -4.632 -12.648 -6.448 1 97.88 203 LYS A CA 1
ATOM 1628 C C . LYS A 1 203 ? -5.986 -12.482 -5.764 1 97.88 203 LYS A C 1
ATOM 1630 O O . LYS A 1 203 ? -6.791 -11.639 -6.165 1 97.88 203 LYS A O 1
ATOM 1635 N N . ILE A 1 204 ? -6.187 -13.28 -4.732 1 98.78 204 ILE A N 1
ATOM 1636 C CA . ILE A 1 204 ? -7.42 -13.212 -3.956 1 98.78 204 ILE A CA 1
ATOM 1637 C C . ILE A 1 204 ? -7.089 -13.11 -2.469 1 98.78 204 ILE A C 1
ATOM 1639 O O . ILE A 1 204 ? -6.114 -13.704 -2.001 1 98.78 204 ILE A O 1
ATOM 1643 N N . CYS A 1 205 ? -7.874 -12.32 -1.72 1 98.66 205 CYS A N 1
ATOM 1644 C CA . CYS A 1 205 ? -7.74 -12.19 -0.274 1 98.66 205 CYS A CA 1
ATOM 1645 C C . CYS A 1 205 ? -9.087 -12.365 0.417 1 98.66 205 CYS A C 1
ATOM 1647 O O . CYS A 1 205 ? -10.077 -11.744 0.024 1 98.66 205 CYS A O 1
ATOM 1649 N N . CYS A 1 206 ? -9.126 -13.196 1.388 1 97.96 206 CYS A N 1
ATOM 1650 C CA . CYS A 1 206 ? -10.294 -13.37 2.243 1 97.96 206 CYS A CA 1
ATOM 1651 C C . CYS A 1 206 ? -10.035 -12.819 3.64 1 97.96 206 CYS A C 1
ATOM 1653 O O . CYS A 1 206 ? -9.053 -13.19 4.286 1 97.96 206 CYS A O 1
ATOM 1655 N N . PHE A 1 207 ? -10.862 -11.934 4.021 1 96.5 207 PHE A N 1
ATOM 1656 C CA . PHE A 1 207 ? -10.818 -11.41 5.381 1 96.5 207 PHE A CA 1
ATOM 1657 C C . PHE A 1 207 ? -11.675 -12.256 6.315 1 96.5 207 PHE A C 1
ATOM 1659 O O . PHE A 1 207 ? -12.869 -12.443 6.071 1 96.5 207 PHE A O 1
ATOM 1666 N N . SER A 1 208 ? -11.063 -12.745 7.422 1 93.83 208 SER A N 1
ATOM 1667 C CA . SER A 1 208 ? -11.779 -13.619 8.346 1 93.83 208 SER A CA 1
ATOM 1668 C C . SER A 1 208 ? -11.553 -13.197 9.794 1 93.83 208 SER A C 1
ATOM 1670 O O . SER A 1 208 ? -10.41 -13.062 10.236 1 93.83 208 SER A O 1
ATOM 1672 N N . PRO A 1 209 ? -12.611 -13.067 10.556 1 89.02 209 PRO A N 1
ATOM 1673 C CA . PRO A 1 209 ? -12.468 -12.689 11.964 1 89.02 209 PRO A CA 1
ATOM 1674 C C . PRO A 1 209 ? -12.074 -13.866 12.854 1 89.02 209 PRO A C 1
ATOM 1676 O O . PRO A 1 209 ? -11.654 -13.667 13.997 1 89.02 209 PRO A O 1
ATOM 1679 N N . CYS A 1 210 ? -12.294 -15.145 12.35 1 87.63 210 CYS A N 1
ATOM 1680 C CA . CYS A 1 210 ? -11.988 -16.284 13.207 1 87.63 210 CYS A CA 1
ATOM 1681 C C . CYS A 1 210 ? -11.336 -17.407 12.41 1 87.63 210 CYS A C 1
ATOM 1683 O O . CYS A 1 210 ? -11.468 -17.463 11.186 1 87.63 210 CYS A O 1
ATOM 1685 N N . ILE A 1 211 ? -10.776 -18.297 13.101 1 87.27 211 ILE A N 1
ATOM 1686 C CA . ILE A 1 211 ? -9.932 -19.328 12.507 1 87.27 211 ILE A CA 1
ATOM 1687 C C . ILE A 1 211 ? -10.8 -20.345 11.769 1 87.27 211 ILE A C 1
ATOM 1689 O O . ILE A 1 211 ? -10.371 -20.931 10.773 1 87.27 211 ILE A O 1
ATOM 1693 N N . GLU A 1 212 ? -12.035 -20.535 12.232 1 88.35 212 GLU A N 1
ATOM 1694 C CA . GLU A 1 212 ? -12.94 -21.468 11.567 1 88.35 212 GLU A CA 1
ATOM 1695 C C . GLU A 1 212 ? -13.252 -21.014 10.144 1 88.35 212 GLU A C 1
ATOM 1697 O O . GLU A 1 212 ? -13.31 -21.833 9.224 1 88.35 212 GLU A O 1
ATOM 1702 N N . GLN A 1 213 ? -13.404 -19.718 10.047 1 92.07 213 GLN A N 1
ATOM 1703 C CA . GLN A 1 213 ? -13.653 -19.168 8.718 1 92.07 213 GLN A CA 1
ATOM 1704 C C . GLN A 1 213 ? -12.416 -19.288 7.833 1 92.07 213 GLN A C 1
ATOM 1706 O O . GLN A 1 213 ? -12.529 -19.532 6.63 1 92.07 213 GLN A O 1
ATOM 1711 N N . VAL A 1 214 ? -11.299 -19.125 8.448 1 93.49 214 VAL A N 1
ATOM 1712 C CA . VAL A 1 214 ? -10.051 -19.274 7.708 1 93.49 214 VAL A CA 1
ATOM 1713 C C . VAL A 1 214 ? -9.952 -20.687 7.139 1 93.49 214 VAL A C 1
ATOM 1715 O O . VAL A 1 214 ? -9.665 -20.868 5.953 1 93.49 214 VAL A O 1
ATOM 1718 N N . ALA A 1 215 ? -10.239 -21.652 7.953 1 92.62 215 ALA A N 1
ATOM 1719 C CA . ALA A 1 215 ? -10.129 -23.051 7.548 1 92.62 215 ALA A CA 1
ATOM 1720 C C . ALA A 1 215 ? -11.046 -23.354 6.367 1 92.62 215 ALA A C 1
ATOM 1722 O O . ALA A 1 215 ? -10.634 -24.007 5.405 1 92.62 215 ALA A O 1
ATOM 1723 N N . ARG A 1 216 ? -12.207 -22.859 6.434 1 95.34 216 ARG A N 1
ATOM 1724 C CA . ARG A 1 216 ? -13.173 -23.089 5.364 1 95.34 216 ARG A CA 1
ATOM 1725 C C . ARG A 1 216 ? -12.74 -22.395 4.077 1 95.34 216 ARG A C 1
ATOM 1727 O O . ARG A 1 216 ? -12.871 -22.957 2.988 1 95.34 216 ARG A O 1
ATOM 1734 N N . SER A 1 217 ? -12.239 -21.215 4.216 1 96.81 217 SER A N 1
ATOM 1735 C CA . SER A 1 217 ? -11.785 -20.465 3.05 1 96.81 217 SER A CA 1
ATOM 1736 C C . SER A 1 217 ? -10.584 -21.137 2.394 1 96.81 217 SER A C 1
ATOM 1738 O O . SER A 1 217 ? -10.511 -21.229 1.167 1 96.81 217 SER A O 1
ATOM 1740 N N . VAL A 1 218 ? -9.694 -21.576 3.242 1 95.92 218 VAL A N 1
ATOM 1741 C CA . VAL A 1 218 ? -8.503 -22.247 2.733 1 95.92 218 VAL A CA 1
ATOM 1742 C C . VAL A 1 218 ? -8.906 -23.506 1.969 1 95.92 218 VAL A C 1
ATOM 1744 O O . VAL A 1 218 ? -8.404 -23.761 0.871 1 95.92 218 VAL A O 1
ATOM 1747 N N . ALA A 1 219 ? -9.815 -24.249 2.521 1 96.39 219 ALA A N 1
ATOM 1748 C CA . ALA A 1 219 ? -10.293 -25.469 1.876 1 96.39 219 ALA A CA 1
ATOM 1749 C C . ALA A 1 219 ? -10.936 -25.161 0.527 1 96.39 219 ALA A C 1
ATOM 1751 O O . ALA A 1 219 ? -10.684 -25.855 -0.461 1 96.39 219 ALA A O 1
ATOM 1752 N N . ALA A 1 220 ? -11.718 -24.152 0.495 1 97.83 220 ALA A N 1
ATOM 1753 C CA . ALA A 1 220 ? -12.4 -23.775 -0.741 1 97.83 220 ALA A CA 1
ATOM 1754 C C . ALA A 1 220 ? -11.402 -23.31 -1.798 1 97.83 220 ALA A C 1
ATOM 1756 O O . ALA A 1 220 ? -11.52 -23.668 -2.972 1 97.83 220 ALA A O 1
ATOM 1757 N N . LEU A 1 221 ? -10.435 -22.514 -1.402 1 97.29 221 LEU A N 1
ATOM 1758 C CA . LEU A 1 221 ? -9.41 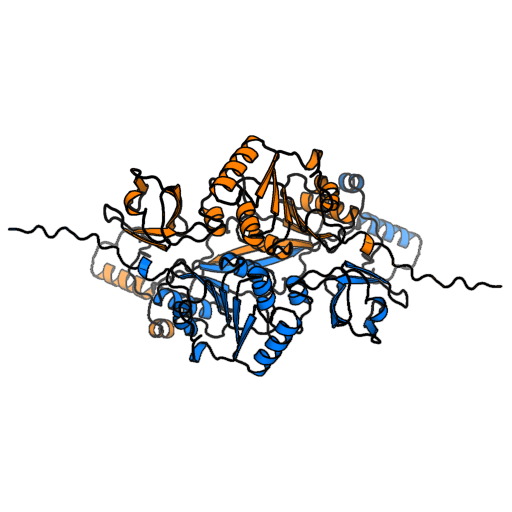-22.03 -2.321 1 97.29 221 LEU A CA 1
ATOM 1759 C C . LEU A 1 221 ? -8.62 -23.191 -2.915 1 97.29 221 LEU A C 1
ATOM 1761 O O . LEU A 1 221 ? -8.394 -23.238 -4.127 1 97.29 221 LEU A O 1
ATOM 1765 N N . ASP A 1 222 ? -8.274 -24.071 -2.049 1 94.4 222 ASP A N 1
ATOM 1766 C CA . ASP A 1 222 ? -7.538 -25.249 -2.498 1 94.4 222 ASP A CA 1
ATOM 1767 C C . ASP A 1 222 ? -8.372 -26.079 -3.471 1 94.4 222 ASP A C 1
ATOM 1769 O O . ASP A 1 222 ? -7.878 -26.495 -4.522 1 94.4 222 ASP A O 1
ATOM 1773 N N . GLU A 1 223 ? -9.612 -26.3 -3.13 1 96.23 223 GLU A N 1
ATOM 1774 C CA . GLU A 1 223 ? -10.526 -27.088 -3.952 1 96.23 223 GLU A CA 1
ATOM 1775 C C . GLU A 1 223 ? -10.678 -26.481 -5.344 1 96.23 223 GLU A C 1
ATOM 1777 O O . GLU A 1 223 ? -10.843 -27.205 -6.328 1 96.23 223 GLU A O 1
ATOM 1782 N N . HIS A 1 224 ? -10.518 -25.201 -5.422 1 96.65 224 HIS A N 1
ATOM 1783 C CA . HIS A 1 224 ? -10.735 -24.537 -6.703 1 96.65 224 HIS A CA 1
ATOM 1784 C C . HIS A 1 224 ? -9.412 -24.244 -7.403 1 96.65 224 HIS A C 1
ATOM 1786 O O . HIS A 1 224 ? -9.369 -23.46 -8.353 1 96.65 224 HIS A O 1
ATOM 1792 N N . GLY A 1 225 ? -8.321 -24.75 -6.873 1 92.14 225 GLY A N 1
ATOM 1793 C CA . GLY A 1 225 ? -7.071 -24.785 -7.614 1 92.14 225 GLY A CA 1
ATOM 1794 C C . GLY A 1 225 ? -6.188 -23.579 -7.352 1 92.14 225 GLY A C 1
ATOM 1795 O O . GLY A 1 225 ? -5.202 -23.36 -8.058 1 92.14 225 GLY A O 1
ATOM 1796 N N . PHE A 1 226 ? -6.515 -22.757 -6.404 1 93.62 226 PHE A N 1
ATOM 1797 C CA . PHE A 1 226 ? -5.611 -21.677 -6.027 1 93.62 226 PHE A CA 1
ATOM 1798 C C . PHE A 1 226 ? -4.359 -22.228 -5.356 1 93.62 226 PHE A C 1
ATOM 1800 O O . PHE A 1 226 ? -4.411 -23.26 -4.683 1 93.62 226 PHE A O 1
ATOM 1807 N N . ILE A 1 227 ? -3.252 -21.496 -5.552 1 88.8 227 ILE A N 1
ATOM 1808 C CA . ILE A 1 227 ? -1.999 -21.96 -4.967 1 88.8 227 ILE A CA 1
ATOM 1809 C C . ILE A 1 227 ? -1.435 -20.888 -4.037 1 88.8 227 ILE A C 1
ATOM 1811 O O . ILE A 1 227 ? -1.986 -19.789 -3.94 1 88.8 227 ILE A O 1
ATOM 1815 N N . ASP A 1 228 ? -0.407 -21.28 -3.325 1 89.5 228 ASP A N 1
ATOM 1816 C CA . ASP A 1 228 ? 0.294 -20.356 -2.439 1 89.5 228 ASP A CA 1
ATOM 1817 C C . ASP A 1 228 ? -0.666 -19.721 -1.436 1 89.5 228 ASP A C 1
ATOM 1819 O O . ASP A 1 228 ? -0.736 -18.495 -1.324 1 89.5 228 ASP A O 1
ATOM 1823 N N . ILE A 1 229 ? -1.444 -20.575 -0.838 1 93.83 229 ILE A N 1
ATOM 1824 C CA . ILE A 1 229 ? -2.41 -20.107 0.151 1 93.83 229 ILE A CA 1
ATOM 1825 C C . ILE A 1 229 ? -1.694 -19.79 1.462 1 93.83 229 ILE A C 1
ATOM 1827 O O . ILE A 1 229 ? -1.055 -20.663 2.054 1 93.83 229 ILE A O 1
ATOM 1831 N N . THR A 1 230 ? -1.776 -18.568 1.953 1 92.11 230 THR A N 1
ATOM 1832 C CA . THR A 1 230 ? -1.064 -18.119 3.145 1 92.11 230 THR A CA 1
ATOM 1833 C C . THR A 1 230 ? -1.954 -17.22 3.999 1 92.11 230 THR A C 1
ATOM 1835 O O . THR A 1 230 ? -2.69 -16.385 3.47 1 92.11 230 THR A O 1
ATOM 1838 N N . MET A 1 231 ? -1.853 -17.361 5.224 1 92.85 231 MET A N 1
ATOM 1839 C CA . MET A 1 231 ? -2.63 -16.55 6.157 1 92.85 231 MET A CA 1
ATOM 1840 C C . MET A 1 231 ? -1.725 -15.601 6.936 1 92.85 231 MET A C 1
ATOM 1842 O O . MET A 1 231 ? -0.641 -15.989 7.373 1 92.85 231 MET A O 1
ATOM 1846 N N . TYR A 1 232 ? -2.221 -14.375 7.14 1 91.88 232 TYR A N 1
ATOM 1847 C CA . TYR A 1 232 ? -1.459 -13.368 7.869 1 91.88 232 TYR A CA 1
ATOM 1848 C C . TYR A 1 232 ? -2.312 -12.715 8.95 1 91.88 232 TYR A C 1
ATOM 1850 O O . TYR A 1 232 ? -3.531 -12.597 8.801 1 91.88 232 TYR A O 1
ATOM 1858 N N . GLU A 1 233 ? -1.617 -12.333 9.988 1 88.3 233 GLU A N 1
ATOM 1859 C CA . GLU A 1 233 ? -2.126 -11.361 10.951 1 88.3 233 GLU A CA 1
ATOM 1860 C C . GLU A 1 233 ? -1.268 -10.099 10.967 1 88.3 233 GLU A C 1
ATOM 1862 O O . GLU A 1 233 ? -0.045 -10.176 11.108 1 88.3 233 GLU A O 1
ATOM 1867 N N . CYS A 1 234 ? -1.94 -9.003 10.746 1 85.61 234 CYS A N 1
ATOM 1868 C CA . CYS A 1 234 ? -1.221 -7.734 10.74 1 85.61 234 CYS A CA 1
ATOM 1869 C C . CYS A 1 234 ? -1.396 -7.002 12.066 1 85.61 234 CYS A C 1
ATOM 1871 O O . CYS A 1 234 ? -2.519 -6.69 12.464 1 85.61 234 CYS A O 1
ATOM 1873 N N . LEU A 1 235 ? -0.308 -6.717 12.683 1 80.61 235 LEU A N 1
ATOM 1874 C CA . LEU A 1 235 ? -0.346 -5.985 13.944 1 80.61 235 LEU A CA 1
ATOM 1875 C C . LEU A 1 235 ? 0.493 -4.714 13.86 1 80.61 235 LEU A C 1
ATOM 1877 O O . LEU A 1 235 ? 1.587 -4.724 13.291 1 80.61 235 LEU A O 1
ATOM 1881 N N . ILE A 1 236 ? -0.144 -3.637 14.187 1 82.58 236 ILE A N 1
ATOM 1882 C CA . ILE A 1 236 ? 0.575 -2.37 14.257 1 82.58 236 ILE A CA 1
ATOM 1883 C C . ILE A 1 236 ? 0.559 -1.846 15.692 1 82.58 236 ILE A C 1
ATOM 1885 O O . ILE A 1 236 ? -0.479 -1.871 16.357 1 82.58 236 ILE A O 1
ATOM 1889 N N . ARG A 1 237 ? 1.7 -1.482 16.128 1 78.8 237 ARG A N 1
ATOM 1890 C CA . ARG A 1 237 ? 1.82 -0.816 17.421 1 78.8 237 ARG A CA 1
ATOM 1891 C C . ARG A 1 237 ? 2.192 0.653 17.246 1 78.8 237 ARG A C 1
ATOM 1893 O O . ARG A 1 237 ? 3.214 0.972 16.635 1 78.8 237 ARG A O 1
ATOM 1900 N N . GLU A 1 238 ? 1.25 1.453 17.683 1 76.9 238 GLU A N 1
ATOM 1901 C CA . GLU A 1 238 ? 1.482 2.892 17.611 1 76.9 238 GLU A CA 1
ATOM 1902 C C . GLU A 1 238 ? 2.139 3.411 18.887 1 76.9 238 GLU A C 1
ATOM 1904 O O . GLU A 1 238 ? 1.718 3.065 19.992 1 76.9 238 GLU A O 1
ATOM 1909 N N . HIS A 1 239 ? 3.287 4.11 18.762 1 69.48 239 HIS A N 1
ATOM 1910 C CA . HIS A 1 239 ? 3.955 4.74 19.894 1 69.48 239 HIS A CA 1
ATOM 1911 C C . HIS A 1 239 ? 3.931 6.26 19.772 1 69.48 239 HIS A C 1
ATOM 1913 O O . HIS A 1 239 ? 4.251 6.807 18.714 1 69.48 239 HIS A O 1
ATOM 1919 N N . THR A 1 240 ? 3.166 6.903 20.663 1 58.41 240 THR A N 1
ATOM 1920 C CA . THR A 1 240 ? 3.299 8.356 20.684 1 58.41 240 THR A CA 1
ATOM 1921 C C . THR A 1 240 ? 4.549 8.774 21.454 1 58.41 240 THR A C 1
ATOM 1923 O O . THR A 1 240 ? 4.77 8.323 22.579 1 58.41 240 THR A O 1
ATOM 1926 N N . VAL A 1 241 ? 5.603 9.167 20.817 1 51.55 241 VAL A N 1
ATOM 1927 C CA . VAL A 1 241 ? 6.83 9.586 21.485 1 51.55 241 VAL A CA 1
ATOM 1928 C C . VAL A 1 241 ? 6.595 10.904 22.22 1 51.55 241 VAL A C 1
ATOM 1930 O O . VAL A 1 241 ? 6.19 11.897 21.611 1 51.55 241 VAL A O 1
ATOM 1933 N N . ALA A 1 242 ? 6.044 10.832 23.432 1 44.3 242 ALA A N 1
ATOM 1934 C CA . ALA A 1 242 ? 5.966 12.093 24.165 1 44.3 242 ALA A CA 1
ATOM 1935 C C . ALA A 1 242 ? 7.211 12.309 25.019 1 44.3 242 ALA A C 1
ATOM 1937 O O . ALA A 1 242 ? 7.72 11.37 25.636 1 44.3 242 ALA A O 1
ATOM 1938 N N . PRO A 1 243 ? 7.936 13.218 24.719 1 39.84 243 PRO A N 1
ATOM 1939 C CA . PRO A 1 243 ? 8.973 13.546 25.7 1 39.84 243 PRO A CA 1
ATOM 1940 C C . PRO A 1 243 ? 8.434 13.616 27.127 1 39.84 243 PRO A C 1
ATOM 1942 O O . PRO A 1 243 ? 7.407 14.254 27.373 1 39.84 243 PRO A O 1
ATOM 1945 N N . ILE A 1 244 ? 8.499 12.481 27.874 1 36.53 244 ILE A N 1
ATOM 1946 C CA . ILE A 1 244 ? 8.107 12.682 29.265 1 36.53 244 ILE A CA 1
ATOM 1947 C C . ILE A 1 244 ? 9.259 13.318 30.039 1 36.53 244 ILE A C 1
ATOM 1949 O O . ILE A 1 244 ? 10.413 12.907 29.897 1 36.53 244 ILE A O 1
ATOM 1953 N N . GLN A 1 245 ? 9.087 14.399 30.558 1 30.24 245 GLN A N 1
ATOM 1954 C CA . GLN A 1 245 ? 10.016 14.998 31.51 1 30.24 245 GLN A CA 1
ATOM 1955 C C . GLN A 1 245 ? 10.331 14.036 32.652 1 30.24 245 GLN A C 1
ATOM 1957 O O . GLN A 1 245 ? 9.421 13.496 33.285 1 30.24 245 GLN A O 1
ATOM 1962 N N . LYS A 1 246 ? 11.456 13.443 32.658 1 32.97 246 LYS A N 1
ATOM 1963 C CA . LYS A 1 246 ? 11.836 12.786 33.906 1 32.97 246 LYS A CA 1
ATOM 1964 C C . LYS A 1 246 ? 11.639 13.716 35.099 1 32.97 246 LYS A C 1
ATOM 1966 O O . LYS A 1 246 ? 12.256 14.781 35.172 1 32.97 246 LYS A O 1
ATOM 1971 N N . VAL A 1 247 ? 10.513 13.738 35.611 1 30.08 247 VAL A N 1
ATOM 1972 C CA . VAL A 1 247 ? 10.468 14.418 36.901 1 30.08 247 VAL A CA 1
ATOM 1973 C C . VAL A 1 247 ? 11.483 13.789 37.853 1 30.08 247 VAL A C 1
ATOM 1975 O O . VAL A 1 247 ? 11.461 12.577 38.083 1 30.08 247 VAL A O 1
ATOM 1978 N N . ASP A 1 248 ? 12.615 14.187 37.782 1 31.5 248 ASP A N 1
ATOM 1979 C CA . ASP A 1 248 ? 13.529 13.787 38.847 1 31.5 248 ASP A CA 1
ATOM 1980 C C . ASP A 1 248 ? 12.807 13.709 40.19 1 31.5 248 ASP A C 1
ATOM 1982 O O . ASP A 1 248 ? 12.327 14.722 40.703 1 31.5 248 ASP A O 1
ATOM 1986 N N . PHE A 1 249 ? 12.389 12.568 40.46 1 34.06 249 PHE A N 1
ATOM 1987 C CA . PHE A 1 249 ? 11.752 12.298 41.743 1 34.06 249 PHE A CA 1
ATOM 1988 C C . PHE A 1 249 ? 12.519 12.963 42.879 1 34.06 249 PHE A C 1
ATOM 1990 O O . PHE A 1 249 ? 11.918 13.463 43.832 1 34.06 249 PHE A O 1
ATOM 1997 N N . SER A 1 250 ? 13.868 12.838 42.67 1 37.37 250 SER A N 1
ATOM 1998 C CA . SER A 1 250 ? 14.639 13.4 43.774 1 37.37 250 SER A CA 1
ATOM 1999 C C . SER A 1 250 ? 14.438 14.908 43.879 1 37.37 250 SER A C 1
ATOM 2001 O O . SER A 1 250 ? 14.312 15.447 44.98 1 37.37 250 SER A O 1
ATOM 2003 N N . VAL A 1 251 ? 14.273 15.528 42.638 1 43.59 251 VAL A N 1
ATOM 2004 C CA . VAL A 1 251 ? 14.096 16.976 42.678 1 43.59 251 VAL A CA 1
ATOM 2005 C C . VAL A 1 251 ? 12.646 17.31 43.021 1 43.59 251 VAL A C 1
ATOM 2007 O O . VAL A 1 251 ? 12.38 18.242 43.784 1 43.59 251 VAL A O 1
ATOM 2010 N N . ALA A 1 252 ? 11.708 16.418 42.52 1 43.09 252 ALA A N 1
ATOM 2011 C CA . ALA A 1 252 ? 10.313 16.543 42.934 1 43.09 252 ALA A CA 1
ATOM 2012 C C . ALA A 1 252 ? 10.163 16.302 44.434 1 43.09 252 ALA A C 1
ATOM 2014 O O . ALA A 1 252 ? 9.421 17.017 45.113 1 43.09 252 ALA A O 1
ATOM 2015 N N . ILE A 1 253 ? 10.969 15.39 44.752 1 46.74 253 ILE A N 1
ATOM 2016 C CA . ILE A 1 253 ? 10.997 15.11 46.183 1 46.74 253 ILE A CA 1
ATOM 2017 C C . ILE A 1 253 ? 11.642 16.279 46.925 1 46.74 253 ILE A C 1
ATOM 2019 O O . ILE A 1 253 ? 11.131 16.727 47.954 1 46.74 253 ILE A O 1
ATOM 2023 N N . LYS A 1 254 ? 12.74 16.75 46.352 1 50.14 254 LYS A N 1
ATOM 2024 C CA . LYS A 1 254 ? 13.45 17.837 47.02 1 50.14 254 LYS A CA 1
ATOM 2025 C C . LYS A 1 254 ? 12.626 19.121 47.009 1 50.14 254 LYS A C 1
ATOM 2027 O O . LYS A 1 254 ? 12.57 19.837 48.011 1 50.14 254 LYS A O 1
ATOM 2032 N N . ASP A 1 255 ? 11.9 19.283 45.889 1 50.71 255 ASP A N 1
ATOM 2033 C CA . ASP A 1 255 ? 11.009 20.434 45.789 1 50.71 255 ASP A CA 1
ATOM 2034 C C . ASP A 1 255 ? 9.817 20.291 46.733 1 50.71 255 ASP A C 1
ATOM 2036 O O . ASP A 1 255 ? 9.416 21.257 47.386 1 50.71 255 ASP A O 1
ATOM 2040 N N . ALA A 1 256 ? 9.384 19.046 46.747 1 52.33 256 ALA A N 1
ATOM 2041 C CA . ALA A 1 256 ? 8.322 18.748 47.704 1 52.33 256 ALA A CA 1
ATOM 2042 C C . ALA A 1 256 ? 8.809 18.935 49.139 1 52.33 256 ALA A C 1
ATOM 2044 O O . ALA A 1 256 ? 8.09 19.482 49.978 1 52.33 256 ALA A O 1
ATOM 2045 N N . GLN A 1 257 ? 10.018 18.495 49.288 1 55.11 257 GLN A N 1
ATOM 2046 C CA . GLN A 1 257 ? 10.611 18.605 50.617 1 55.11 257 GLN A CA 1
ATOM 2047 C C . GLN A 1 257 ? 10.872 20.063 50.983 1 55.11 257 GLN A C 1
ATOM 2049 O O . GLN A 1 257 ? 10.603 20.484 52.11 1 55.11 257 GLN A O 1
ATOM 2054 N N . GLU A 1 258 ? 11.363 20.797 50.092 1 56.07 258 GLU A N 1
ATOM 2055 C CA . GLU A 1 258 ? 11.678 22.199 50.35 1 56.07 258 GLU A CA 1
ATOM 2056 C C . GLU A 1 258 ? 10.408 23.025 50.535 1 56.07 258 GLU A C 1
ATOM 2058 O O . GLU A 1 258 ? 10.361 23.92 51.381 1 56.07 258 GLU A O 1
ATOM 2063 N N . ARG A 1 259 ? 9.333 22.583 49.785 1 53.86 259 ARG A N 1
ATOM 2064 C CA . ARG A 1 259 ? 8.045 23.243 49.972 1 53.86 259 ARG A CA 1
ATOM 2065 C C . ARG A 1 259 ? 7.455 22.914 51.34 1 53.86 259 ARG A C 1
ATOM 2067 O O . ARG A 1 259 ? 6.892 23.786 52.005 1 53.86 259 ARG A O 1
ATOM 2074 N N . LYS A 1 260 ? 7.601 21.692 51.631 1 56.89 260 LYS A N 1
ATOM 2075 C CA . LYS A 1 260 ? 7.169 21.306 52.971 1 56.89 260 LYS A CA 1
ATOM 2076 C C . LYS A 1 260 ? 7.927 22.088 54.04 1 56.89 260 LYS A C 1
ATOM 2078 O O . LYS A 1 260 ? 7.341 22.516 55.036 1 56.89 260 LYS A O 1
ATOM 2083 N N . ALA A 1 261 ? 9.229 22.24 53.952 1 56.75 261 ALA A N 1
ATOM 2084 C CA . ALA A 1 261 ? 10.053 22.924 54.946 1 56.75 261 ALA A CA 1
ATOM 2085 C C . ALA A 1 261 ? 9.663 24.395 55.063 1 56.75 261 ALA A C 1
ATOM 2087 O O . ALA A 1 261 ? 9.794 24.995 56.132 1 56.75 261 ALA A O 1
ATOM 2088 N N . LYS A 1 262 ? 9.218 24.981 53.966 1 59.14 262 LYS A N 1
ATOM 2089 C CA . LYS A 1 262 ? 8.847 26.392 54.008 1 59.14 262 LYS A CA 1
ATOM 2090 C C . LYS A 1 262 ? 7.381 26.564 54.396 1 59.14 262 LYS A C 1
ATOM 2092 O O . LYS A 1 262 ? 6.856 27.679 54.38 1 59.14 262 LYS A O 1
ATOM 2097 N N . GLY A 1 263 ? 6.662 25.496 54.998 1 52.16 263 GLY A N 1
ATOM 2098 C CA . GLY A 1 263 ? 5.328 25.577 55.572 1 52.16 263 GLY A CA 1
ATOM 2099 C C . GLY A 1 263 ? 4.237 25.72 54.527 1 52.16 263 GLY A C 1
ATOM 2100 O O . GLY A 1 263 ? 3.147 26.214 54.824 1 52.16 263 GLY A O 1
ATOM 2101 N N . LEU A 1 264 ? 4.547 25.847 53.326 1 48.36 264 LEU A N 1
ATOM 2102 C CA . LEU A 1 264 ? 3.551 26.086 52.288 1 48.36 264 LEU A CA 1
ATOM 2103 C C . LEU A 1 264 ? 2.656 24.865 52.101 1 48.36 264 LEU A C 1
ATOM 2105 O O . LEU A 1 264 ? 3.106 23.729 52.267 1 48.36 264 LEU A O 1
ATOM 2109 N N . PRO A 1 265 ? 1.302 24.966 52.376 1 42.9 265 PRO A N 1
ATOM 2110 C CA . PRO A 1 265 ? 0.367 23.84 52.309 1 42.9 265 PRO A CA 1
ATOM 2111 C C . PRO A 1 265 ? 0.761 22.807 51.255 1 42.9 265 PRO A C 1
ATOM 2113 O O . PRO A 1 265 ? 1.435 23.144 50.278 1 42.9 265 PRO A O 1
ATOM 2116 N N . SER A 1 266 ? 0.884 21.575 51.605 1 37.86 266 SER A N 1
ATOM 2117 C CA . SER A 1 266 ? 1.122 20.448 50.709 1 37.86 266 SER A CA 1
ATOM 2118 C C . SER A 1 266 ? 0.32 20.588 49.42 1 37.86 266 SER A C 1
ATOM 2120 O O . SER A 1 266 ? -0.857 20.955 49.451 1 37.86 266 SER A O 1
ATOM 2122 N N . VAL A 1 267 ? 0.796 21.139 48.423 1 33.73 267 VAL A N 1
ATOM 2123 C CA . VAL A 1 267 ? -0.037 21.18 47.226 1 33.73 267 VAL A CA 1
ATOM 2124 C C . VAL A 1 267 ? -0.97 19.972 47.203 1 33.73 267 VAL A C 1
ATOM 2126 O O . VAL A 1 267 ? -0.518 18.829 47.297 1 33.73 267 VAL A O 1
ATOM 2129 N N . GLU A 1 268 ? -2.068 19.819 47.941 1 31.65 268 GLU A N 1
ATOM 2130 C CA . GLU A 1 268 ? -3.087 18.842 47.568 1 31.65 268 GLU A CA 1
ATOM 2131 C C . GLU A 1 268 ? -2.797 18.239 46.197 1 31.65 268 GLU A C 1
ATOM 2133 O O . GLU A 1 268 ? -2.182 18.885 45.346 1 31.65 268 GLU A O 1
ATOM 2138 N N . SER A 1 269 ? -2.803 16.9 46.109 1 29.44 269 SER A N 1
ATOM 2139 C CA . SER A 1 269 ? -2.673 16.135 44.873 1 29.44 269 SER A CA 1
ATOM 2140 C C . SER A 1 269 ? -3.251 16.901 43.687 1 29.44 269 SER A C 1
ATOM 2142 O O . SER A 1 269 ? -4.446 16.803 43.401 1 29.44 269 SER A O 1
ATOM 2144 N N . VAL A 1 270 ? -3.426 18.078 43.661 1 26.92 270 VAL A N 1
ATOM 2145 C CA . VAL A 1 270 ? -3.884 18.762 42.457 1 26.92 270 VAL A CA 1
ATOM 2146 C C . VAL A 1 270 ? -3.362 18.035 41.219 1 26.92 270 VAL A C 1
ATOM 2148 O O . VAL A 1 270 ? -2.186 17.67 41.155 1 26.92 270 VAL A O 1
ATOM 2151 N N . ALA A 1 271 ? -4.333 17.476 40.491 1 27.22 271 ALA A N 1
ATOM 2152 C CA . ALA A 1 271 ? -4.202 16.912 39.151 1 27.22 271 ALA A CA 1
ATOM 2153 C C . ALA A 1 271 ? -3.06 17.576 38.386 1 27.22 271 ALA A C 1
ATOM 2155 O O . ALA A 1 271 ? -3.169 18.735 37.978 1 27.22 271 ALA A O 1
ATOM 2156 N N . ILE A 1 272 ? -2.024 17.604 38.847 1 27.21 272 ILE A N 1
ATOM 2157 C CA . ILE A 1 272 ? -0.995 17.969 37.879 1 27.21 272 ILE A CA 1
ATOM 2158 C C . ILE A 1 272 ? -1.449 17.585 36.473 1 27.21 272 ILE A C 1
ATOM 2160 O O . ILE A 1 272 ? -1.51 16.4 36.136 1 27.21 272 ILE A O 1
ATOM 2164 N N . LYS A 1 273 ? -2.516 18.081 36.154 1 28.31 273 LYS A N 1
ATOM 2165 C CA . LYS A 1 273 ? -2.886 18.221 34.749 1 28.31 273 LYS A CA 1
ATOM 2166 C C . LYS A 1 273 ? -1.65 18.22 33.853 1 28.31 273 LYS A C 1
ATOM 2168 O O . LYS A 1 273 ? -0.704 18.973 34.091 1 28.31 273 LYS A O 1
ATOM 2173 N N . ARG A 1 274 ? -1.349 17.155 33.358 1 27.48 274 ARG A N 1
ATOM 2174 C CA . ARG A 1 274 ? -0.413 16.937 32.259 1 27.48 274 ARG A CA 1
ATOM 2175 C C . ARG A 1 274 ? -0.304 18.178 31.379 1 27.48 274 ARG A C 1
ATOM 2177 O O . ARG A 1 274 ? -1.194 18.453 30.572 1 27.48 274 ARG A O 1
ATOM 2184 N N . LYS A 1 275 ? 0.083 19.298 31.893 1 27.83 275 LYS A N 1
ATOM 2185 C CA . LYS A 1 275 ? 0.566 20.436 31.116 1 27.83 275 LYS A CA 1
ATOM 2186 C C . LYS A 1 275 ? 1.444 19.976 29.955 1 27.83 275 LYS A C 1
ATOM 2188 O O . LYS A 1 275 ? 2.285 20.735 29.468 1 27.83 275 LYS A O 1
ATOM 2193 N N . LEU A 1 276 ? 1.635 18.815 29.791 1 27.16 276 LEU A N 1
ATOM 2194 C CA . LEU A 1 276 ? 2.237 18.506 28.498 1 27.16 276 LEU A CA 1
ATOM 2195 C C . LEU A 1 276 ? 1.496 19.216 27.37 1 27.16 276 LEU A C 1
ATOM 2197 O O . LEU A 1 276 ? 0.779 18.579 26.595 1 27.16 276 LEU A O 1
ATOM 2201 N N . GLY A 1 277 ? 0.779 20.25 27.693 1 25.61 277 GLY A N 1
ATOM 2202 C CA . GLY A 1 277 ? 0.13 21.024 26.647 1 25.61 277 GLY A CA 1
ATOM 2203 C C . GLY A 1 277 ? 1.07 21.411 25.52 1 25.61 277 GLY A C 1
ATOM 2204 O O . GLY A 1 277 ? 2.265 21.114 25.572 1 25.61 277 GLY A O 1
ATOM 2205 N N . LYS A 1 278 ? 0.822 22.58 24.674 1 31.89 278 LYS A N 1
ATOM 2206 C CA . LYS A 1 278 ? 1.377 23.238 23.495 1 31.89 278 LYS A CA 1
ATOM 2207 C C . LYS A 1 278 ? 2.846 23.592 23.703 1 31.89 278 LYS A C 1
ATOM 2209 O O . LYS A 1 278 ? 3.639 23.552 22.76 1 31.89 278 LYS A O 1
ATOM 2214 N N . ASP A 1 279 ? 3.415 24.41 24.808 1 28.35 279 ASP A N 1
ATOM 2215 C CA . ASP A 1 279 ? 4.51 25.376 24.839 1 28.35 279 ASP A CA 1
ATOM 2216 C C . ASP A 1 279 ? 5.804 24.723 25.321 1 28.35 279 ASP A C 1
ATOM 2218 O O . ASP A 1 279 ? 6.752 25.416 25.697 1 28.35 279 ASP A O 1
ATOM 2222 N N . GLU A 1 280 ? 5.87 23.594 25.933 1 32.96 280 GLU A N 1
ATOM 2223 C CA . GLU A 1 280 ? 7.217 23.387 26.459 1 32.96 280 GLU A CA 1
ATOM 2224 C C . GLU A 1 280 ? 8.211 23.108 25.335 1 32.96 280 GLU A C 1
ATOM 2226 O O . GLU A 1 280 ? 7.92 22.337 24.419 1 32.96 280 GLU A O 1
ATOM 2231 N N . PRO A 1 281 ? 9.308 23.946 25.284 1 32.68 281 PRO A N 1
ATOM 2232 C CA . PRO A 1 281 ? 10.322 23.897 24.228 1 32.68 281 PRO A CA 1
ATOM 2233 C C . PRO A 1 281 ? 10.948 22.513 24.075 1 32.68 281 PRO A C 1
ATOM 2235 O O . PRO A 1 281 ? 11.032 21.758 25.047 1 32.68 281 PRO A O 1
ATOM 2238 N N . ILE A 1 282 ? 10.831 21.812 23.019 1 35.69 282 ILE A N 1
ATOM 2239 C CA . ILE A 1 282 ? 11.57 20.626 22.601 1 35.69 282 ILE A CA 1
ATOM 2240 C C . ILE A 1 282 ? 13.02 20.73 23.068 1 35.69 282 ILE A C 1
ATOM 2242 O O . ILE A 1 282 ? 13.719 21.691 22.736 1 35.69 282 ILE A O 1
ATOM 2246 N N . PRO A 1 283 ? 13.502 20.152 24.198 1 37.22 283 PRO A N 1
ATOM 2247 C CA . PRO A 1 283 ? 14.893 20.315 24.626 1 37.22 283 PRO A CA 1
ATOM 2248 C C . PRO A 1 283 ? 15.885 20.177 23.473 1 37.22 283 PRO A C 1
ATOM 2250 O O . PRO A 1 283 ? 15.597 19.498 22.484 1 37.22 283 PRO A O 1
ATOM 2253 N N . THR A 1 284 ? 17.026 20.992 23.388 1 36.35 284 THR A N 1
ATOM 2254 C CA . THR A 1 284 ? 18.094 21.067 22.397 1 36.35 284 THR A CA 1
ATOM 2255 C C . THR A 1 284 ? 18.913 19.78 22.387 1 36.35 284 THR A C 1
ATOM 2257 O O . THR A 1 284 ? 18.841 18.984 23.325 1 36.35 284 THR A O 1
ATOM 2260 N N . ALA A 1 285 ? 19.576 19.342 21.346 1 36.89 285 ALA A N 1
ATOM 2261 C CA . ALA A 1 285 ? 20.445 18.182 21.165 1 36.89 285 ALA A CA 1
ATOM 2262 C C . ALA A 1 285 ? 21.429 18.048 22.324 1 36.89 285 ALA A C 1
ATOM 2264 O O . ALA A 1 285 ? 21.693 16.941 22.798 1 36.89 285 ALA A O 1
ATOM 2265 N N . GLU A 1 286 ? 22.054 19.126 22.752 1 38.28 286 GLU A N 1
ATOM 2266 C CA . GLU A 1 286 ? 23.052 19.141 23.818 1 38.28 286 GLU A CA 1
ATOM 2267 C C . GLU A 1 286 ? 22.438 18.734 25.154 1 38.28 286 GLU A C 1
ATOM 2269 O O . GLU A 1 286 ? 23.065 18.018 25.938 1 38.28 286 GLU A O 1
ATOM 2274 N N . GLU A 1 287 ? 21.261 19.227 25.431 1 39.85 287 GLU A N 1
ATOM 2275 C CA . GLU A 1 287 ? 20.623 18.941 26.712 1 39.85 287 GLU A CA 1
ATOM 2276 C C . GLU A 1 287 ? 20.182 17.482 26.795 1 39.85 287 GLU A C 1
ATOM 2278 O O . GLU A 1 287 ? 20.203 16.882 27.871 1 39.85 287 GLU A O 1
ATOM 2283 N N . VAL A 1 288 ? 19.852 16.879 25.695 1 36.01 288 VAL A N 1
ATOM 2284 C CA . VAL A 1 288 ? 19.542 15.455 25.62 1 36.01 288 VAL A CA 1
ATOM 2285 C C . VAL A 1 288 ? 20.804 14.636 25.881 1 36.01 288 VAL A C 1
ATOM 2287 O O . VAL A 1 288 ? 20.752 13.596 26.54 1 36.01 288 VAL A O 1
ATOM 2290 N N . GLU A 1 289 ? 22.006 14.961 25.359 1 35.59 289 GLU A N 1
ATOM 2291 C CA . GLU A 1 289 ? 23.271 14.305 25.674 1 35.59 289 GLU A CA 1
ATOM 2292 C C . GLU A 1 289 ? 23.579 14.386 27.166 1 35.59 289 GLU A C 1
ATOM 2294 O O . GLU A 1 289 ? 24.095 13.431 27.751 1 35.59 289 GLU A O 1
ATOM 2299 N N . GLU A 1 290 ? 23.582 15.534 27.765 1 35.13 290 GLU A N 1
ATOM 2300 C CA . GLU A 1 290 ? 23.897 15.713 29.18 1 35.13 290 GLU A CA 1
ATOM 2301 C C . GLU A 1 290 ? 22.785 15.161 30.067 1 35.13 290 GLU A C 1
ATOM 2303 O O . GLU A 1 290 ? 22.988 14.943 31.263 1 35.13 290 GLU A O 1
ATOM 2308 N N . ALA A 1 291 ? 21.503 15.362 29.711 1 33.3 291 ALA A N 1
ATOM 2309 C CA . ALA A 1 291 ? 20.489 14.849 30.629 1 33.3 291 ALA A CA 1
ATOM 2310 C C . ALA A 1 291 ? 20.421 13.325 30.574 1 33.3 291 ALA A C 1
ATOM 2312 O O . ALA A 1 291 ? 19.999 12.752 29.566 1 33.3 291 ALA A O 1
ATOM 2313 N N . ALA A 1 292 ? 21.289 12.566 31.185 1 32.66 292 ALA A N 1
ATOM 2314 C CA . ALA A 1 292 ? 21.485 11.153 31.5 1 32.66 292 ALA A CA 1
ATOM 2315 C C . ALA A 1 292 ? 20.148 10.43 31.635 1 32.66 292 ALA A C 1
ATOM 2317 O O . ALA A 1 292 ? 20.026 9.262 31.259 1 32.66 292 ALA A O 1
ATOM 2318 N N . ASN A 1 293 ? 19.117 10.82 32.577 1 29.99 293 ASN A N 1
ATOM 2319 C CA . ASN A 1 293 ? 18.006 10.05 33.125 1 29.99 293 ASN A CA 1
ATOM 2320 C C . ASN A 1 293 ? 16.757 10.171 32.257 1 29.99 293 ASN A C 1
ATOM 2322 O O . ASN A 1 293 ? 15.642 9.946 32.73 1 29.99 293 ASN A O 1
ATOM 2326 N N . LEU A 1 294 ? 16.573 10.978 31.316 1 31.62 294 LEU A N 1
ATOM 2327 C CA . LEU A 1 294 ? 15.296 11.074 30.617 1 31.62 294 LEU A CA 1
ATOM 2328 C C . LEU A 1 294 ? 15.004 9.795 29.84 1 31.62 294 LEU A C 1
ATOM 2330 O O . LEU A 1 294 ? 15.839 9.333 29.059 1 31.62 294 LEU A O 1
ATOM 2334 N N . MET A 1 295 ? 14.327 8.892 30.58 1 32.24 295 MET A N 1
ATOM 2335 C CA . MET A 1 295 ? 13.911 7.65 29.934 1 32.24 295 MET A CA 1
ATOM 2336 C C . MET A 1 295 ? 12.881 7.922 28.843 1 32.24 295 MET A C 1
ATOM 2338 O O . MET A 1 295 ? 11.918 8.658 29.062 1 32.24 295 MET A O 1
ATOM 2342 N N . LEU A 1 296 ? 13.217 8.009 27.727 1 33.34 296 LEU A N 1
ATOM 2343 C CA . LEU A 1 296 ? 12.275 7.993 26.613 1 33.34 296 LEU A CA 1
ATOM 2344 C C . LEU A 1 296 ? 11.303 6.825 26.74 1 33.34 296 LEU A C 1
ATOM 2346 O O . LEU A 1 296 ? 11.722 5.669 26.83 1 33.34 296 LEU A O 1
ATOM 2350 N N . VAL A 1 297 ? 10.235 7.13 27.527 1 31.85 297 VAL A N 1
ATOM 2351 C CA . VAL A 1 297 ? 9.276 6.037 27.64 1 31.85 297 VAL A CA 1
ATOM 2352 C C . VAL A 1 297 ? 8.417 5.97 26.379 1 31.85 297 VAL A C 1
ATOM 2354 O O . VAL A 1 297 ? 8.104 7.001 25.779 1 31.85 297 VAL A O 1
ATOM 2357 N N . SER A 1 298 ? 8.511 5.088 25.623 1 36.76 298 SER A N 1
ATOM 2358 C CA . SER A 1 298 ? 7.551 4.736 24.582 1 36.76 298 SER A CA 1
ATOM 2359 C C . SER A 1 298 ? 6.231 4.265 25.183 1 36.76 298 SER A C 1
ATOM 2361 O O . SER A 1 298 ? 6.216 3.392 26.054 1 36.76 298 SER A O 1
ATOM 2363 N N . ARG A 1 299 ? 5.306 5.178 25.477 1 33.94 299 ARG A N 1
ATOM 2364 C CA . ARG A 1 299 ? 4.033 4.626 25.93 1 33.94 299 ARG A CA 1
ATOM 2365 C C . ARG A 1 299 ? 3.259 4.012 24.769 1 33.94 299 ARG A C 1
ATOM 2367 O O . ARG A 1 299 ? 3.148 4.616 23.701 1 33.94 299 ARG A O 1
ATOM 2374 N N . THR A 1 300 ? 3.226 2.716 24.682 1 37.16 300 THR A N 1
ATOM 2375 C CA . THR A 1 300 ? 2.347 2.031 23.741 1 37.16 300 THR A CA 1
ATOM 2376 C C . THR A 1 300 ? 0.898 2.464 23.942 1 37.16 300 THR A C 1
ATOM 2378 O O . THR A 1 300 ? 0.372 2.394 25.055 1 37.16 300 THR A O 1
ATOM 2381 N N . MET A 1 301 ? 0.475 3.463 23.415 1 37.03 301 MET A N 1
ATOM 2382 C CA . MET A 1 301 ? -0.975 3.611 23.513 1 37.03 301 MET A CA 1
ATOM 2383 C C . MET A 1 301 ? -1.667 2.255 23.435 1 37.03 301 MET A C 1
ATOM 2385 O O . MET A 1 301 ? -1.104 1.295 22.904 1 37.03 301 MET A O 1
ATOM 2389 N N . GLY A 1 302 ? -2.817 2.042 24.175 1 36.96 302 GLY A N 1
ATOM 2390 C CA . GLY A 1 302 ? -3.591 0.813 24.104 1 36.96 302 GLY A CA 1
ATOM 2391 C C . GLY A 1 302 ? -3.578 0.179 22.726 1 36.96 302 GLY A C 1
ATOM 2392 O O . GLY A 1 302 ? -3.167 0.81 21.75 1 36.96 302 GLY A O 1
ATOM 2393 N N . GLU A 1 303 ? -3.787 -1.135 22.694 1 41.27 303 GLU A N 1
ATOM 2394 C CA . GLU A 1 303 ? -3.939 -1.987 21.518 1 41.27 303 GLU A CA 1
ATOM 2395 C C . GLU A 1 303 ? -4.631 -1.24 20.382 1 41.27 303 GLU A C 1
ATOM 2397 O O . GLU A 1 303 ? -5.707 -0.669 20.572 1 41.27 303 GLU A O 1
ATOM 2402 N N . THR A 1 304 ? -3.842 -0.571 19.64 1 47.91 304 THR A N 1
ATOM 2403 C CA . THR A 1 304 ? -4.492 -0.087 18.427 1 47.91 304 THR A CA 1
ATOM 2404 C C . THR A 1 304 ? -5.746 -0.902 18.124 1 47.91 304 THR A C 1
ATOM 2406 O O . THR A 1 304 ? -5.762 -2.12 18.312 1 47.91 304 THR A O 1
ATOM 2409 N N . ARG A 1 305 ? -6.853 -0.35 18.006 1 46.03 305 ARG A N 1
ATOM 2410 C CA . ARG A 1 305 ? -8.129 -0.937 17.611 1 46.03 305 ARG A CA 1
ATOM 2411 C C . ARG A 1 305 ? -7.93 -2.021 16.556 1 46.03 305 ARG A C 1
ATOM 2413 O O . ARG A 1 305 ? -8.033 -1.754 15.357 1 46.03 305 ARG A O 1
ATOM 2420 N N . GLY A 1 306 ? -6.829 -2.816 16.581 1 47.88 306 GLY A N 1
ATOM 2421 C CA . GLY A 1 306 ? -6.741 -3.836 15.549 1 47.88 306 GLY A CA 1
ATOM 2422 C C . GLY A 1 306 ? -7.532 -5.088 15.878 1 47.88 306 GLY A C 1
ATOM 2423 O O . GLY A 1 306 ? -7.391 -5.65 16.966 1 47.88 306 GLY A O 1
ATOM 2424 N N . HIS A 1 307 ? -8.769 -5.168 15.577 1 51.05 307 HIS A N 1
ATOM 2425 C CA . HIS A 1 307 ? -9.395 -6.486 15.598 1 51.05 307 HIS A CA 1
ATOM 2426 C C . HIS A 1 307 ? -8.459 -7.549 15.032 1 51.05 307 HIS A C 1
ATOM 2428 O O . HIS A 1 307 ? -7.802 -7.324 14.012 1 51.05 307 HIS A O 1
ATOM 2434 N N . THR A 1 308 ? -8.092 -8.429 15.815 1 60.16 308 THR A N 1
ATOM 2435 C CA . THR A 1 308 ? -7.305 -9.55 15.314 1 60.16 308 THR A CA 1
ATOM 2436 C C . THR A 1 308 ? -8.045 -10.272 14.191 1 60.16 308 THR A C 1
ATOM 2438 O O . THR A 1 308 ? -9.156 -10.768 14.392 1 60.16 308 THR A O 1
ATOM 2441 N N . SER A 1 309 ? -7.914 -9.808 13.02 1 84.29 309 SER A N 1
ATOM 2442 C CA . SER A 1 309 ? -8.455 -10.498 11.853 1 84.29 309 SER A CA 1
ATOM 2443 C C . SER A 1 309 ? -7.357 -11.218 11.078 1 84.29 309 SER A C 1
ATOM 2445 O O . SER A 1 309 ? -6.17 -11.001 11.327 1 84.29 309 SER A O 1
ATOM 2447 N N . TYR A 1 310 ? -7.855 -12.275 10.414 1 91.78 310 TYR A N 1
ATOM 2448 C CA . TYR A 1 310 ? -6.977 -13.094 9.586 1 91.78 310 TYR A CA 1
ATOM 2449 C C . TYR A 1 310 ? -7.158 -12.766 8.109 1 91.78 310 TYR A C 1
ATOM 2451 O O . TYR A 1 310 ? -8.286 -12.665 7.622 1 91.78 310 TYR A O 1
ATOM 2459 N N . LEU A 1 311 ? -6.042 -12.517 7.5 1 96.16 311 LEU A N 1
ATOM 2460 C CA . LEU A 1 311 ? -6.027 -12.309 6.057 1 96.16 311 LEU A CA 1
ATOM 2461 C C . LEU A 1 311 ? -5.475 -13.534 5.336 1 96.16 311 LEU A C 1
ATOM 2463 O O . LEU A 1 311 ? -4.313 -13.901 5.527 1 96.16 311 LEU A O 1
ATOM 2467 N N . THR A 1 312 ? -6.309 -14.19 4.523 1 97.03 312 THR A N 1
ATOM 2468 C CA . THR A 1 312 ? -5.868 -15.339 3.739 1 97.03 312 THR A CA 1
ATOM 2469 C C . THR A 1 312 ? -5.658 -14.949 2.279 1 97.03 312 THR A C 1
ATOM 2471 O O . THR A 1 312 ? -6.591 -14.5 1.61 1 97.03 312 THR A O 1
ATOM 2474 N N . PHE A 1 313 ? -4.462 -15.144 1.825 1 97.15 313 PHE A N 1
ATOM 2475 C CA . PHE A 1 313 ? -4.129 -14.816 0.444 1 97.15 313 PHE A CA 1
ATOM 2476 C C . PHE A 1 313 ? -3.906 -16.082 -0.375 1 97.15 313 PHE A C 1
ATOM 2478 O O . PHE A 1 313 ? -3.45 -17.098 0.155 1 97.15 313 PHE A O 1
ATOM 2485 N N . ALA A 1 314 ? -4.222 -15.982 -1.697 1 96.82 314 ALA A N 1
ATOM 2486 C CA . ALA A 1 314 ? -3.962 -17.079 -2.626 1 96.82 314 ALA A CA 1
ATOM 2487 C C . ALA A 1 314 ? -3.756 -16.557 -4.046 1 96.82 314 ALA A C 1
ATOM 2489 O O . ALA A 1 314 ? -4.091 -15.409 -4.346 1 96.82 314 ALA A O 1
ATOM 2490 N N . THR A 1 315 ? -3.17 -17.371 -4.864 1 95.59 315 THR A N 1
ATOM 2491 C CA . THR A 1 315 ? -2.843 -16.998 -6.236 1 95.59 315 THR A CA 1
ATOM 2492 C C . THR A 1 315 ? -3.671 -17.809 -7.229 1 95.59 315 THR A C 1
ATOM 2494 O O . THR A 1 315 ? -3.76 -19.034 -7.116 1 95.59 315 THR A O 1
ATOM 2497 N N . PHE A 1 316 ? -4.335 -17.123 -8.114 1 96.34 316 PHE A N 1
ATOM 2498 C CA . PHE A 1 316 ? -5.017 -17.728 -9.251 1 96.34 316 PHE A CA 1
ATOM 2499 C C . PHE A 1 316 ? -4.05 -17.944 -10.41 1 96.34 316 PHE A C 1
ATOM 2501 O O . PHE A 1 316 ? -3.335 -17.022 -10.808 1 96.34 316 PHE A O 1
ATOM 2508 N N . LEU A 1 317 ? -4.04 -19.103 -10.934 1 92.09 317 LEU A N 1
ATOM 2509 C CA . LEU A 1 317 ? -3.278 -19.406 -12.14 1 92.09 317 LEU A CA 1
ATOM 2510 C C . LEU A 1 317 ? -4.204 -19.564 -13.342 1 92.09 317 LEU A C 1
ATOM 2512 O O . LEU A 1 317 ? -5.288 -20.14 -13.224 1 92.09 317 LEU A O 1
ATOM 2516 N N . PRO A 1 318 ? -3.761 -19.061 -14.406 1 88.96 318 PRO A N 1
ATOM 2517 C CA . PRO A 1 318 ? -4.576 -19.268 -15.606 1 88.96 318 PRO A CA 1
ATOM 2518 C C . PRO A 1 318 ? -4.724 -20.744 -15.97 1 88.96 318 PRO A C 1
ATOM 2520 O O . PRO A 1 318 ? -3.809 -21.537 -15.733 1 88.96 318 PRO A O 1
ATOM 2523 N N . PRO A 1 319 ? -5.858 -21.115 -16.512 1 82.4 319 PRO A N 1
ATOM 2524 C CA . PRO A 1 319 ? -6.104 -22.513 -16.874 1 82.4 319 PRO A CA 1
ATOM 2525 C C . PRO A 1 319 ? -5.035 -23.079 -17.806 1 82.4 319 PRO A C 1
ATOM 2527 O O . PRO A 1 319 ? -4.78 -24.286 -17.797 1 82.4 319 PRO A O 1
ATOM 2530 N N . SER A 1 320 ? -4.481 -22.207 -18.652 1 73.44 320 SER A N 1
ATOM 2531 C CA . SER A 1 320 ? -3.417 -22.671 -19.537 1 73.44 320 SER A CA 1
ATOM 2532 C C . SER A 1 320 ? -2.214 -23.166 -18.741 1 73.44 320 SER A C 1
ATOM 2534 O O . SER A 1 320 ? -1.42 -23.967 -19.241 1 73.44 320 SER A O 1
ATOM 2536 N N . ALA A 1 321 ? -2.083 -22.585 -17.611 1 63.52 321 ALA A N 1
ATOM 2537 C CA . ALA A 1 321 ? -0.956 -22.928 -16.748 1 63.52 321 ALA A CA 1
ATOM 2538 C C . ALA A 1 321 ? -1.104 -24.34 -16.188 1 63.52 321 ALA A C 1
ATOM 2540 O O . ALA A 1 321 ? -0.111 -24.985 -15.842 1 63.52 321 ALA A O 1
ATOM 2541 N N . THR A 1 322 ? -2.313 -24.687 -16.035 1 59.52 322 THR A N 1
ATOM 2542 C CA . THR A 1 322 ? -2.541 -25.987 -15.414 1 59.52 322 THR A CA 1
ATOM 2543 C C . THR A 1 322 ? -2.54 -27.095 -16.463 1 59.52 322 THR A C 1
ATOM 2545 O O . THR A 1 322 ? -2.611 -28.278 -16.124 1 59.52 322 THR A O 1
ATOM 2548 N N . ARG A 1 323 ? -2.451 -26.67 -17.75 1 56.37 323 ARG A N 1
ATOM 2549 C CA . ARG A 1 323 ? -2.361 -27.693 -18.787 1 56.37 323 ARG A CA 1
ATOM 2550 C C . ARG A 1 323 ? -0.957 -28.286 -18.85 1 56.37 323 ARG A C 1
ATOM 2552 O O . ARG A 1 323 ? 0.033 -27.552 -18.877 1 56.37 323 ARG A O 1
ATOM 2559 N N . ILE A 1 324 ? -0.858 -29.488 -18.3 1 51.13 324 ILE A N 1
ATOM 2560 C CA . ILE A 1 324 ? 0.401 -30.212 -18.441 1 51.13 324 ILE A CA 1
ATOM 2561 C C . ILE A 1 324 ? 0.844 -30.196 -19.902 1 51.13 324 ILE A C 1
ATOM 2563 O O . ILE A 1 324 ? 0.076 -30.566 -20.794 1 51.13 324 ILE A O 1
ATOM 2567 N N . VAL A 1 325 ? 1.727 -29.24 -20.294 1 46.02 325 VAL A N 1
ATOM 2568 C CA . VAL A 1 325 ? 2.252 -29.361 -21.649 1 46.02 325 VAL A CA 1
ATOM 2569 C C . VAL A 1 325 ? 2.758 -30.783 -21.883 1 46.02 325 VAL A C 1
ATOM 2571 O O . VAL A 1 325 ? 3.736 -31.209 -21.264 1 46.02 325 VAL A O 1
ATOM 2574 N N . ASP A 1 326 ? 1.908 -31.745 -22.02 1 40.51 326 ASP A N 1
ATOM 2575 C CA . ASP A 1 326 ? 2.295 -33.094 -22.422 1 40.51 326 ASP A CA 1
ATOM 2576 C C . ASP A 1 326 ? 3.194 -33.063 -23.656 1 40.51 326 ASP A C 1
ATOM 2578 O O . ASP A 1 326 ? 2.803 -32.54 -24.702 1 40.51 326 ASP A O 1
ATOM 2582 N N . GLU A 1 327 ? 4.484 -32.872 -23.54 1 42.54 327 GLU A N 1
ATOM 2583 C CA . GLU A 1 327 ? 5.293 -33.193 -24.712 1 42.54 327 GLU A CA 1
ATOM 2584 C C . GLU A 1 327 ? 4.807 -34.473 -25.384 1 42.54 327 GLU A C 1
ATOM 2586 O O . GLU A 1 327 ? 4.504 -35.459 -24.709 1 42.54 327 GLU A O 1
ATOM 2591 N N . SER A 1 328 ? 4.283 -34.432 -26.599 1 40.61 328 SER A N 1
ATOM 2592 C CA . SER A 1 328 ? 4.037 -35.51 -27.552 1 40.61 328 SER A CA 1
ATOM 2593 C C . SER A 1 328 ? 5.157 -36.545 -27.516 1 40.61 328 SER A C 1
ATOM 2595 O O . SER A 1 328 ? 6.314 -36.226 -27.798 1 40.61 328 SER A O 1
ATOM 2597 N N . VAL A 1 329 ? 5.182 -37.606 -26.718 1 42.28 329 VAL A N 1
ATOM 2598 C CA . VAL A 1 329 ? 5.953 -38.788 -27.089 1 42.28 329 VAL A CA 1
ATOM 2599 C C . VAL A 1 329 ? 5.805 -39.053 -28.585 1 42.28 329 VAL A C 1
ATOM 2601 O O . VAL A 1 329 ? 4.687 -39.169 -29.094 1 42.28 329 VAL A O 1
ATOM 2604 N N . PRO A 1 330 ? 6.834 -38.73 -29.419 1 38.93 330 PRO A N 1
ATOM 2605 C CA . PRO A 1 330 ? 6.732 -39.283 -30.772 1 38.93 330 PRO A CA 1
ATOM 2606 C C . PRO A 1 330 ? 6.249 -40.731 -30.782 1 38.93 330 PRO A C 1
ATOM 2608 O O . PRO A 1 330 ? 6.699 -41.542 -29.969 1 38.93 330 PRO A O 1
ATOM 2611 N N . GLU A 1 331 ? 5.017 -40.944 -31.122 1 35.59 331 GLU A N 1
ATOM 2612 C CA . GLU A 1 331 ? 4.578 -42.279 -31.515 1 35.59 331 GLU A CA 1
ATOM 2613 C C . GLU A 1 331 ? 5.618 -42.965 -32.396 1 35.59 331 GLU A C 1
ATOM 2615 O O . GLU A 1 331 ? 6.007 -42.43 -33.437 1 35.59 331 GLU A O 1
ATOM 2620 N N . ASN A 1 332 ? 6.635 -43.675 -31.827 1 35.65 332 ASN A N 1
ATOM 2621 C CA . ASN A 1 332 ? 7.344 -44.673 -32.619 1 35.65 332 ASN A CA 1
ATOM 2622 C C . ASN A 1 332 ? 6.402 -45.409 -33.568 1 35.65 332 ASN A C 1
ATOM 2624 O O . ASN A 1 332 ? 5.471 -46.084 -33.126 1 35.65 332 ASN A O 1
ATOM 2628 N N . ASP A 1 333 ? 6.122 -44.856 -34.719 1 31.93 333 ASP A N 1
ATOM 2629 C CA . ASP A 1 333 ? 5.629 -45.644 -35.844 1 31.93 333 ASP A CA 1
ATOM 2630 C C . ASP A 1 333 ? 6.465 -46.907 -36.038 1 31.93 333 ASP A C 1
ATOM 2632 O O . ASP A 1 333 ? 7.644 -46.83 -36.388 1 31.93 333 ASP A O 1
ATOM 2636 N N . SER A 1 334 ? 6.311 -47.934 -35.231 1 29.11 334 SER A N 1
ATOM 2637 C CA . SER A 1 334 ? 6.628 -49.308 -35.607 1 29.11 334 SER A CA 1
ATOM 2638 C C . SER A 1 334 ? 6.064 -49.649 -36.982 1 29.11 334 SER A C 1
ATOM 2640 O O . SER A 1 334 ? 5.996 -50.821 -37.358 1 29.11 334 SER A O 1
ATOM 2642 N N . ASN A 1 335 ? 6.089 -48.693 -38.002 1 24.67 335 ASN A N 1
ATOM 2643 C CA . ASN A 1 335 ? 6.247 -49.447 -39.241 1 24.67 335 ASN A CA 1
ATOM 2644 C C . ASN A 1 335 ? 7.694 -49.887 -39.449 1 24.67 335 ASN A C 1
ATOM 2646 O O . ASN A 1 335 ? 8.624 -49.125 -39.179 1 24.67 335 ASN A O 1
ATOM 2650 N N . MET B 1 1 ? 10.298 -6.267 -21.357 1 59.07 1 MET B N 1
ATOM 2651 C CA . MET B 1 1 ? 10.39 -5.438 -20.158 1 59.07 1 MET B CA 1
ATOM 2652 C C . MET B 1 1 ? 9.462 -5.958 -19.065 1 59.07 1 MET B C 1
ATOM 2654 O O . MET B 1 1 ? 8.3 -6.272 -19.329 1 59.07 1 MET B O 1
ATOM 2658 N N . SER B 1 2 ? 10.13 -6.356 -17.944 1 67.69 2 SER B N 1
ATOM 2659 C CA . SER B 1 2 ? 9.511 -7.385 -17.115 1 67.69 2 SER B CA 1
ATOM 2660 C C . SER B 1 2 ? 8.651 -6.768 -16.017 1 67.69 2 SER B C 1
ATOM 2662 O O . SER B 1 2 ? 7.536 -7.227 -15.763 1 67.69 2 SER B O 1
ATOM 2664 N N . PHE B 1 3 ? 8.966 -5.509 -15.443 1 82.05 3 PHE B N 1
ATOM 2665 C CA . PHE B 1 3 ? 8.216 -5.056 -14.278 1 82.05 3 PHE B CA 1
ATOM 2666 C C . PHE B 1 3 ? 7.187 -4.003 -14.672 1 82.05 3 PHE B C 1
ATOM 2668 O O . PHE B 1 3 ? 6.116 -3.918 -14.068 1 82.05 3 PHE B O 1
ATOM 2675 N N . SER B 1 4 ? 7.422 -3.157 -15.766 1 77.16 4 SER B N 1
ATOM 2676 C CA . SER B 1 4 ? 6.639 -1.971 -16.098 1 77.16 4 SER B CA 1
ATOM 2677 C C . SER B 1 4 ? 5.438 -2.328 -16.968 1 77.16 4 SER B C 1
ATOM 2679 O O . SER B 1 4 ? 4.506 -1.533 -17.104 1 77.16 4 SER B O 1
ATOM 2681 N N . GLY B 1 5 ? 5.43 -3.547 -17.43 1 80.05 5 GLY B N 1
ATOM 2682 C CA . GLY B 1 5 ? 4.307 -3.921 -18.275 1 80.05 5 GLY B CA 1
ATOM 2683 C C . GLY B 1 5 ? 3.997 -5.405 -18.233 1 80.05 5 GLY B C 1
ATOM 2684 O O . GLY B 1 5 ? 4.838 -6.209 -17.826 1 80.05 5 GLY B O 1
ATOM 2685 N N . TRP B 1 6 ? 2.812 -5.674 -18.568 1 83.38 6 TRP B N 1
ATOM 2686 C CA . TRP B 1 6 ? 2.388 -7.07 -18.597 1 83.38 6 TRP B CA 1
ATOM 2687 C C . TRP B 1 6 ? 2.677 -7.699 -19.956 1 83.38 6 TRP B C 1
ATOM 2689 O O . TRP B 1 6 ? 2.469 -7.068 -20.995 1 83.38 6 TRP B O 1
ATOM 2699 N N . LYS B 1 7 ? 3.238 -8.8 -19.883 1 88.81 7 LYS B N 1
ATOM 2700 C CA . LYS B 1 7 ? 3.489 -9.642 -21.049 1 88.81 7 LYS B CA 1
ATOM 2701 C C . LYS B 1 7 ? 2.875 -11.027 -20.87 1 88.81 7 LYS B C 1
ATOM 2703 O O . LYS B 1 7 ? 2.993 -11.631 -19.801 1 88.81 7 LYS B O 1
ATOM 2708 N N . LYS B 1 8 ? 2.268 -11.473 -21.93 1 90.3 8 LYS B N 1
ATOM 2709 C CA . LYS B 1 8 ? 1.616 -12.777 -21.843 1 90.3 8 LYS B CA 1
ATOM 2710 C C . LYS B 1 8 ? 2.619 -13.908 -22.048 1 90.3 8 LYS B C 1
ATOM 2712 O O . LYS B 1 8 ? 2.643 -14.871 -21.279 1 90.3 8 LYS B O 1
ATOM 2717 N N . TYR B 1 9 ? 3.448 -13.725 -23.058 1 93.84 9 TYR B N 1
ATOM 2718 C CA . TYR B 1 9 ? 4.379 -14.784 -23.433 1 93.84 9 TYR B CA 1
ATOM 2719 C C . TYR B 1 9 ? 5.805 -14.423 -23.034 1 93.84 9 TYR B C 1
ATOM 2721 O O . TYR B 1 9 ? 6.223 -13.272 -23.175 1 93.84 9 TYR B O 1
ATOM 2729 N N . ILE B 1 10 ? 6.492 -15.375 -22.6 1 94.84 10 ILE B N 1
ATOM 2730 C CA . ILE B 1 10 ? 7.889 -15.213 -22.212 1 94.84 10 ILE B CA 1
ATOM 2731 C C . ILE B 1 10 ? 8.766 -15.136 -23.46 1 94.84 10 ILE B C 1
ATOM 2733 O O . ILE B 1 10 ? 8.634 -15.958 -24.37 1 94.84 10 ILE B O 1
ATOM 2737 N N . GLU B 1 11 ? 9.622 -14.165 -23.486 1 95.8 11 GLU B N 1
ATOM 2738 C CA . GLU B 1 11 ? 10.551 -13.986 -24.598 1 95.8 11 GLU B CA 1
ATOM 2739 C C . GLU B 1 11 ? 11.999 -14.004 -24.117 1 95.8 11 GLU B C 1
ATOM 2741 O O . GLU B 1 11 ? 12.26 -13.92 -22.915 1 95.8 11 GLU B O 1
ATOM 2746 N N . GLU B 1 12 ? 12.89 -14.181 -25.1 1 95.71 12 GLU B N 1
ATOM 2747 C CA . GLU B 1 12 ? 14.305 -14.08 -24.757 1 95.71 12 GLU B CA 1
ATOM 2748 C C . GLU B 1 12 ? 14.628 -12.721 -24.142 1 95.71 12 GLU B C 1
ATOM 2750 O O . GLU B 1 12 ? 14.139 -11.691 -24.609 1 95.71 12 GLU B O 1
ATOM 2755 N N . GLY B 1 13 ? 15.386 -12.727 -23.072 1 94.1 13 GLY B N 1
ATOM 2756 C CA . GLY B 1 13 ? 15.764 -11.497 -22.394 1 94.1 13 GLY B CA 1
ATOM 2757 C C . GLY B 1 13 ? 14.846 -11.146 -21.238 1 94.1 13 GLY B C 1
ATOM 2758 O O . GLY B 1 13 ? 15.18 -10.297 -20.409 1 94.1 13 GLY B O 1
ATOM 2759 N N . ASP B 1 14 ? 13.736 -11.864 -21.172 1 94.96 14 ASP B N 1
ATOM 2760 C CA . ASP B 1 14 ? 12.784 -11.571 -20.105 1 94.96 14 ASP B CA 1
ATOM 2761 C C . ASP B 1 14 ? 13.259 -12.146 -18.772 1 94.96 14 ASP B C 1
ATOM 2763 O O . ASP B 1 14 ? 13.965 -13.156 -18.742 1 94.96 14 ASP B O 1
ATOM 2767 N N . LEU B 1 15 ? 12.889 -11.458 -17.727 1 95.4 15 LEU B N 1
ATOM 2768 C CA . LEU B 1 15 ? 13.075 -11.987 -16.38 1 95.4 15 LEU B CA 1
ATOM 2769 C C . LEU B 1 15 ? 11.886 -12.849 -15.966 1 95.4 15 LEU B C 1
ATOM 2771 O O . LEU B 1 15 ? 10.736 -12.418 -16.07 1 95.4 15 LEU B O 1
ATOM 2775 N N . VAL B 1 16 ? 12.163 -14.07 -15.58 1 95.43 16 VAL B N 1
ATOM 2776 C CA . VAL B 1 16 ? 11.134 -14.998 -15.12 1 95.43 16 VAL B CA 1
ATOM 2777 C C . VAL B 1 16 ? 11.435 -15.435 -13.688 1 95.43 16 VAL B C 1
ATOM 2779 O O . VAL B 1 16 ? 12.574 -15.779 -13.364 1 95.43 16 VAL B O 1
ATOM 2782 N N . ILE B 1 17 ? 10.455 -15.339 -12.83 1 95.6 17 ILE B N 1
ATOM 2783 C CA . ILE B 1 17 ? 10.596 -15.897 -11.489 1 95.6 17 ILE B CA 1
ATOM 2784 C C . ILE B 1 17 ? 10.19 -17.369 -11.498 1 95.6 17 ILE B C 1
ATOM 2786 O O . ILE B 1 17 ? 9.012 -17.693 -11.665 1 95.6 17 ILE B O 1
ATOM 2790 N N . ILE B 1 18 ? 11.15 -18.255 -11.343 1 95.4 18 ILE B N 1
ATOM 2791 C CA . ILE B 1 18 ? 10.877 -19.684 -11.247 1 95.4 18 ILE B CA 1
ATOM 2792 C C . ILE B 1 18 ? 10.404 -20.026 -9.835 1 95.4 18 ILE B C 1
ATOM 2794 O O . ILE B 1 18 ? 11.179 -19.953 -8.879 1 95.4 18 ILE B O 1
ATOM 2798 N N . TYR B 1 19 ? 9.182 -20.371 -9.79 1 93.24 19 TYR B N 1
ATOM 2799 C CA . TYR B 1 19 ? 8.549 -20.644 -8.505 1 93.24 19 TYR B CA 1
ATOM 2800 C C . TYR B 1 19 ? 8.456 -22.144 -8.25 1 93.24 19 TYR B C 1
ATOM 2802 O O . TYR B 1 19 ? 7.731 -22.855 -8.949 1 93.24 19 TYR B O 1
ATOM 2810 N N . MET B 1 20 ? 9.157 -22.634 -7.247 1 89.67 20 MET B N 1
ATOM 2811 C CA . MET B 1 20 ? 9.08 -24.032 -6.832 1 89.67 20 MET B CA 1
ATOM 2812 C C . MET B 1 20 ? 8.212 -24.182 -5.587 1 89.67 20 MET B C 1
ATOM 2814 O O . MET B 1 20 ? 7.248 -24.95 -5.585 1 89.67 20 MET B O 1
ATOM 2818 N N . THR B 1 21 ? 8.607 -23.44 -4.555 1 83.91 21 THR B N 1
ATOM 2819 C CA . THR B 1 21 ? 7.847 -23.282 -3.32 1 83.91 21 THR B CA 1
ATOM 2820 C C . THR B 1 21 ? 7.937 -21.847 -2.809 1 83.91 21 THR B C 1
ATOM 2822 O O . THR B 1 21 ? 8.68 -21.032 -3.36 1 83.91 21 THR B O 1
ATOM 2825 N N . ARG B 1 22 ? 7.182 -21.566 -1.878 1 80.8 22 ARG B N 1
ATOM 2826 C CA . ARG B 1 22 ? 7.184 -20.219 -1.317 1 80.8 22 ARG B CA 1
ATOM 2827 C C . ARG B 1 22 ? 8.574 -19.836 -0.819 1 80.8 22 ARG B C 1
ATOM 2829 O O . ARG B 1 22 ? 8.965 -18.669 -0.892 1 80.8 22 ARG B O 1
ATOM 2836 N N . GLU B 1 23 ? 9.264 -20.8 -0.402 1 82.16 23 GLU B N 1
ATOM 2837 C CA . GLU B 1 23 ? 10.582 -20.554 0.175 1 82.16 23 GLU B CA 1
ATOM 2838 C C . GLU B 1 23 ? 11.681 -20.717 -0.87 1 82.16 23 GLU B C 1
ATOM 2840 O O . GLU B 1 23 ? 12.843 -20.395 -0.613 1 82.16 23 GLU B O 1
ATOM 2845 N N . ASN B 1 24 ? 11.267 -21.212 -2.037 1 89.14 24 ASN B N 1
ATOM 2846 C CA . ASN B 1 24 ? 12.259 -21.491 -3.071 1 89.14 24 ASN B CA 1
ATOM 2847 C C . ASN B 1 24 ? 11.85 -20.894 -4.415 1 89.14 24 ASN B C 1
ATOM 2849 O O . ASN B 1 24 ? 11.074 -21.499 -5.157 1 89.14 24 ASN B O 1
ATOM 2853 N N . MET B 1 25 ? 12.347 -19.757 -4.695 1 94.24 25 MET B N 1
ATOM 2854 C CA . MET B 1 25 ? 12.125 -19.041 -5.948 1 94.24 25 MET B CA 1
ATOM 2855 C C . MET B 1 25 ? 13.429 -18.453 -6.477 1 94.24 25 MET B C 1
ATOM 2857 O O . MET B 1 25 ? 14.32 -18.108 -5.699 1 94.24 25 MET B O 1
ATOM 2861 N N . THR B 1 26 ? 13.506 -18.384 -7.755 1 95.08 26 THR B N 1
ATOM 2862 C CA . THR B 1 26 ? 14.731 -17.86 -8.349 1 95.08 26 THR B CA 1
ATOM 2863 C C . THR B 1 26 ? 14.416 -17.017 -9.582 1 95.08 26 THR B C 1
ATOM 2865 O O . THR B 1 26 ? 13.674 -17.452 -10.465 1 95.08 26 THR B O 1
ATOM 2868 N N . PRO B 1 27 ? 15.005 -15.796 -9.585 1 95.47 27 PRO B N 1
ATOM 2869 C CA . PRO B 1 27 ? 14.876 -15.003 -10.81 1 95.47 27 PRO B CA 1
ATOM 2870 C C . PRO B 1 27 ? 15.873 -15.419 -11.89 1 95.47 27 PRO B C 1
ATOM 2872 O O . PRO B 1 27 ? 17.062 -15.581 -11.607 1 95.47 27 PRO B O 1
ATOM 2875 N N . ILE B 1 28 ? 15.355 -15.604 -13.147 1 95.67 28 ILE B N 1
ATOM 2876 C CA . ILE B 1 28 ? 16.238 -16.012 -14.234 1 95.67 28 ILE B CA 1
ATOM 2877 C C . ILE B 1 28 ? 15.94 -15.181 -15.481 1 95.67 28 ILE B C 1
ATOM 2879 O O . ILE B 1 28 ? 14.782 -15.05 -15.885 1 95.67 28 ILE B O 1
ATOM 2883 N N . PHE B 1 29 ? 16.975 -14.642 -16.055 1 95.46 29 PHE B N 1
ATOM 2884 C CA . PHE B 1 29 ? 16.839 -14.022 -17.368 1 95.46 29 PHE B CA 1
ATOM 2885 C C . PHE B 1 29 ? 16.887 -15.073 -18.47 1 95.46 29 PHE B C 1
ATOM 2887 O O . PHE B 1 29 ? 17.82 -15.877 -18.529 1 95.46 29 PHE B O 1
ATOM 2894 N N . MET B 1 30 ? 15.934 -15.036 -19.315 1 96.08 30 MET B N 1
ATOM 2895 C CA . MET B 1 30 ? 15.829 -16.044 -20.366 1 96.08 30 MET B CA 1
ATOM 2896 C C . MET B 1 30 ? 16.901 -15.835 -21.43 1 96.08 30 MET B C 1
ATOM 2898 O O . MET B 1 30 ? 17.045 -14.734 -21.964 1 96.08 30 MET B O 1
ATOM 2902 N N . LYS B 1 31 ? 17.602 -16.884 -21.652 1 96.97 31 LYS B N 1
ATOM 2903 C CA . LYS B 1 31 ? 18.649 -16.91 -22.668 1 96.97 31 LYS B CA 1
ATOM 2904 C C . LYS B 1 31 ? 18.628 -18.223 -23.446 1 96.97 31 LYS B C 1
ATOM 2906 O O . LYS B 1 31 ? 18.814 -19.296 -22.868 1 96.97 31 LYS B O 1
ATOM 2911 N N . LYS B 1 32 ? 18.541 -18.113 -24.728 1 96.84 32 LYS B N 1
ATOM 2912 C CA . LYS B 1 32 ? 18.502 -19.309 -25.564 1 96.84 32 LYS B CA 1
ATOM 2913 C C . LYS B 1 32 ? 19.742 -20.172 -25.347 1 96.84 32 LYS B C 1
ATOM 2915 O O . LYS B 1 32 ? 20.85 -19.651 -25.204 1 96.84 32 LYS B O 1
ATOM 2920 N N . GLY B 1 33 ? 19.552 -21.493 -25.357 1 96.5 33 GLY B N 1
ATOM 2921 C CA . GLY B 1 33 ? 20.654 -22.437 -25.257 1 96.5 33 GLY B CA 1
ATOM 2922 C C . GLY B 1 33 ? 21.1 -22.685 -23.828 1 96.5 33 GLY B C 1
ATOM 2923 O O . GLY B 1 33 ? 21.99 -23.502 -23.583 1 96.5 33 GLY B O 1
ATOM 2924 N N . THR B 1 34 ? 20.487 -22.009 -22.798 1 96.66 34 THR B N 1
ATOM 2925 C CA . THR B 1 34 ? 20.876 -22.153 -21.4 1 96.66 34 THR B CA 1
ATOM 2926 C C . THR B 1 34 ? 19.912 -23.077 -20.663 1 96.66 34 THR B C 1
ATOM 2928 O O . THR B 1 34 ? 18.785 -23.294 -21.113 1 96.66 34 THR B O 1
ATOM 2931 N N . VAL B 1 35 ? 20.468 -23.648 -19.595 1 96.32 35 VAL B N 1
ATOM 2932 C CA . VAL B 1 35 ? 19.685 -24.594 -18.807 1 96.32 35 VAL B CA 1
ATOM 2933 C C . VAL B 1 35 ? 19.709 -24.186 -17.336 1 96.32 35 VAL B C 1
ATOM 2935 O O . VAL B 1 35 ? 20.744 -23.755 -16.822 1 96.32 35 VAL B O 1
ATOM 2938 N N . PHE B 1 36 ? 18.536 -24.206 -16.716 1 95.11 36 PHE B N 1
ATOM 2939 C CA . PHE B 1 36 ? 18.406 -24.025 -15.275 1 95.11 36 PHE B CA 1
ATOM 2940 C C . PHE B 1 36 ? 18.146 -25.358 -14.583 1 95.11 36 PHE B C 1
ATOM 2942 O O . PHE B 1 36 ? 17.25 -26.105 -14.98 1 95.11 36 PHE B O 1
ATOM 2949 N N . GLN B 1 37 ? 18.944 -25.675 -13.598 1 93.11 37 GLN B N 1
ATOM 2950 C CA . GLN B 1 37 ? 18.791 -26.958 -12.92 1 93.11 37 GLN B CA 1
ATOM 2951 C C . GLN B 1 37 ? 18.848 -26.79 -11.405 1 93.11 37 GLN B C 1
ATOM 2953 O O . GLN B 1 37 ? 19.627 -25.983 -10.893 1 93.11 37 GLN B O 1
ATOM 2958 N N . ASN B 1 38 ? 17.96 -27.429 -10.732 1 88.39 38 ASN B N 1
ATOM 2959 C CA . ASN B 1 38 ? 17.963 -27.503 -9.275 1 88.39 38 ASN B CA 1
ATOM 2960 C C . ASN B 1 38 ? 17.467 -28.859 -8.782 1 88.39 38 ASN B C 1
ATOM 2962 O O . ASN B 1 38 ? 17.419 -29.823 -9.547 1 88.39 38 ASN B O 1
ATOM 2966 N N . ARG B 1 39 ? 17.222 -28.992 -7.505 1 87.42 39 ARG B N 1
ATOM 2967 C CA . ARG B 1 39 ? 16.839 -30.268 -6.909 1 87.42 39 ARG B CA 1
ATOM 2968 C C . ARG B 1 39 ? 15.498 -30.747 -7.454 1 87.42 39 ARG B C 1
ATOM 2970 O O . ARG B 1 39 ? 15.167 -31.929 -7.35 1 87.42 39 ARG B O 1
ATOM 2977 N N . PHE B 1 40 ? 14.747 -29.89 -8.099 1 87.1 40 PHE B N 1
ATOM 2978 C CA . PHE B 1 40 ? 13.41 -30.236 -8.568 1 87.1 40 PHE B CA 1
ATOM 2979 C C . PHE B 1 40 ? 13.444 -30.665 -10.03 1 87.1 40 PHE B C 1
ATOM 2981 O O . PHE B 1 40 ? 12.456 -31.185 -10.553 1 87.1 40 PHE B O 1
ATOM 2988 N N . GLY B 1 41 ? 14.61 -30.348 -10.682 1 91.56 41 GLY B N 1
ATOM 2989 C CA . GLY B 1 41 ? 14.677 -30.826 -12.054 1 91.56 41 GLY B CA 1
ATOM 2990 C C . GLY B 1 41 ? 15.531 -29.948 -12.95 1 91.56 41 GLY B C 1
ATOM 2991 O O . GLY B 1 41 ? 16.307 -29.123 -12.463 1 91.56 41 GLY B O 1
ATOM 2992 N N . VAL B 1 42 ? 15.48 -30.34 -14.194 1 95.23 42 VAL B N 1
ATOM 2993 C CA . VAL B 1 42 ? 16.23 -29.65 -15.237 1 95.23 42 VAL B CA 1
ATOM 2994 C C . VAL B 1 42 ? 15.267 -28.912 -16.165 1 95.23 42 VAL B C 1
ATOM 2996 O O . VAL B 1 42 ? 14.33 -29.51 -16.699 1 95.23 42 VAL B O 1
ATOM 2999 N N . TYR B 1 43 ? 15.52 -27.6 -16.391 1 95.6 43 TYR B N 1
ATOM 3000 C CA . TYR B 1 43 ? 14.624 -26.762 -17.18 1 95.6 43 TYR B CA 1
ATOM 3001 C C . TYR B 1 43 ? 15.395 -25.987 -18.242 1 95.6 43 TYR B C 1
ATOM 3003 O O . TYR B 1 43 ? 16.18 -25.092 -17.918 1 95.6 43 TYR B O 1
ATOM 3011 N N . LYS B 1 44 ? 15.133 -26.325 -19.483 1 96.64 44 LYS B N 1
ATOM 3012 C CA . LYS B 1 44 ? 15.779 -25.615 -20.583 1 96.64 44 LYS B CA 1
ATOM 3013 C C . LYS B 1 44 ? 15.08 -24.288 -20.866 1 96.64 44 LYS B C 1
ATOM 3015 O O . LYS B 1 44 ? 13.854 -24.238 -20.979 1 96.64 44 LYS B O 1
ATOM 3020 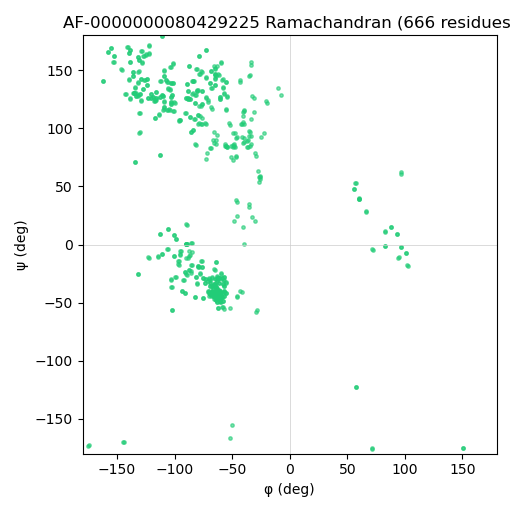N N . HIS B 1 45 ? 15.844 -23.202 -21.019 1 97.53 45 HIS B N 1
ATOM 3021 C CA . HIS B 1 45 ? 15.265 -21.901 -21.334 1 97.53 45 HIS B CA 1
ATOM 3022 C C . HIS B 1 45 ? 14.469 -21.951 -22.633 1 97.53 45 HIS B C 1
ATOM 3024 O O . HIS B 1 45 ? 13.437 -21.288 -22.76 1 97.53 45 HIS B O 1
ATOM 3030 N N . ASP B 1 46 ? 14.97 -22.788 -23.571 1 96.88 46 ASP B N 1
ATOM 3031 C CA . ASP B 1 46 ? 14.295 -22.913 -24.859 1 96.88 46 ASP B CA 1
ATOM 3032 C C . ASP B 1 46 ? 12.881 -23.461 -24.687 1 96.88 46 ASP B C 1
ATOM 3034 O O . ASP B 1 46 ? 11.988 -23.149 -25.478 1 96.88 46 ASP B O 1
ATOM 3038 N N . ASP B 1 47 ? 12.672 -24.26 -23.647 1 94.86 47 ASP B N 1
ATOM 3039 C CA . ASP B 1 47 ? 11.356 -24.824 -23.362 1 94.86 47 ASP B CA 1
ATOM 3040 C C . ASP B 1 47 ? 10.458 -23.8 -22.671 1 94.86 47 ASP B C 1
ATOM 3042 O O . ASP B 1 47 ? 9.238 -23.97 -22.621 1 94.86 47 ASP B O 1
ATOM 3046 N N . ILE B 1 48 ? 11.046 -22.792 -22.114 1 95.17 48 ILE B N 1
ATOM 3047 C CA . ILE B 1 48 ? 10.322 -21.774 -21.361 1 95.17 48 ILE B CA 1
ATOM 3048 C C . ILE B 1 48 ? 9.91 -20.638 -22.294 1 95.17 48 ILE B C 1
ATOM 3050 O O . ILE B 1 48 ? 8.791 -20.126 -22.203 1 95.17 48 ILE B O 1
ATOM 3054 N N . ILE B 1 49 ? 10.815 -20.277 -23.159 1 96.45 49 ILE B N 1
ATOM 3055 C CA . ILE B 1 49 ? 10.558 -19.195 -24.102 1 96.45 49 ILE B CA 1
ATOM 3056 C C . ILE B 1 49 ? 9.362 -19.55 -24.982 1 96.45 49 ILE B C 1
ATOM 3058 O O . ILE B 1 49 ? 9.3 -20.647 -25.542 1 96.45 49 ILE B O 1
ATOM 3062 N N . GLY B 1 50 ? 8.406 -18.688 -25.035 1 94.48 50 GLY B N 1
ATOM 3063 C CA . GLY B 1 50 ? 7.188 -18.93 -25.792 1 94.48 50 GLY B CA 1
ATOM 3064 C C . GLY B 1 50 ? 6.013 -19.33 -24.921 1 94.48 50 GLY B C 1
ATOM 3065 O O . GLY B 1 50 ? 4.86 -19.247 -25.349 1 94.48 50 GLY B O 1
ATOM 3066 N N . LYS B 1 51 ? 6.297 -19.757 -23.736 1 93.25 51 LYS B N 1
ATOM 3067 C CA . LYS B 1 51 ? 5.226 -20.119 -22.813 1 93.25 51 LYS B CA 1
ATOM 3068 C C . LYS B 1 51 ? 4.599 -18.878 -22.185 1 93.25 51 LYS B C 1
ATOM 3070 O O . LYS B 1 51 ? 5.188 -17.795 -22.215 1 93.25 51 LYS B O 1
ATOM 3075 N N . GLU B 1 52 ? 3.455 -19.065 -21.665 1 92.4 52 GLU B N 1
ATOM 3076 C CA . GLU B 1 52 ? 2.758 -17.976 -20.987 1 92.4 52 GLU B CA 1
ATOM 3077 C C . GLU B 1 52 ? 3.217 -17.845 -19.537 1 92.4 52 GLU B C 1
ATOM 3079 O O . GLU B 1 52 ? 3.473 -18.848 -18.868 1 92.4 52 GLU B O 1
ATOM 3084 N N . TYR B 1 53 ? 3.359 -16.607 -19.089 1 92.01 53 TYR B N 1
ATOM 3085 C CA . TYR B 1 53 ? 3.544 -16.435 -17.652 1 92.01 53 TYR B CA 1
ATOM 3086 C C . TYR B 1 53 ? 2.413 -17.098 -16.874 1 92.01 53 TYR B C 1
ATOM 3088 O O . TYR B 1 53 ? 1.247 -17.015 -17.269 1 92.01 53 TYR B O 1
ATOM 3096 N N . GLY B 1 54 ? 2.758 -17.717 -15.794 1 90.1 54 GLY B N 1
ATOM 3097 C CA . GLY B 1 54 ? 1.778 -18.443 -15.002 1 90.1 54 GLY B CA 1
ATOM 3098 C C . GLY B 1 54 ? 1.74 -19.927 -15.314 1 90.1 54 GLY B C 1
ATOM 3099 O O . GLY B 1 54 ? 1.093 -20.7 -14.604 1 90.1 54 GLY B O 1
ATOM 3100 N N . SER B 1 55 ? 2.53 -20.385 -16.254 1 90.71 55 SER B N 1
ATOM 3101 C CA . SER B 1 55 ? 2.494 -21.774 -16.702 1 90.71 55 SER B CA 1
ATOM 3102 C C . SER B 1 55 ? 3.224 -22.689 -15.725 1 90.71 55 SER B C 1
ATOM 3104 O O . SER B 1 55 ? 4.182 -22.27 -15.071 1 90.71 55 SER B O 1
ATOM 3106 N N . LYS B 1 56 ? 2.705 -23.842 -15.664 1 89.47 56 LYS B N 1
ATOM 3107 C CA . LYS B 1 56 ? 3.398 -24.935 -14.988 1 89.47 56 LYS B CA 1
ATOM 3108 C C . LYS B 1 56 ? 4.327 -25.674 -15.947 1 89.47 56 LYS B C 1
ATOM 3110 O O . LYS B 1 56 ? 3.906 -26.1 -17.024 1 89.47 56 LYS B O 1
ATOM 3115 N N . LEU B 1 57 ? 5.567 -25.804 -15.613 1 91.67 57 LEU B N 1
ATOM 3116 C CA . LEU B 1 57 ? 6.542 -26.467 -16.472 1 91.67 57 LEU B CA 1
ATOM 3117 C C . LEU B 1 57 ? 7.096 -27.718 -15.801 1 91.67 57 LEU B C 1
ATOM 3119 O O . LEU B 1 57 ? 7.636 -27.647 -14.695 1 91.67 57 LEU B O 1
ATOM 3123 N N . VAL B 1 58 ? 6.966 -28.795 -16.456 1 90.96 58 VAL B N 1
ATOM 3124 C CA . VAL B 1 58 ? 7.524 -30.052 -15.97 1 90.96 58 VAL B CA 1
ATOM 3125 C C . VAL B 1 58 ? 8.995 -30.153 -16.367 1 90.96 58 VAL B C 1
ATOM 3127 O O . VAL B 1 58 ? 9.368 -29.796 -17.487 1 90.96 58 VAL B O 1
ATOM 3130 N N . SER B 1 59 ? 9.74 -30.653 -15.481 1 92.29 59 SER B N 1
ATOM 3131 C CA . SER B 1 59 ? 11.169 -30.78 -15.746 1 92.29 59 SER B CA 1
ATOM 3132 C C . SER B 1 59 ? 11.435 -31.753 -16.891 1 92.29 59 SER B C 1
ATOM 3134 O O . SER B 1 59 ? 10.654 -32.679 -17.118 1 92.29 59 SER B O 1
ATOM 3136 N N . SER B 1 60 ? 12.516 -31.519 -17.583 1 88.64 60 SER B N 1
ATOM 3137 C CA . SER B 1 60 ? 12.876 -32.369 -18.713 1 88.64 60 SER B CA 1
ATOM 3138 C C . SER B 1 60 ? 13.144 -33.802 -18.263 1 88.64 60 SER B C 1
ATOM 3140 O O . SER B 1 60 ? 12.954 -34.746 -19.033 1 88.64 60 SER B O 1
ATOM 3142 N N . ASN B 1 61 ? 13.574 -33.985 -17.03 1 87.99 61 ASN B N 1
ATOM 3143 C CA . ASN B 1 61 ? 13.843 -35.322 -16.509 1 87.99 61 ASN B CA 1
ATOM 3144 C C . ASN B 1 61 ? 12.678 -35.843 -15.673 1 87.99 61 ASN B C 1
ATOM 3146 O O . ASN B 1 61 ? 12.831 -36.806 -14.92 1 87.99 61 ASN B O 1
ATOM 3150 N N . TYR B 1 62 ? 11.566 -35.137 -15.586 1 85.49 62 TYR B N 1
ATOM 3151 C CA . TYR B 1 62 ? 10.286 -35.527 -15.006 1 85.49 62 TYR B CA 1
ATOM 3152 C C . TYR B 1 62 ? 10.405 -35.716 -13.498 1 85.49 62 TYR B C 1
ATOM 3154 O O . TYR B 1 62 ? 9.724 -36.564 -12.917 1 85.49 62 TYR B O 1
ATOM 3162 N N . ARG B 1 63 ? 11.279 -35.044 -12.879 1 85.54 63 ARG B N 1
ATOM 3163 C CA . ARG B 1 63 ? 11.483 -35.135 -11.437 1 85.54 63 ARG B CA 1
ATOM 3164 C C . ARG B 1 63 ? 10.543 -34.196 -10.689 1 85.54 63 ARG B C 1
ATOM 3166 O O . ARG B 1 63 ? 10.24 -34.416 -9.515 1 85.54 63 ARG B O 1
ATOM 3173 N N . GLY B 1 64 ? 10.142 -33.203 -11.394 1 88.82 64 GLY B N 1
ATOM 3174 C CA . GLY B 1 64 ? 9.287 -32.228 -10.736 1 88.82 64 GLY B CA 1
ATOM 3175 C C . GLY B 1 64 ? 8.753 -31.168 -11.681 1 88.82 64 GLY B C 1
ATOM 3176 O O . GLY B 1 64 ? 8.765 -31.353 -12.9 1 88.82 64 GLY B O 1
ATOM 3177 N N . PHE B 1 65 ? 8.08 -30.152 -11.089 1 89.55 65 PHE B N 1
ATOM 3178 C CA . PHE B 1 65 ? 7.546 -29.057 -11.89 1 89.55 65 PHE B CA 1
ATOM 3179 C C . PHE B 1 65 ? 7.764 -27.72 -11.193 1 89.55 65 PHE B C 1
ATOM 3181 O O . PHE B 1 65 ? 8.068 -27.679 -9.998 1 89.55 65 PHE B O 1
ATOM 3188 N N . VAL B 1 66 ? 7.756 -26.68 -12 1 91.73 66 VAL B N 1
ATOM 3189 C CA . VAL B 1 66 ? 7.854 -25.317 -11.489 1 91.73 66 VAL B CA 1
ATOM 3190 C C . VAL B 1 66 ? 6.782 -24.444 -12.137 1 91.73 66 VAL B C 1
ATOM 3192 O O . VAL B 1 66 ? 6.157 -24.846 -13.122 1 91.73 66 VAL B O 1
ATOM 3195 N N . TYR B 1 67 ? 6.501 -23.346 -11.545 1 91.89 67 TYR B N 1
ATOM 3196 C CA . TYR B 1 67 ? 5.664 -22.332 -12.177 1 91.89 67 TYR B CA 1
ATOM 3197 C C . TYR B 1 67 ? 6.508 -21.174 -12.695 1 91.89 67 TYR B C 1
ATOM 3199 O O . TYR B 1 67 ? 7.464 -20.752 -12.04 1 91.89 67 TYR B O 1
ATOM 3207 N N . LEU B 1 68 ? 6.163 -20.705 -13.847 1 94.25 68 LEU B N 1
ATOM 3208 C CA . LEU B 1 68 ? 6.822 -19.562 -14.47 1 94.25 68 LEU B CA 1
ATOM 3209 C C . LEU B 1 68 ? 6.05 -18.275 -14.2 1 94.25 68 LEU B C 1
ATOM 3211 O O . LEU B 1 68 ? 5.025 -18.016 -14.835 1 94.25 68 LEU B O 1
ATOM 3215 N N . LEU B 1 69 ? 6.598 -17.422 -13.311 1 94.11 69 LEU B N 1
ATOM 3216 C CA . LEU B 1 69 ? 5.809 -16.278 -12.869 1 94.11 69 LEU B CA 1
ATOM 3217 C C . LEU B 1 69 ? 6.365 -14.979 -13.445 1 94.11 69 LEU B C 1
ATOM 3219 O O . LEU B 1 69 ? 7.579 -14.837 -13.607 1 94.11 69 LEU B O 1
ATOM 3223 N N . HIS B 1 70 ? 5.403 -14.125 -13.715 1 94.5 70 HIS B N 1
ATOM 3224 C CA . HIS B 1 70 ? 5.758 -12.756 -14.069 1 94.5 70 HIS B CA 1
ATOM 3225 C C . HIS B 1 70 ? 6.368 -12.019 -12.881 1 94.5 70 HIS B C 1
ATOM 3227 O O . HIS B 1 70 ? 5.884 -12.144 -11.754 1 94.5 70 HIS B O 1
ATOM 3233 N N . PRO B 1 71 ? 7.44 -11.314 -13.093 1 94.82 71 PRO B N 1
ATOM 3234 C CA . PRO B 1 71 ? 8.029 -10.597 -11.959 1 94.82 71 PRO B CA 1
ATOM 3235 C C . PRO B 1 71 ? 7.118 -9.499 -11.418 1 94.82 71 PRO B C 1
ATOM 3237 O O . PRO B 1 71 ? 6.442 -8.815 -12.191 1 94.82 71 PRO B O 1
ATOM 3240 N N . THR B 1 72 ? 7.007 -9.372 -10.135 1 94.2 72 THR B N 1
ATOM 3241 C CA . THR B 1 72 ? 6.35 -8.301 -9.394 1 94.2 72 THR B CA 1
ATOM 3242 C C . THR B 1 72 ? 7.262 -7.767 -8.293 1 94.2 72 THR B C 1
ATOM 3244 O O . THR B 1 72 ? 8.196 -8.45 -7.867 1 94.2 72 THR B O 1
ATOM 3247 N N . PRO B 1 73 ? 7.023 -6.553 -7.824 1 95.5 73 PRO B N 1
ATOM 3248 C CA . PRO B 1 73 ? 7.84 -6.045 -6.72 1 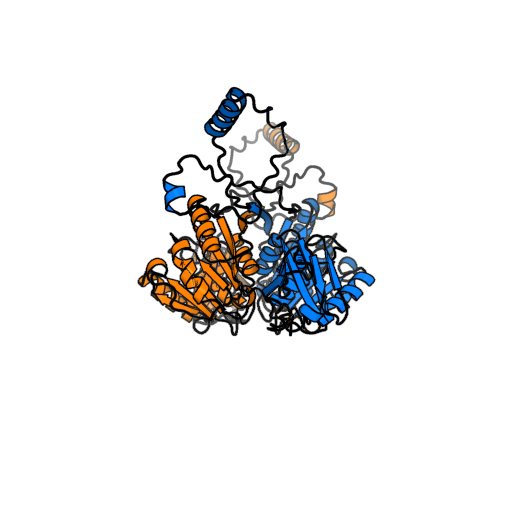95.5 73 PRO B CA 1
ATOM 3249 C C . PRO B 1 73 ? 7.792 -6.945 -5.487 1 95.5 73 PRO B C 1
ATOM 3251 O O . PRO B 1 73 ? 8.8 -7.103 -4.794 1 95.5 73 PRO B O 1
ATOM 3254 N N . GLU B 1 74 ? 6.667 -7.54 -5.226 1 93.6 74 GLU B N 1
ATOM 3255 C CA . GLU B 1 74 ? 6.534 -8.443 -4.087 1 93.6 74 GLU B CA 1
ATOM 3256 C C . GLU B 1 74 ? 7.439 -9.662 -4.241 1 93.6 74 GLU B C 1
ATOM 3258 O O . GLU B 1 74 ? 8.15 -10.037 -3.306 1 93.6 74 GLU B O 1
ATOM 3263 N N . LEU B 1 75 ? 7.399 -10.254 -5.426 1 94.03 75 LEU B N 1
ATOM 3264 C CA . LEU B 1 75 ? 8.251 -11.409 -5.69 1 94.03 75 LEU B CA 1
ATOM 3265 C C . LEU B 1 75 ? 9.722 -11.009 -5.698 1 94.03 75 LEU B C 1
ATOM 3267 O O . LEU B 1 75 ? 10.574 -11.749 -5.2 1 94.03 75 LEU B O 1
ATOM 3271 N N . TRP B 1 76 ? 9.982 -9.843 -6.237 1 95.21 76 TRP B N 1
ATOM 3272 C CA . TRP B 1 76 ? 11.359 -9.365 -6.314 1 95.21 76 TRP B CA 1
ATOM 3273 C C . TRP B 1 76 ? 11.967 -9.227 -4.923 1 95.21 76 TRP B C 1
ATOM 3275 O O . TRP B 1 76 ? 13.126 -9.588 -4.706 1 95.21 76 TRP B O 1
ATOM 3285 N N . THR B 1 77 ? 11.222 -8.729 -3.99 1 94.6 77 THR B N 1
ATOM 3286 C CA . THR B 1 77 ? 11.678 -8.577 -2.613 1 94.6 77 THR B CA 1
ATOM 3287 C C . THR B 1 77 ? 12.122 -9.92 -2.039 1 94.6 77 THR B C 1
ATOM 3289 O O . THR B 1 77 ? 13.029 -9.975 -1.206 1 94.6 77 THR B O 1
ATOM 3292 N N . LEU B 1 78 ? 11.565 -10.969 -2.527 1 92.42 78 LEU B N 1
ATOM 3293 C CA . LEU B 1 78 ? 11.833 -12.299 -1.989 1 92.42 78 LEU B CA 1
ATOM 3294 C C . LEU B 1 78 ? 13.05 -12.922 -2.663 1 92.42 78 LEU B C 1
ATOM 3296 O O . LEU B 1 78 ? 13.687 -13.816 -2.1 1 92.42 78 LEU B O 1
ATOM 3300 N N . VAL B 1 79 ? 13.398 -12.439 -3.868 1 94 79 VAL B N 1
ATOM 3301 C CA . VAL B 1 79 ? 14.333 -13.253 -4.638 1 94 79 VAL B CA 1
ATOM 3302 C C . VAL B 1 79 ? 15.573 -12.43 -4.981 1 94 79 VAL B C 1
ATOM 3304 O O . VAL B 1 79 ? 16.572 -12.972 -5.462 1 94 79 VAL B O 1
ATOM 3307 N N . LEU B 1 80 ? 15.534 -11.091 -4.745 1 92.22 80 LEU B N 1
ATOM 3308 C CA . LEU B 1 80 ? 16.639 -10.254 -5.2 1 92.22 80 LEU B CA 1
ATOM 3309 C C . LEU B 1 80 ? 17.927 -10.607 -4.463 1 92.22 80 LEU B C 1
ATOM 3311 O O . LEU B 1 80 ? 17.886 -11.095 -3.331 1 92.22 80 LEU B O 1
ATOM 3315 N N . PRO B 1 81 ? 19.018 -10.474 -5.198 1 85.54 81 PRO B N 1
ATOM 3316 C CA . PRO B 1 81 ? 20.286 -10.625 -4.482 1 85.54 81 PRO B CA 1
ATOM 3317 C C . PRO B 1 81 ? 20.462 -9.594 -3.369 1 85.54 81 PRO B C 1
ATOM 3319 O O . PRO B 1 81 ? 20.321 -8.392 -3.609 1 85.54 81 PRO B O 1
ATOM 3322 N N . HIS B 1 82 ? 20.7 -10.079 -2.203 1 84.04 82 HIS B N 1
ATOM 3323 C CA . HIS B 1 82 ? 20.815 -9.17 -1.068 1 84.04 82 HIS B CA 1
ATOM 3324 C C . HIS B 1 82 ? 22.224 -8.596 -0.963 1 84.04 82 HIS B C 1
ATOM 3326 O O . HIS B 1 82 ? 23.147 -9.283 -0.521 1 84.04 82 HIS B O 1
ATOM 3332 N N . ARG B 1 83 ? 22.322 -7.446 -1.466 1 86.9 83 ARG B N 1
ATOM 3333 C CA . ARG B 1 83 ? 23.578 -6.721 -1.306 1 86.9 83 ARG B CA 1
ATOM 3334 C C . ARG B 1 83 ? 23.557 -5.86 -0.048 1 86.9 83 ARG B C 1
ATOM 3336 O O . ARG B 1 83 ? 24.605 -5.411 0.421 1 86.9 83 ARG B O 1
ATOM 3343 N N . THR B 1 84 ? 22.462 -5.508 0.41 1 90.79 84 THR B N 1
ATOM 3344 C CA . THR B 1 84 ? 22.199 -4.753 1.629 1 90.79 84 THR B CA 1
ATOM 3345 C C . THR B 1 84 ? 20.988 -5.319 2.366 1 90.79 84 THR B C 1
ATOM 3347 O O . THR B 1 84 ? 20.313 -6.219 1.861 1 90.79 84 THR B O 1
ATOM 3350 N N . GLN B 1 85 ? 20.853 -4.858 3.604 1 88.94 85 GLN B N 1
ATOM 3351 C CA . GLN B 1 85 ? 19.595 -5.156 4.28 1 88.94 85 GLN B CA 1
ATOM 3352 C C . GLN B 1 85 ? 18.422 -4.465 3.591 1 88.94 85 GLN B C 1
ATOM 3354 O O . GLN B 1 85 ? 18.542 -3.319 3.15 1 88.94 85 GLN B O 1
ATOM 3359 N N . ILE B 1 86 ? 17.308 -5.164 3.553 1 92.89 86 ILE B N 1
ATOM 3360 C CA . ILE B 1 86 ? 16.162 -4.621 2.831 1 92.89 86 ILE B CA 1
ATOM 3361 C C . ILE B 1 86 ? 14.95 -4.562 3.757 1 92.89 86 ILE B C 1
ATOM 3363 O O . ILE B 1 86 ? 14.947 -5.177 4.826 1 92.89 86 ILE B O 1
ATOM 3367 N N . LEU B 1 87 ? 13.964 -3.74 3.259 1 92.72 87 LEU B N 1
ATOM 3368 C CA . LEU B 1 87 ? 12.632 -3.753 3.853 1 92.72 87 LEU B CA 1
ATOM 3369 C C . LEU B 1 87 ? 11.81 -4.923 3.322 1 92.72 87 LEU B C 1
ATOM 3371 O O . LEU B 1 87 ? 11.965 -5.321 2.165 1 92.72 87 LEU B O 1
ATOM 3375 N N . TYR B 1 88 ? 10.936 -5.337 4.176 1 90.3 88 TYR B N 1
ATOM 3376 C CA . TYR B 1 88 ? 10.054 -6.412 3.735 1 90.3 88 TYR B CA 1
ATOM 3377 C C . TYR B 1 88 ? 8.622 -5.914 3.579 1 90.3 88 TYR B C 1
ATOM 3379 O O . TYR B 1 88 ? 8.329 -4.75 3.861 1 90.3 88 TYR B O 1
ATOM 3387 N N . ILE B 1 89 ? 7.824 -6.777 3.191 1 91.65 89 ILE B N 1
ATOM 3388 C CA . ILE B 1 89 ? 6.55 -6.42 2.577 1 91.65 89 ILE B CA 1
ATOM 3389 C C . ILE B 1 89 ? 5.673 -5.691 3.593 1 91.65 89 ILE B C 1
ATOM 3391 O O . ILE B 1 89 ? 4.907 -4.795 3.232 1 91.65 89 ILE B O 1
ATOM 3395 N N . ALA B 1 90 ? 5.706 -6.074 4.877 1 90.71 90 ALA B N 1
ATOM 3396 C CA . ALA B 1 90 ? 4.888 -5.405 5.885 1 90.71 90 ALA B CA 1
ATOM 3397 C C . ALA B 1 90 ? 5.238 -3.923 5.981 1 90.71 90 ALA B C 1
ATOM 3399 O O . ALA B 1 90 ? 4.355 -3.064 5.919 1 90.71 90 ALA B O 1
ATOM 3400 N N . ASP B 1 91 ? 6.49 -3.641 6.088 1 94 91 ASP B N 1
ATOM 3401 C CA . ASP B 1 91 ? 6.954 -2.259 6.156 1 94 91 ASP B CA 1
ATOM 3402 C C . ASP B 1 91 ? 6.707 -1.531 4.836 1 94 91 ASP B C 1
ATOM 3404 O O . ASP B 1 91 ? 6.236 -0.391 4.829 1 94 91 ASP B O 1
ATOM 3408 N N . ILE B 1 92 ? 7.026 -2.21 3.767 1 96.52 92 ILE B N 1
ATOM 3409 C CA . ILE B 1 92 ? 6.904 -1.612 2.443 1 96.52 92 ILE B CA 1
ATOM 3410 C C . ILE B 1 92 ? 5.463 -1.161 2.211 1 96.52 92 ILE B C 1
ATOM 3412 O O . ILE B 1 92 ? 5.221 -0.03 1.782 1 96.52 92 ILE B O 1
ATOM 3416 N N . SER B 1 93 ? 4.536 -2.053 2.5 1 95.97 93 SER B N 1
ATOM 3417 C CA . SER B 1 93 ? 3.129 -1.739 2.272 1 95.97 93 SER B CA 1
ATOM 3418 C C . SER B 1 93 ? 2.675 -0.573 3.144 1 95.97 93 SER B C 1
ATOM 3420 O O . SER B 1 93 ? 1.998 0.339 2.665 1 95.97 93 SER B O 1
ATOM 3422 N N . PHE B 1 94 ? 3.079 -0.606 4.407 1 95.8 94 PHE B N 1
ATOM 3423 C CA . PHE B 1 94 ? 2.67 0.407 5.373 1 95.8 94 PHE B CA 1
ATOM 3424 C C . PHE B 1 94 ? 3.237 1.771 5 1 95.8 94 PHE B C 1
ATOM 3426 O O . PHE B 1 94 ? 2.516 2.772 5.005 1 95.8 94 PHE B O 1
ATOM 3433 N N . ILE B 1 95 ? 4.473 1.819 4.596 1 97.65 95 ILE B N 1
ATOM 3434 C CA . ILE B 1 95 ? 5.138 3.057 4.206 1 97.65 95 ILE B CA 1
ATOM 3435 C C . ILE B 1 95 ? 4.476 3.627 2.953 1 97.65 95 ILE B C 1
ATOM 3437 O O . ILE B 1 95 ? 4.166 4.819 2.895 1 97.65 95 ILE B O 1
ATOM 3441 N N . THR B 1 96 ? 4.25 2.794 1.979 1 98 96 THR B N 1
ATOM 3442 C CA . THR B 1 96 ? 3.664 3.227 0.716 1 98 96 THR B CA 1
ATOM 3443 C C . THR B 1 96 ? 2.312 3.895 0.948 1 98 96 THR B C 1
ATOM 3445 O O . THR B 1 96 ? 2.021 4.941 0.362 1 98 96 THR B O 1
ATOM 3448 N N . THR B 1 97 ? 1.57 3.334 1.823 1 96.73 97 THR B N 1
ATOM 3449 C CA . THR B 1 97 ? 0.224 3.833 2.083 1 96.73 97 THR B CA 1
ATOM 3450 C C . THR B 1 97 ? 0.273 5.127 2.89 1 96.73 97 THR B C 1
ATOM 3452 O O . THR B 1 97 ? -0.362 6.118 2.524 1 96.73 97 THR B O 1
ATOM 3455 N N . LEU B 1 98 ? 1.075 5.168 3.94 1 96.75 98 LEU B N 1
ATOM 3456 C CA . LEU B 1 98 ? 1.055 6.309 4.849 1 96.75 98 LEU B CA 1
ATOM 3457 C C . LEU B 1 98 ? 1.778 7.504 4.237 1 96.75 98 LEU B C 1
ATOM 3459 O O . LEU B 1 98 ? 1.575 8.643 4.664 1 96.75 98 LEU B O 1
ATOM 3463 N N . LEU B 1 99 ? 2.604 7.222 3.254 1 98.26 99 LEU B N 1
ATOM 3464 C CA . LEU B 1 99 ? 3.183 8.323 2.493 1 98.26 99 LEU B CA 1
ATOM 3465 C C . LEU B 1 99 ? 2.25 8.757 1.368 1 98.26 99 LEU B C 1
ATOM 3467 O O . LEU B 1 99 ? 2.613 9.6 0.545 1 98.26 99 LEU B O 1
ATOM 3471 N N . GLU B 1 100 ? 1.131 8.126 1.286 1 96.06 100 GLU B N 1
ATOM 3472 C CA . GLU B 1 100 ? 0.047 8.482 0.376 1 96.06 100 GLU B CA 1
ATOM 3473 C C . GLU B 1 100 ? 0.503 8.413 -1.079 1 96.06 100 GLU B C 1
ATOM 3475 O O . GLU B 1 100 ? 0.162 9.283 -1.883 1 96.06 100 GLU B O 1
ATOM 3480 N N . MET B 1 101 ? 1.305 7.402 -1.398 1 96.76 101 MET B N 1
ATOM 3481 C CA . MET B 1 101 ? 1.762 7.228 -2.774 1 96.76 101 MET B CA 1
ATOM 3482 C C . MET B 1 101 ? 0.61 6.809 -3.681 1 96.76 101 MET B C 1
ATOM 3484 O O . MET B 1 101 ? -0.237 6.006 -3.284 1 96.76 101 MET B O 1
ATOM 3488 N N . LYS B 1 102 ? 0.579 7.357 -4.839 1 95.17 102 LYS B N 1
ATOM 3489 C CA . LYS B 1 102 ? -0.444 7.125 -5.855 1 95.17 102 LYS B CA 1
ATOM 3490 C C . LYS B 1 102 ? 0.074 7.477 -7.247 1 95.17 102 LYS B C 1
ATOM 3492 O O . LYS B 1 102 ? 1.121 8.114 -7.382 1 95.17 102 LYS B O 1
ATOM 3497 N N . PRO B 1 103 ? -0.606 7.064 -8.251 1 95.03 103 PRO B N 1
ATOM 3498 C CA . PRO B 1 103 ? -0.117 7.365 -9.598 1 95.03 103 PRO B CA 1
ATOM 3499 C C . PRO B 1 103 ? 0.115 8.857 -9.822 1 95.03 103 PRO B C 1
ATOM 3501 O O . PRO B 1 103 ? -0.76 9.674 -9.525 1 95.03 103 PRO B O 1
ATOM 3504 N N . GLY B 1 104 ? 1.321 9.175 -10.28 1 95.36 104 GLY B N 1
ATOM 3505 C CA . GLY B 1 104 ? 1.602 10.537 -10.704 1 95.36 104 GLY B CA 1
ATOM 3506 C C . GLY B 1 104 ? 2.37 11.338 -9.67 1 95.36 104 GLY B C 1
ATOM 3507 O O . GLY B 1 104 ? 2.849 12.437 -9.958 1 95.36 104 GLY B O 1
ATOM 3508 N N . VAL B 1 105 ? 2.569 10.812 -8.496 1 96.42 105 VAL B N 1
ATOM 3509 C CA . VAL B 1 105 ? 3.266 11.585 -7.472 1 96.42 105 VAL B CA 1
ATOM 3510 C C . VAL B 1 105 ? 4.773 11.376 -7.603 1 96.42 105 VAL B C 1
ATOM 3512 O O . VAL B 1 105 ? 5.22 10.369 -8.158 1 96.42 105 VAL B O 1
ATOM 3515 N N . ASN B 1 106 ? 5.498 12.378 -7.144 1 98.63 106 ASN B N 1
ATOM 3516 C CA . ASN B 1 106 ? 6.956 12.322 -7.101 1 98.63 106 ASN B CA 1
ATOM 3517 C C . ASN B 1 106 ? 7.464 12.019 -5.694 1 98.63 106 ASN B C 1
ATOM 3519 O O . ASN B 1 106 ? 6.953 12.564 -4.714 1 98.63 106 ASN B O 1
ATOM 3523 N N . VAL B 1 107 ? 8.494 11.15 -5.618 1 98.9 107 VAL B N 1
ATOM 3524 C CA . VAL B 1 107 ? 8.935 10.653 -4.319 1 98.9 107 VAL B CA 1
ATOM 3525 C C . VAL B 1 107 ? 10.46 10.679 -4.246 1 98.9 107 VAL B C 1
ATOM 3527 O O . VAL B 1 107 ? 11.14 10.439 -5.247 1 98.9 107 VAL B O 1
ATOM 3530 N N . ILE B 1 108 ? 10.984 10.974 -3.026 1 98.89 108 ILE B N 1
ATOM 3531 C CA . ILE B 1 108 ? 12.399 10.775 -2.734 1 98.89 108 ILE B CA 1
ATOM 3532 C C . ILE B 1 108 ? 12.578 9.522 -1.88 1 98.89 108 ILE B C 1
ATOM 3534 O O . ILE B 1 108 ? 11.827 9.299 -0.928 1 98.89 108 ILE B O 1
ATOM 3538 N N . GLU B 1 109 ? 13.48 8.752 -2.248 1 98.71 109 GLU B N 1
ATOM 3539 C CA . GLU B 1 109 ? 13.993 7.681 -1.399 1 98.71 109 GLU B CA 1
ATOM 3540 C C . GLU B 1 109 ? 15.49 7.843 -1.149 1 98.71 109 GLU B C 1
ATOM 3542 O O . GLU B 1 109 ? 16.265 8.031 -2.089 1 98.71 109 GLU B O 1
ATOM 3547 N N . SER B 1 110 ? 15.882 7.864 0.058 1 97.77 110 SER B N 1
ATOM 3548 C CA . SER B 1 110 ? 17.301 7.78 0.387 1 97.77 110 SER B CA 1
ATOM 3549 C C . SER B 1 110 ? 17.638 6.446 1.045 1 97.77 110 SER B C 1
ATOM 3551 O O . SER B 1 110 ? 17.021 6.067 2.043 1 97.77 110 SER B O 1
ATOM 3553 N N . GLY B 1 111 ? 18.61 5.755 0.539 1 95.18 111 GLY B N 1
ATOM 3554 C CA . GLY B 1 111 ? 18.881 4.364 0.866 1 95.18 111 GLY B CA 1
ATOM 3555 C C . GLY B 1 111 ? 18.299 3.39 -0.14 1 95.18 111 GLY B C 1
ATOM 3556 O O . GLY B 1 111 ? 17.47 2.547 0.211 1 95.18 111 GLY B O 1
ATOM 3557 N N . THR B 1 112 ? 18.774 3.486 -1.365 1 96.27 112 THR B N 1
ATOM 3558 C CA . THR B 1 112 ? 18.295 2.632 -2.446 1 96.27 112 THR B CA 1
ATOM 3559 C C . THR B 1 112 ? 18.569 1.163 -2.136 1 96.27 112 THR B C 1
ATOM 3561 O O . THR B 1 112 ? 17.701 0.31 -2.329 1 96.27 112 THR B O 1
ATOM 3564 N N . GLY B 1 113 ? 19.85 0.881 -1.658 1 93.47 113 GLY B N 1
ATOM 3565 C CA . GLY B 1 113 ? 20.253 -0.475 -1.321 1 93.47 113 GLY B CA 1
ATOM 3566 C C . GLY B 1 113 ? 20.116 -1.444 -2.481 1 93.47 113 GLY B C 1
ATOM 3567 O O . GLY B 1 113 ? 20.653 -1.204 -3.564 1 93.47 113 GLY B O 1
ATOM 3568 N N . SER B 1 114 ? 19.355 -2.462 -2.265 1 94.18 114 SER B N 1
ATOM 3569 C CA . SER B 1 114 ? 19.193 -3.501 -3.276 1 94.18 114 SER B CA 1
ATOM 3570 C C . SER B 1 114 ? 18.033 -3.184 -4.214 1 94.18 114 SER B C 1
ATOM 3572 O O . SER B 1 114 ? 17.728 -3.965 -5.118 1 94.18 114 SER B O 1
ATOM 3574 N N . GLY B 1 115 ? 17.365 -2.071 -4.001 1 96.05 115 GLY B N 1
ATOM 3575 C CA . GLY B 1 115 ? 16.336 -1.607 -4.917 1 96.05 115 GLY B CA 1
ATOM 3576 C C . GLY B 1 115 ? 14.992 -2.272 -4.691 1 96.05 115 GLY B C 1
ATOM 3577 O O . GLY B 1 115 ? 14.087 -2.154 -5.52 1 96.05 115 GLY B O 1
ATOM 3578 N N . SER B 1 116 ? 14.877 -3.002 -3.546 1 96.09 116 SER B N 1
ATOM 3579 C CA . SER B 1 116 ? 13.624 -3.687 -3.248 1 96.09 116 SER B CA 1
ATOM 3580 C C . SER B 1 116 ? 12.475 -2.696 -3.092 1 96.09 116 SER B C 1
ATOM 3582 O O . SER B 1 116 ? 11.471 -2.786 -3.801 1 96.09 116 SER B O 1
ATOM 3584 N N . PHE B 1 117 ? 12.619 -1.737 -2.231 1 97.89 117 PHE B N 1
ATOM 3585 C CA . PHE B 1 117 ? 11.572 -0.754 -1.98 1 97.89 117 PHE B CA 1
ATOM 3586 C C . PHE B 1 117 ? 11.335 0.113 -3.212 1 97.89 117 PHE B C 1
ATOM 3588 O O . PHE B 1 117 ? 10.193 0.449 -3.531 1 97.89 117 PHE B O 1
ATOM 3595 N N . SER B 1 118 ? 12.39 0.408 -3.98 1 98.19 118 SER B N 1
ATOM 3596 C CA . SER B 1 118 ? 12.3 1.217 -5.191 1 98.19 118 SER B CA 1
ATOM 3597 C C . SER B 1 118 ? 11.315 0.615 -6.187 1 98.19 118 SER B C 1
ATOM 3599 O O . SER B 1 118 ? 10.553 1.34 -6.83 1 98.19 118 SER B O 1
ATOM 3601 N N . HIS B 1 119 ? 11.336 -0.669 -6.308 1 97.11 119 HIS B N 1
ATOM 3602 C CA . HIS B 1 119 ? 10.443 -1.342 -7.245 1 97.11 119 HIS B CA 1
ATOM 3603 C C . HIS B 1 119 ? 8.983 -1.145 -6.852 1 97.11 119 HIS B C 1
ATOM 3605 O O . HIS B 1 119 ? 8.127 -0.93 -7.714 1 97.11 119 HIS B O 1
ATOM 3611 N N . SER B 1 120 ? 8.731 -1.214 -5.531 1 97.47 120 SER B N 1
ATOM 3612 C CA . SER B 1 120 ? 7.368 -1.018 -5.046 1 97.47 120 SER B CA 1
ATOM 3613 C C . SER B 1 120 ? 6.906 0.419 -5.262 1 97.47 120 SER B C 1
ATOM 3615 O O . SER B 1 120 ? 5.764 0.656 -5.661 1 97.47 120 SER B O 1
ATOM 3617 N N . ILE B 1 121 ? 7.787 1.347 -5.027 1 98.35 121 ILE B N 1
ATOM 3618 C CA . ILE B 1 121 ? 7.448 2.751 -5.235 1 98.35 121 ILE B CA 1
ATOM 3619 C C . ILE B 1 121 ? 7.142 2.995 -6.711 1 98.35 121 ILE B C 1
ATOM 3621 O O . ILE B 1 121 ? 6.106 3.573 -7.049 1 98.35 121 ILE B O 1
ATOM 3625 N N . ALA B 1 122 ? 8.025 2.533 -7.568 1 97.65 122 ALA B N 1
ATOM 3626 C CA . ALA B 1 122 ? 7.892 2.767 -9.004 1 97.65 122 ALA B CA 1
ATOM 3627 C C . ALA B 1 122 ? 6.56 2.235 -9.525 1 97.65 122 ALA B C 1
ATOM 3629 O O . ALA B 1 122 ? 5.859 2.923 -10.27 1 97.65 122 ALA B O 1
ATOM 3630 N N . ARG B 1 123 ? 6.243 1.051 -9.081 1 95.04 123 ARG 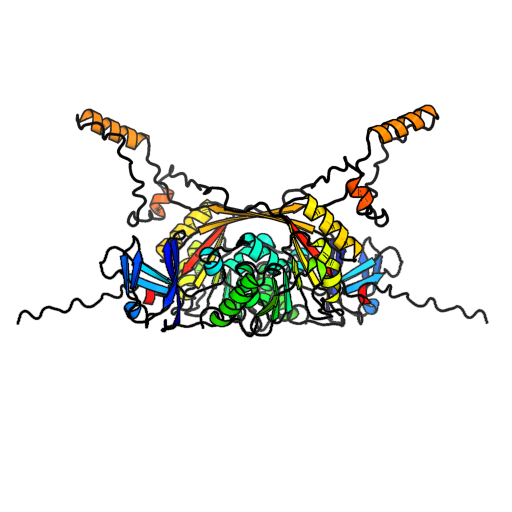B N 1
ATOM 3631 C CA . ARG B 1 123 ? 4.981 0.448 -9.499 1 95.04 123 ARG B CA 1
ATOM 3632 C C . ARG B 1 123 ? 3.796 1.305 -9.068 1 95.04 123 ARG B C 1
ATOM 3634 O O . ARG B 1 123 ? 2.819 1.439 -9.807 1 95.04 123 ARG B O 1
ATOM 3641 N N . THR B 1 124 ? 3.851 1.838 -7.909 1 96.31 124 THR B N 1
ATOM 3642 C CA . THR B 1 124 ? 2.74 2.561 -7.301 1 96.31 124 THR B CA 1
ATOM 3643 C C . THR B 1 124 ? 2.555 3.924 -7.962 1 96.31 124 THR B C 1
ATOM 3645 O O . THR B 1 124 ? 1.425 4.374 -8.161 1 96.31 124 THR B O 1
ATOM 3648 N N . ILE B 1 125 ? 3.597 4.578 -8.405 1 97.17 125 ILE B N 1
ATOM 3649 C CA . ILE B 1 125 ? 3.511 5.97 -8.833 1 97.17 125 ILE B CA 1
ATOM 3650 C C . ILE B 1 125 ? 3.437 6.038 -10.357 1 97.17 125 ILE B C 1
ATOM 3652 O O . ILE B 1 125 ? 3.191 7.104 -10.926 1 97.17 125 ILE B O 1
ATOM 3656 N N . ALA B 1 126 ? 3.657 4.907 -10.976 1 94.32 126 ALA B N 1
ATOM 3657 C CA . ALA B 1 126 ? 3.592 4.834 -12.433 1 94.32 126 ALA B CA 1
ATOM 3658 C C . ALA B 1 126 ? 2.21 5.235 -12.941 1 94.32 126 ALA B C 1
ATOM 3660 O O . ALA B 1 126 ? 1.223 5.151 -12.206 1 94.32 126 ALA B O 1
ATOM 3661 N N . PRO B 1 127 ? 2.111 5.669 -14.196 1 91.11 127 PRO B N 1
ATOM 3662 C CA . PRO B 1 127 ? 3.175 5.748 -15.199 1 91.11 127 PRO B CA 1
ATOM 3663 C C . PRO B 1 127 ? 3.836 7.124 -15.251 1 91.11 127 PRO B C 1
ATOM 3665 O O . PRO B 1 127 ? 4.84 7.305 -15.944 1 91.11 127 PRO B O 1
ATOM 3668 N N . THR B 1 128 ? 3.324 8.102 -14.495 1 94.06 128 THR B N 1
ATOM 3669 C CA . THR B 1 128 ? 3.783 9.465 -14.741 1 94.06 128 THR B CA 1
ATOM 3670 C C . THR B 1 128 ? 4.557 10 -13.54 1 94.06 128 THR B C 1
ATOM 3672 O O . THR B 1 128 ? 5.163 11.071 -13.612 1 94.06 128 THR B O 1
ATOM 3675 N N . GLY B 1 129 ? 4.505 9.273 -12.446 1 96.64 129 GLY B N 1
ATOM 3676 C CA . GLY B 1 129 ? 5.279 9.688 -11.287 1 96.64 129 GLY B CA 1
ATOM 3677 C C . GLY B 1 129 ? 6.77 9.46 -11.452 1 96.64 129 GLY B C 1
ATOM 3678 O O . GLY B 1 129 ? 7.202 8.807 -12.404 1 96.64 129 GLY B O 1
ATOM 3679 N N . ARG B 1 130 ? 7.561 10.087 -10.498 1 98.51 130 ARG B N 1
ATOM 3680 C CA . ARG B 1 130 ? 9.012 9.93 -10.529 1 98.51 130 ARG B CA 1
ATOM 3681 C C . ARG B 1 130 ? 9.554 9.581 -9.147 1 98.51 130 ARG B C 1
ATOM 3683 O O . ARG B 1 130 ? 9.105 10.134 -8.14 1 98.51 130 ARG B O 1
ATOM 3690 N N . LEU B 1 131 ? 10.482 8.692 -9.207 1 98.82 131 LEU B N 1
ATOM 3691 C CA . LEU B 1 131 ? 11.237 8.366 -8.002 1 98.82 131 LEU B CA 1
ATOM 3692 C C . LEU B 1 131 ? 12.668 8.884 -8.1 1 98.82 131 LEU B C 1
ATOM 3694 O O . LEU B 1 131 ? 13.403 8.519 -9.02 1 98.82 131 LEU B O 1
ATOM 3698 N N . TYR B 1 132 ? 13.024 9.776 -7.201 1 98.88 132 TYR B N 1
ATOM 3699 C CA . TYR B 1 132 ? 14.412 10.194 -7.037 1 98.88 132 TYR B CA 1
ATOM 3700 C C . TYR B 1 132 ? 15.095 9.393 -5.935 1 98.88 132 TYR B C 1
ATOM 3702 O O . TYR B 1 132 ? 14.806 9.582 -4.751 1 98.88 132 TYR B O 1
ATOM 3710 N N . SER B 1 133 ? 15.975 8.493 -6.333 1 98.77 133 SER B N 1
ATOM 3711 C CA . SER B 1 133 ? 16.629 7.611 -5.372 1 98.77 133 SER B CA 1
ATOM 3712 C C . SER B 1 133 ? 18.079 8.023 -5.14 1 98.77 133 SER B C 1
ATOM 3714 O O . SER B 1 133 ? 18.81 8.3 -6.093 1 98.77 133 SER B O 1
ATOM 3716 N N . PHE B 1 134 ? 18.475 8.072 -3.864 1 98.64 134 PHE B N 1
ATOM 3717 C CA . PHE B 1 134 ? 19.813 8.513 -3.488 1 98.64 134 PHE B CA 1
ATOM 3718 C C . PHE B 1 134 ? 20.569 7.399 -2.774 1 98.64 134 PHE B C 1
ATOM 3720 O O . PHE B 1 134 ? 20.052 6.794 -1.833 1 98.64 134 PHE B O 1
ATOM 3727 N N . GLU B 1 135 ? 21.7 7.09 -3.219 1 97.29 135 GLU B N 1
ATOM 3728 C CA . GLU B 1 135 ? 22.617 6.088 -2.684 1 97.29 135 GLU B CA 1
ATOM 3729 C C . GLU B 1 135 ? 24.029 6.648 -2.547 1 97.29 135 GLU B C 1
ATOM 3731 O O . GLU B 1 135 ? 24.559 7.247 -3.486 1 97.29 135 GLU B O 1
ATOM 3736 N N . TYR B 1 136 ? 24.586 6.485 -1.369 1 95.53 136 TYR B N 1
ATOM 3737 C CA . TYR B 1 136 ? 25.874 7.115 -1.101 1 95.53 136 TYR B CA 1
ATOM 3738 C C . TYR B 1 136 ? 27.018 6.276 -1.659 1 95.53 136 TYR B C 1
ATOM 3740 O O . TYR B 1 136 ? 28.101 6.798 -1.936 1 95.53 136 TYR B O 1
ATOM 3748 N N . HIS B 1 137 ? 26.885 4.943 -1.782 1 95.57 137 HIS B N 1
ATOM 3749 C CA . HIS B 1 137 ? 27.903 4.066 -2.351 1 95.57 137 HIS B CA 1
ATOM 3750 C C . HIS B 1 137 ? 27.832 4.054 -3.874 1 95.57 137 HIS B C 1
ATOM 3752 O O . HIS B 1 137 ? 26.838 3.607 -4.45 1 95.57 137 HIS B O 1
ATOM 3758 N N . GLN B 1 138 ? 28.842 4.392 -4.499 1 96.8 138 GLN B N 1
ATOM 3759 C CA . GLN B 1 138 ? 28.843 4.591 -5.944 1 96.8 138 GLN B CA 1
ATOM 3760 C C . GLN B 1 138 ? 28.551 3.286 -6.68 1 96.8 138 GLN B C 1
ATOM 3762 O O . GLN B 1 138 ? 27.733 3.257 -7.601 1 96.8 138 GLN B O 1
ATOM 3767 N N . ASN B 1 139 ? 29.234 2.29 -6.281 1 96.13 139 ASN B N 1
ATOM 3768 C CA . ASN B 1 139 ? 29.052 1.007 -6.951 1 96.13 139 ASN B CA 1
ATOM 3769 C C . ASN B 1 139 ? 27.612 0.514 -6.837 1 96.13 139 ASN B C 1
ATOM 3771 O O . ASN B 1 139 ? 27.049 -0.001 -7.805 1 96.13 139 ASN B O 1
ATOM 3775 N N . ARG B 1 140 ? 27.077 0.674 -5.66 1 95.47 140 ARG B N 1
ATOM 3776 C CA . ARG B 1 140 ? 25.687 0.278 -5.457 1 95.47 140 ARG B CA 1
ATOM 3777 C C . ARG B 1 140 ? 24.748 1.116 -6.319 1 95.47 140 ARG B C 1
ATOM 3779 O O . ARG B 1 140 ? 23.793 0.591 -6.896 1 95.47 140 ARG B O 1
ATOM 3786 N N . ALA B 1 141 ? 24.999 2.359 -6.377 1 96.97 141 ALA B N 1
ATOM 3787 C CA . ALA B 1 141 ? 24.182 3.254 -7.194 1 96.97 141 ALA B CA 1
ATOM 3788 C C . ALA B 1 141 ? 24.231 2.851 -8.665 1 96.97 141 ALA B C 1
ATOM 3790 O O . ALA B 1 141 ? 23.197 2.798 -9.335 1 96.97 141 ALA B O 1
ATOM 3791 N N . ASN B 1 142 ? 25.408 2.551 -9.144 1 97.03 142 ASN B N 1
ATOM 3792 C CA . ASN B 1 142 ? 25.581 2.16 -10.539 1 97.03 142 ASN B CA 1
ATOM 3793 C C . ASN B 1 142 ? 24.852 0.856 -10.851 1 97.03 142 ASN B C 1
ATOM 3795 O O . ASN B 1 142 ? 24.179 0.747 -11.878 1 97.03 142 ASN B O 1
ATOM 3799 N N . LEU B 1 143 ? 25.022 -0.049 -9.985 1 95.91 143 LEU B N 1
ATOM 3800 C CA . LEU B 1 143 ? 24.375 -1.343 -10.168 1 95.91 143 LEU B CA 1
ATOM 3801 C C . LEU B 1 143 ? 22.857 -1.197 -10.16 1 95.91 143 LEU B C 1
ATOM 3803 O O . LEU B 1 143 ? 22.167 -1.801 -10.985 1 95.91 143 LEU B O 1
ATOM 3807 N N . ALA B 1 144 ? 22.368 -0.424 -9.242 1 96.2 144 ALA B N 1
ATOM 3808 C CA . ALA B 1 144 ? 20.928 -0.195 -9.15 1 96.2 144 ALA B CA 1
ATOM 3809 C C . ALA B 1 144 ? 20.394 0.456 -10.422 1 96.2 144 ALA B C 1
ATOM 3811 O O . ALA B 1 144 ? 19.338 0.07 -10.928 1 96.2 144 ALA B O 1
ATOM 3812 N N . GLN B 1 145 ? 21.092 1.386 -10.957 1 96.92 145 GLN B N 1
ATOM 3813 C CA . GLN B 1 145 ? 20.684 2.066 -12.182 1 96.92 145 GLN B CA 1
ATOM 3814 C C . GLN B 1 145 ? 20.556 1.082 -13.341 1 96.92 145 GLN B C 1
ATOM 3816 O O . GLN B 1 145 ? 19.581 1.127 -14.095 1 96.92 145 GLN B O 1
ATOM 3821 N N . VAL B 1 146 ? 21.502 0.27 -13.489 1 96.01 146 VAL B N 1
ATOM 3822 C CA . VAL B 1 146 ? 21.487 -0.733 -14.549 1 96.01 146 VAL B CA 1
ATOM 3823 C C . VAL B 1 146 ? 20.276 -1.647 -14.378 1 96.01 146 VAL B C 1
ATOM 3825 O O . VAL B 1 146 ? 19.552 -1.914 -15.34 1 96.01 146 VAL B O 1
ATOM 3828 N N . GLU B 1 147 ? 20.053 -2.041 -13.179 1 94.49 147 GLU B N 1
ATOM 3829 C CA . GLU B 1 147 ? 18.946 -2.949 -12.895 1 94.49 147 GLU B CA 1
ATOM 3830 C C . GLU B 1 147 ? 17.601 -2.284 -13.173 1 94.49 147 GLU B C 1
ATOM 3832 O O . GLU B 1 147 ? 16.714 -2.894 -13.775 1 94.49 147 GLU B O 1
ATOM 3837 N N . PHE B 1 148 ? 17.462 -1.062 -12.741 1 96.55 148 PHE B N 1
ATOM 3838 C CA . PHE B 1 148 ? 16.208 -0.355 -12.974 1 96.55 148 PHE B CA 1
ATOM 3839 C C . PHE B 1 148 ? 15.941 -0.202 -14.466 1 96.55 148 PHE B C 1
ATOM 3841 O O . PHE B 1 148 ? 14.805 -0.357 -14.918 1 96.55 148 PHE B O 1
ATOM 3848 N N . ASN B 1 149 ? 16.983 0.071 -15.225 1 95.47 149 ASN B N 1
ATOM 3849 C CA . ASN B 1 149 ? 16.835 0.168 -16.674 1 95.47 149 ASN B CA 1
ATOM 3850 C C . ASN B 1 149 ? 16.415 -1.165 -17.285 1 95.47 149 ASN B C 1
ATOM 3852 O O . ASN B 1 149 ? 15.487 -1.217 -18.094 1 95.47 149 ASN B O 1
ATOM 3856 N N . GLU B 1 150 ? 17.055 -2.16 -16.839 1 93.13 150 GLU B N 1
ATOM 3857 C CA . GLU B 1 150 ? 16.764 -3.498 -17.346 1 93.13 150 GLU B CA 1
ATOM 3858 C C . GLU B 1 150 ? 15.343 -3.926 -16.991 1 93.13 150 GLU B C 1
ATOM 3860 O O . GLU B 1 150 ? 14.702 -4.656 -17.749 1 93.13 150 GLU B O 1
ATOM 3865 N N . HIS B 1 151 ? 14.896 -3.412 -15.892 1 94.3 151 HIS B N 1
ATOM 3866 C CA . HIS B 1 151 ? 13.583 -3.812 -15.398 1 94.3 151 HIS B CA 1
ATOM 3867 C C . HIS B 1 151 ? 12.488 -2.905 -15.95 1 94.3 151 HIS B C 1
ATOM 3869 O O . HIS B 1 151 ? 11.319 -3.042 -15.582 1 94.3 151 HIS B O 1
ATOM 3875 N N . GLY B 1 152 ? 12.842 -1.941 -16.757 1 92.99 152 GLY B N 1
ATOM 3876 C CA . GLY B 1 152 ? 11.872 -1.091 -17.429 1 92.99 152 GLY B CA 1
ATOM 3877 C C . GLY B 1 152 ? 11.464 0.115 -16.604 1 92.99 152 GLY B C 1
ATOM 3878 O O . GLY B 1 152 ? 10.426 0.728 -16.862 1 92.99 152 GLY B O 1
ATOM 3879 N N . PHE B 1 153 ? 12.236 0.45 -15.534 1 95.41 153 PHE B N 1
ATOM 3880 C CA . PHE B 1 153 ? 11.9 1.568 -14.661 1 95.41 153 PHE B CA 1
ATOM 3881 C C . PHE B 1 153 ? 12.827 2.751 -14.915 1 95.41 153 PHE B C 1
ATOM 3883 O O . PHE B 1 153 ? 12.828 3.721 -14.154 1 95.41 153 PHE B O 1
ATOM 3890 N N . GLY B 1 154 ? 13.558 2.716 -16.002 1 94.56 154 GLY B N 1
ATOM 3891 C CA . GLY B 1 154 ? 14.546 3.743 -16.292 1 94.56 154 GLY B CA 1
ATOM 3892 C C . GLY B 1 154 ? 13.942 5.126 -16.447 1 94.56 154 GLY B C 1
ATOM 3893 O O . GLY B 1 154 ? 14.595 6.131 -16.159 1 94.56 154 GLY B O 1
ATOM 3894 N N . ASP B 1 155 ? 12.759 5.198 -16.871 1 94.54 155 ASP B N 1
ATOM 3895 C CA . ASP B 1 155 ? 12.106 6.483 -17.099 1 94.54 155 ASP B CA 1
ATOM 3896 C C . ASP B 1 155 ? 11.478 7.016 -15.814 1 94.54 155 ASP B C 1
ATOM 3898 O O . ASP B 1 155 ? 11.19 8.21 -15.706 1 94.54 155 ASP B O 1
ATOM 3902 N N . ILE B 1 156 ? 11.298 6.128 -14.863 1 96.77 156 ILE B N 1
ATOM 3903 C CA . ILE B 1 156 ? 10.557 6.479 -13.657 1 96.77 156 ILE B CA 1
ATOM 3904 C C . ILE B 1 156 ? 11.531 6.735 -12.509 1 96.77 156 ILE B C 1
ATOM 3906 O O . ILE B 1 156 ? 11.332 7.652 -11.71 1 96.77 156 ILE B O 1
ATOM 3910 N N . ILE B 1 157 ? 12.618 5.955 -12.472 1 98.2 157 ILE B N 1
ATOM 3911 C CA . ILE B 1 157 ? 13.557 6.047 -11.36 1 98.2 157 ILE B CA 1
ATOM 3912 C C . ILE B 1 157 ? 14.799 6.822 -11.795 1 98.2 157 ILE B C 1
ATOM 3914 O O . ILE B 1 157 ? 15.482 6.43 -12.744 1 98.2 157 ILE B O 1
ATOM 3918 N N . LYS B 1 158 ? 15.079 7.855 -11.097 1 98.12 158 LYS B N 1
ATOM 3919 C CA . LYS B 1 158 ? 16.304 8.626 -11.285 1 98.12 158 LYS B CA 1
ATOM 3920 C C . LYS B 1 158 ? 17.291 8.376 -10.148 1 98.12 158 LYS B C 1
ATOM 3922 O O . LYS B 1 158 ? 17.05 8.781 -9.009 1 98.12 158 LYS B O 1
ATOM 3927 N N . MET B 1 159 ? 18.414 7.792 -10.506 1 98 159 MET B N 1
ATOM 3928 C CA . MET B 1 159 ? 19.422 7.445 -9.508 1 98 159 MET B CA 1
ATOM 3929 C C . MET B 1 159 ? 20.396 8.598 -9.295 1 98 159 MET B C 1
ATOM 3931 O O . MET B 1 159 ? 20.804 9.257 -10.253 1 98 159 MET B O 1
ATOM 3935 N N . HIS B 1 160 ? 20.715 8.817 -7.999 1 98.15 160 HIS B N 1
ATOM 3936 C CA . HIS B 1 160 ? 21.714 9.811 -7.624 1 98.15 160 HIS B CA 1
ATOM 3937 C C . HIS B 1 160 ? 22.753 9.217 -6.677 1 98.15 160 HIS B C 1
ATOM 3939 O O . HIS B 1 160 ? 22.4 8.619 -5.658 1 98.15 160 HIS B O 1
ATOM 3945 N N . HIS B 1 161 ? 23.999 9.329 -7.097 1 98.1 161 HIS B N 1
ATOM 3946 C CA . HIS B 1 161 ? 25.077 9.07 -6.149 1 98.1 161 HIS B CA 1
ATOM 3947 C C . HIS B 1 161 ? 25.364 10.299 -5.292 1 98.1 161 HIS B C 1
ATOM 3949 O O . HIS B 1 161 ? 25.963 11.266 -5.767 1 98.1 161 HIS B O 1
ATOM 3955 N N . ARG B 1 162 ? 24.94 10.178 -3.945 1 97.16 162 ARG B N 1
ATOM 3956 C CA . ARG B 1 162 ? 25.051 11.373 -3.115 1 97.16 162 ARG B CA 1
ATOM 3957 C C . ARG B 1 162 ? 24.986 11.019 -1.633 1 97.16 162 ARG B C 1
ATOM 3959 O O . ARG B 1 162 ? 24.183 10.176 -1.226 1 97.16 162 ARG B O 1
ATOM 3966 N N . ASP B 1 163 ? 25.777 11.677 -0.883 1 96.69 163 ASP B N 1
ATOM 3967 C CA . ASP B 1 163 ? 25.654 11.665 0.572 1 96.69 163 ASP B CA 1
ATOM 3968 C C . ASP B 1 163 ? 24.651 12.714 1.047 1 96.69 163 ASP B C 1
ATOM 3970 O O . ASP B 1 163 ? 25.02 13.863 1.299 1 96.69 163 ASP B O 1
ATOM 3974 N N . VAL B 1 164 ? 23.5 12.32 1.272 1 97.08 164 VAL B N 1
ATOM 3975 C CA . VAL B 1 164 ? 22.409 13.257 1.517 1 97.08 164 VAL B CA 1
ATOM 3976 C C . VAL B 1 164 ? 22.528 13.832 2.927 1 97.08 164 VAL B C 1
ATOM 3978 O O . VAL B 1 164 ? 22.051 14.937 3.196 1 97.08 164 VAL B O 1
ATOM 3981 N N . CYS B 1 165 ? 23.104 13.083 3.839 1 96 165 CYS B N 1
ATOM 3982 C CA . CYS B 1 165 ? 23.284 13.592 5.195 1 96 165 CYS B CA 1
ATOM 3983 C C . CYS B 1 165 ? 24.236 14.781 5.209 1 96 165 CYS B C 1
ATOM 3985 O O . CYS B 1 165 ? 24.039 15.73 5.971 1 96 165 CYS B O 1
ATOM 3987 N N . LYS B 1 166 ? 25.201 14.763 4.347 1 95.39 166 LYS B N 1
ATOM 3988 C CA . LYS B 1 166 ? 26.198 15.827 4.277 1 95.39 166 LYS B CA 1
ATOM 3989 C C . LYS B 1 166 ? 25.796 16.891 3.26 1 95.39 166 LYS B C 1
ATOM 3991 O O . LYS B 1 166 ? 25.93 18.089 3.521 1 95.39 166 LYS B O 1
ATOM 3996 N N . ASP B 1 167 ? 25.25 16.422 2.13 1 96.38 167 ASP B N 1
ATOM 3997 C CA . ASP B 1 167 ? 25.126 17.33 0.995 1 96.38 167 ASP B CA 1
ATOM 3998 C C . ASP B 1 167 ? 23.662 17.668 0.719 1 96.38 167 ASP B C 1
ATOM 4000 O O . ASP B 1 167 ? 23.362 18.493 -0.146 1 96.38 167 ASP B O 1
ATOM 4004 N N . GLY B 1 168 ? 22.757 17.011 1.381 1 97.25 168 GLY B N 1
ATOM 4005 C CA . GLY B 1 168 ? 21.343 17.226 1.119 1 97.25 168 GLY B CA 1
ATOM 4006 C C . GLY B 1 168 ? 20.891 16.661 -0.214 1 97.25 168 GLY B C 1
ATOM 4007 O O . GLY B 1 168 ? 21.675 16.028 -0.924 1 97.25 168 GLY B O 1
ATOM 4008 N N . PHE B 1 169 ? 19.647 16.879 -0.608 1 98.18 169 PHE B N 1
ATOM 4009 C CA . PHE B 1 169 ? 19.07 16.338 -1.833 1 98.18 169 PHE B CA 1
ATOM 4010 C C . PHE B 1 169 ? 19.284 17.294 -3 1 98.18 169 PHE B C 1
ATOM 4012 O O . PHE B 1 169 ? 19.222 16.887 -4.162 1 98.18 169 PHE B O 1
ATOM 4019 N N . GLN B 1 170 ? 19.432 18.575 -2.74 1 96.65 170 GLN B N 1
ATOM 4020 C CA . GLN B 1 170 ? 19.57 19.625 -3.744 1 96.65 170 GLN B CA 1
ATOM 4021 C C . GLN B 1 170 ? 18.348 19.679 -4.655 1 96.65 170 GLN B C 1
ATOM 4023 O O . GLN B 1 170 ? 18.481 19.732 -5.88 1 96.65 170 GLN B O 1
ATOM 4028 N N . MET B 1 171 ? 17.228 19.494 -4.084 1 97.87 171 MET B N 1
ATOM 4029 C CA . MET B 1 171 ? 15.931 19.582 -4.749 1 97.87 171 MET B CA 1
ATOM 4030 C C . MET B 1 171 ? 15.029 20.594 -4.05 1 97.87 171 MET B C 1
ATOM 4032 O O . MET B 1 171 ? 15.104 20.762 -2.832 1 97.87 171 MET B O 1
ATOM 4036 N N . LYS B 1 172 ? 14.273 21.309 -4.848 1 97.95 172 LYS B N 1
ATOM 4037 C CA . LYS B 1 172 ? 13.347 22.304 -4.315 1 97.95 172 LYS B CA 1
ATOM 4038 C C . LYS B 1 172 ? 11.971 22.176 -4.962 1 97.95 172 LYS B C 1
ATOM 4040 O O . LYS B 1 172 ? 11.858 22.13 -6.189 1 97.95 172 LYS B O 1
ATOM 4045 N N . ASP B 1 173 ? 10.944 22.088 -4.12 1 97.76 173 ASP B N 1
ATOM 4046 C CA . ASP B 1 173 ? 9.564 22.186 -4.585 1 97.76 173 ASP B CA 1
ATOM 4047 C C . ASP B 1 173 ? 9.267 21.132 -5.65 1 97.76 173 ASP B C 1
ATOM 4049 O O . ASP B 1 173 ? 8.751 21.453 -6.722 1 97.76 173 ASP B O 1
ATOM 4053 N N . GLN B 1 174 ? 9.571 19.854 -5.295 1 98.09 174 GLN B N 1
ATOM 4054 C CA . GLN B 1 174 ? 9.54 18.9 -6.399 1 98.09 174 GLN B CA 1
ATOM 4055 C C . GLN B 1 174 ? 8.751 17.649 -6.023 1 98.09 174 GLN B C 1
ATOM 4057 O O . GLN B 1 174 ? 8.191 16.977 -6.891 1 98.09 174 GLN B O 1
ATOM 4062 N N . VAL B 1 175 ? 8.685 17.371 -4.712 1 98.62 175 VAL B N 1
ATOM 4063 C CA . VAL B 1 175 ? 8.204 16.025 -4.417 1 98.62 175 VAL B CA 1
ATOM 4064 C C . VAL B 1 175 ? 7.039 16.096 -3.433 1 98.62 175 VAL B C 1
ATOM 4066 O O . VAL B 1 175 ? 6.85 17.11 -2.757 1 98.62 175 VAL B O 1
ATOM 4069 N N . ASN B 1 176 ? 6.282 15.024 -3.356 1 97.69 176 ASN B N 1
ATOM 4070 C CA . ASN B 1 176 ? 5.121 14.876 -2.486 1 97.69 176 ASN B CA 1
ATOM 4071 C C . ASN B 1 176 ? 5.464 14.092 -1.222 1 97.69 176 ASN B C 1
ATOM 4073 O O . ASN B 1 176 ? 4.822 14.266 -0.185 1 97.69 176 ASN B O 1
ATOM 4077 N N . ALA B 1 177 ? 6.428 13.242 -1.317 1 98.77 177 ALA B N 1
ATOM 4078 C CA . ALA B 1 177 ? 6.76 12.325 -0.229 1 98.77 177 ALA B CA 1
ATOM 4079 C C . ALA B 1 177 ? 8.262 12.066 -0.169 1 98.77 177 ALA B C 1
ATOM 4081 O O . ALA B 1 177 ? 8.946 12.102 -1.195 1 98.77 177 ALA B O 1
ATOM 4082 N N . VAL B 1 178 ? 8.764 11.787 1.063 1 98.93 178 VAL B N 1
ATOM 4083 C CA . VAL B 1 178 ? 10.18 11.511 1.284 1 98.93 178 VAL B CA 1
ATOM 4084 C C . VAL B 1 178 ? 10.333 10.307 2.21 1 98.93 178 VAL B C 1
ATOM 4086 O O . VAL B 1 178 ? 9.686 10.235 3.257 1 98.93 178 VAL B O 1
ATOM 4089 N N . PHE B 1 179 ? 11.125 9.366 1.838 1 98.83 179 PHE B N 1
ATOM 4090 C CA . PHE B 1 179 ? 11.477 8.217 2.664 1 98.83 179 PHE B CA 1
ATOM 4091 C C . PHE B 1 179 ? 12.966 8.219 2.988 1 98.83 179 PHE B C 1
ATOM 4093 O O . PHE B 1 179 ? 13.804 8.246 2.084 1 98.83 179 PHE B O 1
ATOM 4100 N N . LEU B 1 180 ? 13.278 8.141 4.275 1 98.58 180 LEU B N 1
ATOM 4101 C CA . LEU B 1 180 ? 14.666 8.181 4.722 1 98.58 180 LEU B CA 1
ATOM 4102 C C . LEU B 1 180 ? 15.052 6.879 5.416 1 98.58 180 LEU B C 1
ATOM 4104 O O . LEU B 1 180 ? 14.577 6.593 6.517 1 98.58 180 LEU B O 1
ATOM 4108 N N . ASP B 1 181 ? 15.822 6.111 4.848 1 96.76 181 ASP B N 1
ATOM 4109 C CA . ASP B 1 181 ? 16.498 4.959 5.437 1 96.76 181 ASP B CA 1
ATOM 4110 C C . ASP B 1 181 ? 18.005 5.188 5.516 1 96.76 181 ASP B C 1
ATOM 4112 O O . ASP B 1 181 ? 18.766 4.635 4.719 1 96.76 181 ASP B O 1
ATOM 4116 N N . LEU B 1 182 ? 18.413 5.962 6.454 1 95.64 182 LEU B N 1
ATOM 4117 C CA . LEU B 1 182 ? 19.771 6.465 6.627 1 95.64 182 LEU B CA 1
ATOM 4118 C C . LEU B 1 182 ? 20.276 6.191 8.039 1 95.64 182 LEU B C 1
ATOM 4120 O O . LEU B 1 182 ? 19.481 6.04 8.969 1 95.64 182 LEU B O 1
ATOM 4124 N N . PRO B 1 183 ? 21.556 6.146 8.21 1 92.17 183 PRO B N 1
ATOM 4125 C CA . PRO B 1 183 ? 22.094 6.029 9.568 1 92.17 183 PRO B CA 1
ATOM 4126 C C . PRO B 1 183 ? 21.714 7.212 10.456 1 92.17 183 PRO B C 1
ATOM 4128 O O . PRO B 1 183 ? 21.511 7.043 11.661 1 92.17 183 PRO B O 1
ATOM 4131 N N . ALA B 1 184 ? 21.603 8.392 9.844 1 96.28 184 ALA B N 1
ATOM 4132 C CA . ALA B 1 184 ? 21.244 9.611 10.563 1 96.28 184 ALA B CA 1
ATOM 4133 C C . ALA B 1 184 ? 20.184 10.404 9.804 1 96.28 184 ALA B C 1
ATOM 4135 O O . ALA B 1 184 ? 20.449 11.511 9.329 1 96.28 184 ALA B O 1
ATOM 4136 N N . PRO B 1 185 ? 19.007 9.928 9.768 1 96.88 185 PRO B N 1
ATOM 4137 C CA . PRO B 1 185 ? 17.979 10.593 8.964 1 96.88 185 PRO B CA 1
ATOM 4138 C C . PRO B 1 185 ? 17.733 12.036 9.397 1 96.88 185 PRO B C 1
ATOM 4140 O O . PRO B 1 185 ? 17.343 12.872 8.578 1 96.88 185 PRO B O 1
ATOM 4143 N N . TRP B 1 186 ? 18.02 12.396 10.676 1 97.68 186 TRP B N 1
ATOM 4144 C CA . TRP B 1 186 ? 17.769 13.738 11.193 1 97.68 186 TRP B CA 1
ATOM 4145 C C . TRP B 1 186 ? 18.634 14.768 10.475 1 97.68 186 TRP B C 1
ATOM 4147 O O . TRP B 1 186 ? 18.26 15.939 10.374 1 97.68 186 TRP B O 1
ATOM 4157 N N . ASP B 1 187 ? 19.712 14.323 9.887 1 97.98 187 ASP B N 1
ATOM 4158 C CA . ASP B 1 187 ? 20.612 15.225 9.175 1 97.98 187 ASP B CA 1
ATOM 4159 C C . ASP B 1 187 ? 20.032 15.62 7.818 1 97.98 187 ASP B C 1
ATOM 4161 O O . ASP B 1 187 ? 20.492 16.58 7.196 1 97.98 187 ASP B O 1
ATOM 4165 N N . ALA B 1 188 ? 19.031 14.904 7.396 1 98.32 188 ALA B N 1
ATOM 4166 C CA . ALA B 1 188 ? 18.504 15.131 6.053 1 98.32 188 ALA B CA 1
ATOM 4167 C C . ALA B 1 188 ? 17.163 15.857 6.105 1 98.32 188 ALA B C 1
ATOM 4169 O O . ALA B 1 188 ? 16.594 16.199 5.066 1 98.32 188 ALA B O 1
ATOM 4170 N N . VAL B 1 189 ? 16.616 16.119 7.254 1 98.46 189 VAL B N 1
ATOM 4171 C CA . VAL B 1 189 ? 15.256 16.62 7.423 1 98.46 189 VAL B CA 1
ATOM 4172 C C . VAL B 1 189 ? 15.138 18.012 6.808 1 98.46 189 VAL B C 1
ATOM 4174 O O . VAL B 1 189 ? 14.161 18.312 6.117 1 98.46 189 VAL B O 1
ATOM 4177 N N . ALA B 1 190 ? 16.146 18.874 7.031 1 98.12 190 ALA B N 1
ATOM 4178 C CA . ALA B 1 190 ? 16.114 20.223 6.473 1 98.12 190 ALA B CA 1
ATOM 4179 C C . ALA B 1 190 ? 16.063 20.186 4.949 1 98.12 190 ALA B C 1
ATOM 4181 O O . ALA B 1 190 ? 15.286 20.916 4.329 1 98.12 190 ALA B O 1
ATOM 4182 N N . SER B 1 191 ? 16.921 19.408 4.379 1 98.56 191 SER B N 1
ATOM 4183 C CA . SER B 1 191 ? 16.965 19.267 2.927 1 98.56 191 SER B CA 1
ATOM 4184 C C . SER B 1 191 ? 15.669 18.67 2.39 1 98.56 191 SER B C 1
ATOM 4186 O O . SER B 1 191 ? 15.203 19.05 1.314 1 98.56 191 SER B O 1
ATOM 4188 N N . ALA B 1 192 ? 15.082 17.694 3.102 1 98.55 192 ALA B N 1
ATOM 4189 C CA . ALA B 1 192 ? 13.803 17.101 2.718 1 98.55 192 ALA B CA 1
ATOM 4190 C C . ALA B 1 192 ? 12.701 18.155 2.674 1 98.55 192 ALA B C 1
ATOM 4192 O O . ALA B 1 192 ? 11.89 18.176 1.744 1 98.55 192 ALA B O 1
ATOM 4193 N N . LYS B 1 193 ? 12.68 19.001 3.674 1 98.11 193 LYS B N 1
ATOM 4194 C CA . LYS B 1 193 ? 11.676 20.059 3.741 1 98.11 193 LYS B CA 1
ATOM 4195 C C . LYS B 1 193 ? 11.701 20.921 2.482 1 98.11 193 LYS B C 1
ATOM 4197 O O . LYS B 1 193 ? 10.65 21.244 1.924 1 98.11 193 LYS B O 1
ATOM 4202 N N . GLU B 1 194 ? 12.895 21.248 2.009 1 98 194 GLU B N 1
ATOM 4203 C CA . GLU B 1 194 ? 13.057 22.078 0.82 1 98 194 GLU B CA 1
ATOM 4204 C C . GLU B 1 194 ? 12.573 21.351 -0.431 1 98 194 GLU B C 1
ATOM 4206 O O . GLU B 1 194 ? 12.096 21.982 -1.377 1 98 194 GLU B O 1
ATOM 4211 N N . ALA B 1 195 ? 12.647 20.056 -0.409 1 98.65 195 ALA B N 1
ATOM 4212 C CA . ALA B 1 195 ? 12.346 19.251 -1.59 1 98.65 195 ALA B CA 1
ATOM 4213 C C . ALA B 1 195 ? 10.839 19.125 -1.798 1 98.65 195 ALA B C 1
ATOM 4215 O O . ALA B 1 195 ? 10.377 18.912 -2.921 1 98.65 195 ALA B O 1
ATOM 4216 N N . PHE B 1 196 ? 10.051 19.253 -0.766 1 98.16 196 PHE B N 1
ATOM 4217 C CA . PHE B 1 196 ? 8.603 19.116 -0.872 1 98.16 196 PHE B CA 1
ATOM 4218 C C . PHE B 1 196 ? 8.019 20.208 -1.76 1 98.16 196 PHE B C 1
ATOM 4220 O O . PHE B 1 196 ? 8.523 21.334 -1.781 1 98.16 196 PHE B O 1
ATOM 4227 N N . LYS B 1 197 ? 7.008 19.837 -2.465 1 96.15 197 LYS B N 1
ATOM 4228 C CA . LYS B 1 197 ? 6.176 20.869 -3.077 1 96.15 197 LYS B CA 1
ATOM 4229 C C . LYS B 1 197 ? 5.634 21.834 -2.026 1 96.15 197 LYS B C 1
ATOM 4231 O O . LYS B 1 197 ? 5.041 21.409 -1.033 1 96.15 197 LYS B O 1
ATOM 4236 N N . GLN B 1 198 ? 5.772 23.097 -2.248 1 93.91 198 GLN B N 1
ATOM 4237 C CA . GLN B 1 198 ? 5.565 24.099 -1.208 1 93.91 198 GLN B CA 1
ATOM 4238 C C . GLN B 1 198 ? 4.111 24.559 -1.17 1 93.91 198 GLN B C 1
ATOM 4240 O O . GLN B 1 198 ? 3.731 25.365 -0.317 1 93.91 198 GLN B O 1
ATOM 4245 N N . ASP B 1 199 ? 3.266 24.018 -2.029 1 89.93 199 ASP B N 1
ATOM 4246 C CA . ASP B 1 199 ? 1.894 24.509 -2.125 1 89.93 199 ASP B CA 1
ATOM 4247 C C . ASP B 1 199 ? 0.899 23.458 -1.638 1 89.93 199 ASP B C 1
ATOM 4249 O O . ASP B 1 199 ? -0.307 23.59 -1.855 1 89.93 199 ASP B O 1
ATOM 4253 N N . ARG B 1 200 ? 1.426 22.4 -1.059 1 91.12 200 ARG B N 1
ATOM 4254 C CA . ARG B 1 200 ? 0.537 21.343 -0.588 1 91.12 200 ARG B CA 1
ATOM 4255 C C . ARG B 1 200 ? 1.182 20.547 0.541 1 91.12 200 ARG B C 1
ATOM 4257 O O . ARG B 1 200 ? 2.38 20.682 0.797 1 91.12 200 ARG B O 1
ATOM 4264 N N . THR B 1 201 ? 0.375 19.767 1.138 1 92.76 201 THR B N 1
ATOM 4265 C CA . THR B 1 201 ? 0.868 18.925 2.222 1 92.76 201 THR B CA 1
ATOM 4266 C C . THR B 1 201 ? 1.723 17.785 1.676 1 92.76 201 THR B C 1
ATOM 4268 O O . THR B 1 201 ? 1.518 17.333 0.548 1 92.76 201 THR B O 1
ATOM 4271 N N . GLY B 1 202 ? 2.711 17.469 2.399 1 95.74 202 GLY B N 1
ATOM 4272 C CA . GLY B 1 202 ? 3.563 16.333 2.085 1 95.74 202 GLY B CA 1
ATOM 4273 C C . GLY B 1 202 ? 3.756 15.39 3.257 1 95.74 202 GLY B C 1
ATOM 4274 O O . GLY B 1 202 ? 3.369 15.705 4.384 1 95.74 202 GLY B O 1
ATOM 4275 N N . LYS B 1 203 ? 4.288 14.203 2.982 1 97.91 203 LYS B N 1
ATOM 4276 C CA . LYS B 1 203 ? 4.518 13.203 4.021 1 97.91 203 LYS B CA 1
ATOM 4277 C C . LYS B 1 203 ? 5.967 12.726 4.013 1 97.91 203 LYS B C 1
ATOM 4279 O O . LYS B 1 203 ? 6.562 12.547 2.948 1 97.91 203 LYS B O 1
ATOM 4284 N N . ILE B 1 204 ? 6.487 12.52 5.213 1 98.8 204 ILE B N 1
ATOM 4285 C CA . ILE B 1 204 ? 7.852 12.028 5.364 1 98.8 204 ILE B CA 1
ATOM 4286 C C . ILE B 1 204 ? 7.865 10.821 6.3 1 98.8 204 ILE B C 1
ATOM 4288 O O . ILE B 1 204 ? 7.093 10.764 7.26 1 98.8 204 ILE B O 1
ATOM 4292 N N . CYS B 1 205 ? 8.718 9.824 5.995 1 98.67 205 CYS B N 1
ATOM 4293 C CA . CYS B 1 205 ? 8.911 8.652 6.841 1 98.67 205 CYS B CA 1
ATOM 4294 C C . CYS B 1 205 ? 10.393 8.399 7.093 1 98.67 205 CYS B C 1
ATOM 4296 O O . CYS B 1 205 ? 11.193 8.388 6.156 1 98.67 205 CYS B O 1
ATOM 4298 N N . CYS B 1 206 ? 10.739 8.239 8.32 1 98 206 CYS B N 1
ATOM 4299 C CA . CYS B 1 206 ? 12.086 7.844 8.717 1 98 206 CYS B CA 1
ATOM 4300 C C . CYS B 1 206 ? 12.101 6.417 9.25 1 98 206 CYS B C 1
ATOM 4302 O O . CYS B 1 206 ? 11.341 6.082 10.161 1 98 206 CYS B O 1
ATOM 4304 N N . PHE B 1 207 ? 12.897 5.627 8.637 1 96.59 207 PHE B N 1
ATOM 4305 C CA . PHE B 1 207 ? 13.116 4.268 9.117 1 96.59 207 PHE B CA 1
ATOM 4306 C C . PHE B 1 207 ? 14.247 4.23 10.138 1 96.59 207 PHE B C 1
ATOM 4308 O O . PHE B 1 207 ? 15.364 4.666 9.851 1 96.59 207 PHE B O 1
ATOM 4315 N N . SER B 1 208 ? 13.961 3.67 11.34 1 93.89 208 SER B N 1
ATOM 4316 C CA . SER B 1 208 ? 14.956 3.638 12.407 1 93.89 208 SER B CA 1
ATOM 4317 C C . SER B 1 208 ? 15.029 2.258 13.054 1 93.89 208 SER B C 1
ATOM 4319 O O . SER B 1 208 ? 14.012 1.72 13.496 1 93.89 208 SER B O 1
ATOM 4321 N N . PRO B 1 209 ? 16.217 1.716 13.191 1 89.21 209 PRO B N 1
ATOM 4322 C CA . PRO B 1 209 ? 16.364 0.405 13.828 1 89.21 209 PRO B CA 1
ATOM 4323 C C . PRO B 1 209 ? 16.311 0.481 15.352 1 89.21 209 PRO B C 1
ATOM 4325 O O . PRO B 1 209 ? 16.143 -0.544 16.019 1 89.21 209 PRO B O 1
ATOM 4328 N N . CYS B 1 210 ? 16.546 1.728 15.934 1 87.79 210 CYS B N 1
ATOM 4329 C CA . CYS B 1 210 ? 16.565 1.814 17.39 1 87.79 210 CYS B CA 1
ATOM 4330 C C . CYS B 1 210 ? 15.868 3.081 17.871 1 87.79 210 CYS B C 1
ATOM 4332 O O . CYS B 1 210 ? 15.721 4.04 17.111 1 87.79 210 CYS B O 1
ATOM 4334 N N . ILE B 1 211 ? 15.568 3.097 19.093 1 87.31 211 ILE B N 1
ATOM 4335 C CA . ILE B 1 211 ? 14.727 4.135 19.679 1 87.31 211 ILE B CA 1
ATOM 4336 C C . ILE B 1 211 ? 15.509 5.444 19.764 1 87.31 211 ILE B C 1
ATOM 4338 O O . ILE B 1 211 ? 14.928 6.528 19.67 1 87.31 211 ILE B O 1
ATOM 4342 N N . GLU B 1 212 ? 16.829 5.359 19.92 1 88.5 212 GLU B N 1
ATOM 4343 C CA . GLU B 1 212 ? 17.653 6.563 19.981 1 88.5 212 GLU B CA 1
ATOM 4344 C C . GLU B 1 212 ? 17.579 7.349 18.675 1 88.5 212 GLU B C 1
ATOM 4346 O O . GLU B 1 212 ? 17.514 8.58 18.689 1 88.5 212 GLU B O 1
ATOM 4351 N N . GLN B 1 213 ? 17.564 6.584 17.609 1 92.2 213 GLN B N 1
ATOM 4352 C CA . GLN B 1 213 ? 17.439 7.23 16.307 1 92.2 213 GLN B CA 1
ATOM 4353 C C . GLN B 1 213 ? 16.051 7.838 16.125 1 92.2 213 GLN B C 1
ATOM 4355 O O . GLN B 1 213 ? 15.908 8.901 15.519 1 92.2 213 GLN B O 1
ATOM 4360 N N . VAL B 1 214 ? 15.092 7.155 16.659 1 93.52 214 VAL B N 1
ATOM 4361 C CA . VAL B 1 214 ? 13.73 7.673 16.592 1 93.52 214 VAL B CA 1
ATOM 4362 C C . VAL B 1 214 ? 13.655 9.023 17.302 1 93.52 214 VAL B C 1
ATOM 4364 O O . VAL B 1 214 ? 13.124 9.991 16.754 1 93.52 214 VAL B O 1
ATOM 4367 N N . ALA B 1 215 ? 14.22 9.081 18.469 1 92.75 215 ALA B N 1
ATOM 4368 C CA . ALA B 1 215 ? 14.171 10.297 19.277 1 92.75 215 ALA B CA 1
ATOM 4369 C C . ALA B 1 215 ? 14.818 11.469 18.545 1 92.75 215 ALA B C 1
ATOM 4371 O O . ALA B 1 215 ? 14.268 12.572 18.518 1 92.75 215 ALA B O 1
ATOM 4372 N N . ARG B 1 216 ? 15.908 11.214 17.95 1 95.39 216 ARG B N 1
ATOM 4373 C CA . ARG B 1 216 ? 16.622 12.259 17.223 1 95.39 216 ARG B CA 1
ATOM 4374 C C . ARG B 1 216 ? 15.835 12.709 15.997 1 95.39 216 ARG B C 1
ATOM 4376 O O . ARG B 1 216 ? 15.769 13.903 15.699 1 95.39 216 ARG B O 1
ATOM 4383 N N . SER B 1 217 ? 15.255 11.769 15.326 1 96.87 217 SER B N 1
ATOM 4384 C CA . SER B 1 217 ? 14.467 12.091 14.14 1 96.87 217 SER B CA 1
ATOM 4385 C C . SER B 1 217 ? 13.226 12.899 14.503 1 96.87 217 SER B C 1
ATOM 4387 O O . SER B 1 217 ? 12.883 13.863 13.816 1 96.87 217 SER B O 1
ATOM 4389 N N . VAL B 1 218 ? 12.609 12.472 15.564 1 96.02 218 VAL B N 1
ATOM 4390 C CA . VAL B 1 218 ? 11.41 13.171 16.017 1 96.02 218 VAL B CA 1
ATOM 4391 C C . VAL B 1 218 ? 11.757 14.614 16.375 1 96.02 218 VAL B C 1
ATOM 4393 O O . VAL B 1 218 ? 11.046 15.544 15.988 1 96.02 218 VAL B O 1
ATOM 4396 N N . ALA B 1 219 ? 12.836 14.788 17.065 1 96.44 219 ALA B N 1
ATOM 4397 C CA . ALA B 1 219 ? 13.28 16.124 17.453 1 96.44 219 ALA B CA 1
ATOM 4398 C C . ALA B 1 219 ? 13.558 16.987 16.226 1 96.44 219 ALA B C 1
ATOM 4400 O O . ALA B 1 219 ? 13.162 18.154 16.177 1 96.44 219 ALA B O 1
ATOM 4401 N N . ALA B 1 220 ? 14.204 16.431 15.275 1 97.86 220 ALA B N 1
ATOM 4402 C CA . ALA B 1 220 ? 14.537 17.169 14.059 1 97.86 220 ALA B CA 1
ATOM 4403 C C . ALA B 1 220 ? 13.278 17.541 13.281 1 97.86 220 ALA B C 1
ATOM 4405 O O . ALA B 1 220 ? 13.161 18.661 12.778 1 97.86 220 ALA B O 1
ATOM 4406 N N . LEU B 1 221 ? 12.348 16.609 13.166 1 97.34 221 LEU B N 1
ATOM 4407 C CA . LEU B 1 221 ? 11.093 16.863 12.467 1 97.34 221 LEU B CA 1
ATOM 4408 C C . LEU B 1 221 ? 10.316 17.991 13.138 1 97.34 221 LEU B C 1
ATOM 4410 O O . LEU B 1 221 ? 9.823 18.898 12.464 1 97.34 221 LEU B O 1
ATOM 4414 N N . ASP B 1 222 ? 10.272 17.901 14.41 1 94.56 222 ASP B N 1
ATOM 4415 C CA . ASP B 1 222 ? 9.583 18.937 15.173 1 94.56 222 ASP B CA 1
ATOM 4416 C C . ASP B 1 222 ? 10.252 20.296 14.981 1 94.56 222 ASP B C 1
ATOM 4418 O O . ASP B 1 222 ? 9.575 21.299 14.743 1 94.56 222 ASP B O 1
ATOM 4422 N N . GLU B 1 223 ? 11.548 20.324 15.074 1 96.31 223 GLU B N 1
ATOM 4423 C CA . GLU B 1 223 ? 12.326 21.55 14.927 1 96.31 223 GLU B CA 1
ATOM 4424 C C . GLU B 1 223 ? 12.087 22.196 13.566 1 96.31 223 GLU B C 1
ATOM 4426 O O . GLU B 1 223 ? 12.099 23.423 13.444 1 96.31 223 GLU B O 1
ATOM 4431 N N . HIS B 1 224 ? 11.78 21.385 12.606 1 96.7 224 HIS B N 1
ATOM 4432 C CA . HIS B 1 224 ? 11.624 21.918 11.257 1 96.7 224 HIS B CA 1
ATOM 4433 C C . HIS B 1 224 ? 10.152 22.102 10.905 1 96.7 224 HIS B C 1
ATOM 4435 O O . HIS B 1 224 ? 9.807 22.281 9.735 1 96.7 224 HIS B O 1
ATOM 4441 N N . GLY B 1 225 ? 9.277 21.938 11.86 1 92.18 225 GLY B N 1
ATOM 4442 C CA . GLY B 1 225 ? 7.9 22.379 11.707 1 92.18 225 GLY B CA 1
ATOM 4443 C C . GLY B 1 225 ? 6.979 21.292 11.186 1 92.18 225 GLY B C 1
ATOM 4444 O O . GLY B 1 225 ? 5.838 21.565 10.808 1 92.18 225 GLY B O 1
ATOM 4445 N N . PHE B 1 226 ? 7.424 20.073 11.097 1 93.71 226 PHE B N 1
ATOM 4446 C CA . PHE B 1 226 ? 6.523 18.981 10.745 1 93.71 226 PHE B CA 1
ATOM 4447 C C . PHE B 1 226 ? 5.527 18.718 11.867 1 93.71 226 PHE B C 1
ATOM 4449 O O . PHE B 1 226 ? 5.844 18.908 13.043 1 93.71 226 PHE B O 1
ATOM 4456 N N . ILE B 1 227 ? 4.333 18.266 11.462 1 88.9 227 ILE B N 1
ATOM 4457 C CA . ILE B 1 227 ? 3.307 18.011 12.467 1 88.9 227 ILE B CA 1
ATOM 4458 C C . ILE B 1 227 ? 2.859 16.554 12.389 1 88.9 227 ILE B C 1
ATOM 4460 O O . ILE B 1 227 ? 3.297 15.809 11.509 1 88.9 227 ILE B O 1
ATOM 4464 N N . ASP B 1 228 ? 2.072 16.18 13.366 1 89.58 228 ASP B N 1
ATOM 4465 C CA . ASP B 1 228 ? 1.498 14.838 13.402 1 89.58 228 ASP B CA 1
ATOM 4466 C C . ASP B 1 228 ? 2.59 13.772 13.344 1 89.58 228 ASP B C 1
ATOM 4468 O O . ASP B 1 228 ? 2.553 12.884 12.49 1 89.58 228 ASP B O 1
ATOM 4472 N N . ILE B 1 229 ? 3.572 13.972 14.165 1 93.93 229 ILE B N 1
ATOM 4473 C CA . ILE B 1 229 ? 4.684 13.029 14.216 1 93.93 229 ILE B CA 1
ATOM 4474 C C . ILE B 1 229 ? 4.261 11.772 14.973 1 93.93 229 ILE B C 1
ATOM 4476 O O . ILE B 1 229 ? 3.875 11.844 16.142 1 93.93 229 ILE B O 1
ATOM 4480 N N . THR B 1 230 ? 4.322 10.615 14.36 1 92.14 230 THR B N 1
ATOM 4481 C CA . THR B 1 230 ? 3.863 9.359 14.944 1 92.14 230 THR B CA 1
ATOM 4482 C C . THR B 1 230 ? 4.827 8.224 14.609 1 92.14 230 THR B C 1
ATOM 4484 O O . THR B 1 230 ? 5.331 8.14 13.487 1 92.14 230 THR B O 1
ATOM 4487 N N . MET B 1 231 ? 5.018 7.388 15.501 1 92.89 231 MET B N 1
ATOM 4488 C CA . MET B 1 231 ? 5.9 6.241 15.309 1 92.89 231 MET B CA 1
ATOM 4489 C C . MET B 1 231 ? 5.106 4.939 15.306 1 92.89 231 MET B C 1
ATOM 4491 O O . MET B 1 231 ? 4.199 4.758 16.12 1 92.89 231 MET B O 1
ATOM 4495 N N . TYR B 1 232 ? 5.513 4.026 14.417 1 91.98 232 TYR B N 1
ATOM 4496 C CA . TYR B 1 232 ? 4.837 2.739 14.306 1 91.98 232 TYR B CA 1
ATOM 4497 C C . TYR B 1 232 ? 5.841 1.593 14.305 1 91.98 232 TYR B C 1
ATOM 4499 O O . TYR B 1 232 ? 6.974 1.752 13.843 1 91.98 232 TYR B O 1
ATOM 4507 N N . GLU B 1 233 ? 5.368 0.505 14.844 1 88.38 233 GLU B N 1
ATOM 4508 C CA . GLU B 1 233 ? 5.98 -0.8 14.612 1 88.38 233 GLU B CA 1
ATOM 4509 C C . GLU B 1 233 ? 5.021 -1.738 13.885 1 88.38 233 GLU B C 1
ATOM 4511 O O . GLU B 1 233 ? 3.88 -1.922 14.313 1 88.38 233 GLU B O 1
ATOM 4516 N N . CYS B 1 234 ? 5.505 -2.228 12.769 1 85.64 234 CYS B N 1
ATOM 4517 C CA . CYS B 1 234 ? 4.675 -3.139 11.989 1 85.64 234 CYS B CA 1
ATOM 4518 C C . CYS B 1 234 ? 5.073 -4.589 12.239 1 85.64 234 CYS B C 1
ATOM 4520 O O . CYS B 1 234 ? 6.22 -4.972 12 1 85.64 234 CYS B O 1
ATOM 4522 N N . LEU B 1 235 ? 4.133 -5.344 12.679 1 80.74 235 LEU B N 1
ATOM 4523 C CA . LEU B 1 235 ? 4.383 -6.761 12.918 1 80.74 235 LEU B CA 1
ATOM 4524 C C . LEU B 1 235 ? 3.417 -7.626 12.117 1 80.74 235 LEU B C 1
ATOM 4526 O O . LEU B 1 235 ? 2.227 -7.316 12.028 1 80.74 235 LEU B O 1
ATOM 4530 N N . ILE B 1 236 ? 3.998 -8.516 11.369 1 82.75 236 ILE B N 1
ATOM 4531 C CA . ILE B 1 236 ? 3.185 -9.483 10.639 1 82.75 236 ILE B CA 1
ATOM 4532 C C . ILE B 1 236 ? 3.476 -10.892 11.15 1 82.75 236 ILE B C 1
ATOM 4534 O O . ILE B 1 236 ? 4.636 -11.259 11.352 1 82.75 236 ILE B O 1
ATOM 4538 N N . ARG B 1 237 ? 2.436 -11.575 11.425 1 79.09 237 ARG B N 1
ATOM 4539 C CA . ARG B 1 237 ? 2.549 -12.987 11.776 1 79.09 237 ARG B CA 1
ATOM 4540 C C . ARG B 1 237 ? 1.992 -13.873 10.667 1 79.09 237 ARG B C 1
ATOM 4542 O O . ARG B 1 237 ? 0.827 -13.743 10.287 1 79.09 237 ARG B O 1
ATOM 4549 N N . GLU B 1 238 ? 2.914 -14.635 10.13 1 76.99 238 GLU B N 1
ATOM 4550 C CA . GLU B 1 238 ? 2.518 -15.566 9.078 1 76.99 238 GLU B CA 1
ATOM 4551 C C . GLU B 1 238 ? 2.125 -16.921 9.659 1 76.99 238 GLU B C 1
ATOM 4553 O O . GLU B 1 238 ? 2.824 -17.46 10.519 1 76.99 238 GLU B O 1
ATOM 4558 N N . HIS B 1 239 ? 0.91 -17.409 9.333 1 69.46 239 HIS B N 1
ATOM 4559 C CA . HIS B 1 239 ? 0.459 -18.731 9.751 1 69.46 239 HIS B CA 1
ATOM 4560 C C . HIS B 1 239 ? 0.296 -19.662 8.554 1 69.46 239 HIS B C 1
ATOM 4562 O O . HIS B 1 239 ? -0.315 -19.288 7.55 1 69.46 239 HIS B O 1
ATOM 4568 N N . THR B 1 240 ? 1.159 -20.681 8.485 1 58.44 240 THR B N 1
ATOM 4569 C CA . THR B 1 240 ? 0.88 -21.691 7.47 1 58.44 240 THR B CA 1
ATOM 4570 C C . THR B 1 240 ? -0.216 -22.643 7.942 1 58.44 240 THR B C 1
ATOM 4572 O O . THR B 1 240 ? -0.138 -23.191 9.043 1 58.44 240 THR B O 1
ATOM 4575 N N . VAL B 1 241 ? -1.424 -22.535 7.462 1 51.67 241 VAL B N 1
ATOM 4576 C CA . VAL B 1 241 ? -2.517 -23.416 7.861 1 51.67 241 VAL B CA 1
ATOM 4577 C C . VAL B 1 241 ? -2.271 -24.823 7.32 1 51.67 241 VAL B C 1
ATOM 4579 O O . VAL B 1 241 ? -2.124 -25.012 6.11 1 51.67 241 VAL B O 1
ATOM 4582 N N . ALA B 1 242 ? -1.462 -25.619 8.02 1 44.23 242 ALA B N 1
ATOM 4583 C CA . ALA B 1 242 ? -1.358 -26.998 7.551 1 44.23 242 ALA B CA 1
ATOM 4584 C C . ALA B 1 242 ? -2.403 -27.886 8.221 1 44.23 242 ALA B C 1
ATOM 4586 O O . ALA B 1 242 ? -2.659 -27.756 9.421 1 44.23 242 ALA B O 1
ATOM 4587 N N . PRO B 1 243 ? -3.274 -28.347 7.522 1 39.82 243 PRO B N 1
ATOM 4588 C CA . PRO B 1 243 ? -4.096 -29.392 8.138 1 39.82 243 PRO B CA 1
ATOM 4589 C C . PRO B 1 243 ? -3.264 -30.448 8.862 1 39.82 243 PRO B C 1
ATOM 4591 O O . PRO B 1 243 ? -2.287 -30.957 8.307 1 39.82 243 PRO B O 1
ATOM 4594 N N . ILE B 1 244 ? -3.028 -30.246 10.175 1 36.21 244 ILE B N 1
ATOM 4595 C CA . ILE B 1 244 ? -2.362 -31.375 10.816 1 36.21 244 ILE B CA 1
ATOM 4596 C C . ILE B 1 244 ? -3.371 -32.491 11.073 1 36.21 244 ILE B C 1
ATOM 4598 O O . ILE B 1 244 ? -4.483 -32.236 11.541 1 36.21 244 ILE B O 1
ATOM 4602 N N . GLN B 1 245 ? -3.19 -33.586 10.546 1 30.03 245 GLN B N 1
ATOM 4603 C CA . GLN B 1 245 ? -3.933 -34.791 10.898 1 30.03 245 GLN B CA 1
ATOM 4604 C C . GLN B 1 245 ? -3.906 -35.034 12.404 1 30.03 245 GLN B C 1
ATOM 4606 O O . GLN B 1 245 ? -2.836 -35.049 13.017 1 30.03 245 GLN B O 1
ATOM 4611 N N . LYS B 1 246 ? -4.922 -34.758 13.08 1 32.9 246 LYS B N 1
ATOM 4612 C CA . LYS B 1 246 ? -4.967 -35.303 14.433 1 32.9 246 LYS B CA 1
ATOM 4613 C C . LYS B 1 246 ? -4.632 -36.792 14.438 1 32.9 246 LYS B C 1
ATOM 4615 O O . LYS B 1 246 ? -5.341 -37.596 13.828 1 32.9 246 LYS B O 1
ATOM 4620 N N . VAL B 1 247 ? -3.418 -37.109 14.479 1 29.77 247 VAL B N 1
ATOM 4621 C CA . VAL B 1 247 ? -3.171 -38.518 14.767 1 29.77 247 VAL B CA 1
ATOM 4622 C C . VAL B 1 247 ? -3.888 -38.915 16.056 1 29.77 247 VAL B C 1
ATOM 4624 O O . VAL B 1 247 ? -3.695 -38.288 17.1 1 29.77 247 VAL B O 1
ATOM 4627 N N . ASP B 1 248 ? -5.037 -39.221 15.961 1 31.37 248 ASP B N 1
ATOM 4628 C CA . ASP B 1 248 ? -5.652 -39.851 17.125 1 31.37 248 ASP B CA 1
ATOM 4629 C C . ASP B 1 248 ? -4.645 -40.721 17.875 1 31.37 248 ASP B C 1
ATOM 4631 O O . ASP B 1 248 ? -4.146 -41.709 17.334 1 31.37 248 ASP B O 1
ATOM 4635 N N . PHE B 1 249 ? -4.062 -40.121 18.816 1 33.68 249 PHE B N 1
ATOM 4636 C CA . PHE B 1 249 ? -3.134 -40.828 19.691 1 33.68 249 PHE B CA 1
ATOM 4637 C C . PHE B 1 249 ? -3.676 -42.205 20.056 1 33.68 249 PHE B C 1
ATOM 4639 O O . PHE B 1 249 ? -2.919 -43.174 20.136 1 33.68 249 PHE B O 1
ATOM 4646 N N . SER B 1 250 ? -5.015 -42.127 20.305 1 36.83 250 SER B N 1
ATOM 4647 C CA . SER B 1 250 ? -5.565 -43.408 20.735 1 36.83 250 SER B CA 1
ATOM 4648 C C . SER B 1 250 ? -5.486 -44.446 19.621 1 36.83 250 SER B C 1
ATOM 4650 O O . SER B 1 250 ? -5.16 -45.609 19.871 1 36.83 250 SER B O 1
ATOM 4652 N N . VAL B 1 251 ? -5.674 -43.904 18.343 1 42.92 251 VAL B N 1
ATOM 4653 C CA . VAL B 1 251 ? -5.634 -44.866 17.246 1 42.92 251 VAL B CA 1
ATOM 4654 C C . VAL B 1 251 ? -4.184 -45.177 16.884 1 42.92 251 VAL B C 1
ATOM 4656 O O . VAL B 1 251 ? -3.843 -46.327 16.595 1 42.92 251 VAL B O 1
ATOM 4659 N N . ALA B 1 252 ? -3.274 -44.131 17.037 1 42.17 252 ALA B N 1
ATOM 4660 C CA . ALA B 1 252 ? -1.84 -44.372 16.899 1 42.17 252 ALA B CA 1
ATOM 4661 C C . ALA B 1 252 ? -1.336 -45.318 17.985 1 42.17 252 ALA B C 1
ATOM 4663 O O . ALA B 1 252 ? -0.536 -46.216 17.712 1 42.17 252 ALA B O 1
ATOM 4664 N N . ILE B 1 253 ? -1.952 -45.041 19.066 1 45.91 253 ILE B N 1
ATOM 4665 C CA . ILE B 1 253 ? -1.634 -45.937 20.172 1 45.91 253 ILE B CA 1
ATOM 4666 C C . ILE B 1 253 ? -2.202 -47.326 19.891 1 45.91 253 ILE B C 1
ATOM 4668 O O . ILE B 1 253 ? -1.517 -48.334 20.081 1 45.91 253 ILE B O 1
ATOM 4672 N N . LYS B 1 254 ? -3.452 -47.323 19.408 1 49.42 254 LYS B N 1
ATOM 4673 C CA . LYS B 1 254 ? -4.093 -48.611 19.158 1 49.42 254 LYS B CA 1
ATOM 4674 C C . LYS B 1 254 ? -3.416 -49.347 18.005 1 49.42 254 LYS B C 1
ATOM 4676 O O . LYS B 1 254 ? -3.2 -50.558 18.076 1 49.42 254 LYS B O 1
ATOM 4681 N N . ASP B 1 255 ? -2.983 -48.526 17.031 1 49.73 255 ASP B N 1
ATOM 4682 C CA . ASP B 1 255 ? -2.256 -49.109 15.907 1 49.73 255 ASP B CA 1
ATOM 4683 C C . ASP B 1 255 ? -0.871 -49.586 16.337 1 49.73 255 ASP B C 1
ATOM 4685 O O . ASP B 1 255 ? -0.425 -50.661 15.932 1 49.73 255 ASP B O 1
ATOM 4689 N N . ALA B 1 256 ? -0.308 -48.748 17.176 1 50.99 256 ALA B N 1
ATOM 4690 C CA . ALA B 1 256 ? 0.965 -49.157 17.765 1 50.99 256 ALA B CA 1
ATOM 4691 C C . ALA B 1 256 ? 0.794 -50.403 18.628 1 50.99 256 ALA B C 1
ATOM 4693 O O . ALA B 1 256 ? 1.626 -51.313 18.586 1 50.99 256 ALA B O 1
ATOM 4694 N N . GLN B 1 257 ? -0.308 -50.339 19.329 1 54.17 257 GLN B N 1
ATOM 4695 C CA . GLN B 1 257 ? -0.595 -51.47 20.205 1 54.17 257 GLN B CA 1
ATOM 4696 C C . GLN B 1 257 ? -0.906 -52.727 19.398 1 54.17 257 GLN B C 1
ATOM 4698 O O . GLN B 1 257 ? -0.432 -53.816 19.728 1 54.17 257 GLN B O 1
ATOM 4703 N N . GLU B 1 258 ? -1.656 -52.59 18.383 1 55.53 258 GLU B N 1
ATOM 4704 C CA . GLU B 1 258 ? -2.034 -53.737 17.563 1 55.53 258 GLU B CA 1
ATOM 4705 C C . GLU B 1 258 ? -0.839 -54.273 16.78 1 55.53 258 GLU B C 1
ATOM 4707 O O . GLU B 1 258 ? -0.684 -55.487 16.629 1 55.53 258 GLU B O 1
ATOM 4712 N N . ARG B 1 259 ? 0.076 -53.298 16.396 1 52.71 259 ARG B N 1
ATOM 4713 C CA . ARG B 1 259 ? 1.303 -53.731 15.736 1 52.71 259 ARG B CA 1
ATOM 4714 C C . ARG B 1 259 ? 2.22 -54.463 16.711 1 52.71 259 ARG B C 1
ATOM 4716 O O . ARG B 1 259 ? 2.828 -55.475 16.358 1 52.71 259 ARG B O 1
ATOM 4723 N N . LYS B 1 260 ? 2.277 -53.902 17.848 1 55.55 260 LYS B N 1
ATOM 4724 C CA . LYS B 1 260 ? 3.037 -54.603 18.879 1 55.55 260 LYS B CA 1
A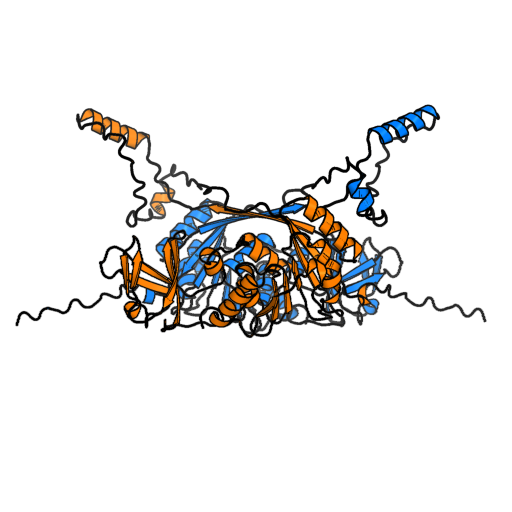TOM 4725 C C . LYS B 1 260 ? 2.468 -55.997 19.129 1 55.55 260 LYS B C 1
ATOM 4727 O O . LYS B 1 260 ? 3.221 -56.958 19.299 1 55.55 260 LYS B O 1
ATOM 4732 N N . ALA B 1 261 ? 1.16 -56.176 19.241 1 56.61 261 ALA B N 1
ATOM 4733 C CA . ALA B 1 261 ? 0.523 -57.457 19.533 1 56.61 261 ALA B CA 1
ATOM 4734 C C . ALA B 1 261 ? 0.782 -58.466 18.418 1 56.61 261 ALA B C 1
ATOM 4736 O O . ALA B 1 261 ? 0.841 -59.673 18.665 1 56.61 261 ALA B O 1
ATOM 4737 N N . LYS B 1 262 ? 0.919 -57.946 17.183 1 57.65 262 LYS B N 1
ATOM 4738 C CA . LYS B 1 262 ? 1.15 -58.864 16.071 1 57.65 262 LYS B CA 1
ATOM 4739 C C . LYS B 1 262 ? 2.642 -59.093 15.848 1 57.65 262 LYS B C 1
ATOM 4741 O O . LYS B 1 262 ? 3.038 -59.741 14.877 1 57.65 262 LYS B O 1
ATOM 4746 N N . GLY B 1 263 ? 3.602 -58.761 16.874 1 51.7 263 GLY B N 1
ATOM 4747 C CA . GLY B 1 263 ? 5.018 -59.094 16.879 1 51.7 263 GLY B CA 1
ATOM 4748 C C . GLY B 1 263 ? 5.822 -58.296 15.87 1 51.7 263 GLY B C 1
ATOM 4749 O O . GLY B 1 263 ? 6.897 -58.725 15.447 1 51.7 263 GLY B O 1
ATOM 4750 N N . LEU B 1 264 ? 5.225 -57.51 15.09 1 47.88 264 LEU B N 1
ATOM 4751 C CA . LEU B 1 264 ? 5.931 -56.798 14.031 1 47.88 264 LEU B CA 1
ATOM 4752 C C . LEU B 1 264 ? 6.885 -55.761 14.615 1 47.88 264 LEU B C 1
ATOM 4754 O O . LEU B 1 264 ? 6.611 -55.185 15.67 1 47.88 264 LEU B O 1
ATOM 4758 N N . PRO B 1 265 ? 8.254 -55.869 14.382 1 42.92 265 PRO B N 1
ATOM 4759 C CA . PRO B 1 265 ? 9.273 -54.991 14.96 1 42.92 265 PRO B CA 1
ATOM 4760 C C . PRO B 1 265 ? 8.777 -53.56 15.157 1 42.92 265 PRO B C 1
ATOM 4762 O O . PRO B 1 265 ? 7.872 -53.114 14.447 1 42.92 265 PRO B O 1
ATOM 4765 N N . SER B 1 266 ? 8.905 -53.022 16.31 1 37.8 266 SER B N 1
ATOM 4766 C CA . SER B 1 266 ? 8.61 -51.633 16.648 1 37.8 266 SER B CA 1
ATOM 4767 C C . SER B 1 266 ? 9.096 -50.684 15.557 1 37.8 266 SER B C 1
ATOM 4769 O O . SER B 1 266 ? 10.2 -50.847 15.032 1 37.8 266 SER B O 1
ATOM 4771 N N . VAL B 1 267 ? 8.362 -50.32 14.628 1 33.78 267 VAL B N 1
ATOM 4772 C CA . VAL B 1 267 ? 8.906 -49.374 13.658 1 33.78 267 VAL B CA 1
ATOM 4773 C C . VAL B 1 267 ? 9.935 -48.473 14.337 1 33.78 267 VAL B C 1
ATOM 4775 O O . VAL B 1 267 ? 9.638 -47.835 15.35 1 33.78 267 VAL B O 1
ATOM 4778 N N . GLU B 1 268 ? 11.185 -48.772 14.629 1 31.58 268 GLU B N 1
ATOM 4779 C CA . GLU B 1 268 ? 12.199 -47.759 14.905 1 31.58 268 GLU B CA 1
ATOM 4780 C C . GLU B 1 268 ? 11.687 -46.361 14.571 1 31.58 268 GLU B C 1
ATOM 4782 O O . GLU B 1 268 ? 10.817 -46.201 13.713 1 31.58 268 GLU B O 1
ATOM 4787 N N . SER B 1 269 ? 11.908 -45.382 15.46 1 29.31 269 SER B N 1
ATOM 4788 C CA . SER B 1 269 ? 11.587 -43.967 15.301 1 29.31 269 SER B CA 1
ATOM 4789 C C . SER B 1 269 ? 11.72 -43.531 13.846 1 29.31 269 SER B C 1
ATOM 4791 O O . SER B 1 269 ? 12.81 -43.168 13.398 1 29.31 269 SER B O 1
ATOM 4793 N N . VAL B 1 270 ? 11.647 -44.252 12.892 1 27.14 270 VAL B N 1
ATOM 4794 C CA . VAL B 1 270 ? 11.701 -43.74 11.527 1 27.14 270 VAL B CA 1
ATOM 4795 C C . VAL B 1 270 ? 11.047 -42.361 11.465 1 27.14 270 VAL B C 1
ATOM 4797 O O . VAL B 1 270 ? 9.941 -42.169 11.974 1 27.14 270 VAL B O 1
ATOM 4800 N N . ALA B 1 271 ? 11.92 -41.356 11.296 1 27.22 271 ALA B N 1
ATOM 4801 C CA . ALA B 1 271 ? 11.573 -39.978 10.959 1 27.22 271 ALA B CA 1
ATOM 4802 C C . ALA B 1 271 ? 10.247 -39.915 10.207 1 27.22 271 ALA B C 1
ATOM 4804 O O . ALA B 1 271 ? 10.159 -40.346 9.054 1 27.22 271 ALA B O 1
ATOM 4805 N N . ILE B 1 272 ? 9.31 -40.334 10.685 1 27.21 272 ILE B N 1
ATOM 4806 C CA . ILE B 1 272 ? 8.059 -39.981 10.022 1 27.21 272 ILE B CA 1
ATOM 4807 C C . ILE B 1 272 ? 8.224 -38.657 9.279 1 27.21 272 ILE B C 1
ATOM 4809 O O . ILE B 1 272 ? 8.335 -37.598 9.902 1 27.21 272 ILE B O 1
ATOM 4813 N N . LYS B 1 273 ? 9.128 -38.656 8.42 1 28.75 273 LYS B N 1
ATOM 4814 C CA . LYS B 1 273 ? 9.124 -37.675 7.338 1 28.75 273 LYS B CA 1
ATOM 4815 C C . LYS B 1 273 ? 7.712 -37.17 7.059 1 28.75 273 LYS B C 1
ATOM 4817 O O . LYS B 1 273 ? 6.793 -37.964 6.85 1 28.75 273 LYS B O 1
ATOM 4822 N N . ARG B 1 274 ? 7.358 -36.166 7.635 1 27.69 274 ARG B N 1
ATOM 4823 C CA . ARG B 1 274 ? 6.182 -35.355 7.336 1 27.69 274 ARG B CA 1
ATOM 4824 C C . ARG B 1 274 ? 5.796 -35.471 5.866 1 27.69 274 ARG B C 1
ATOM 4826 O O . ARG B 1 274 ? 6.457 -34.897 4.998 1 27.69 274 ARG B O 1
ATOM 4833 N N . LYS B 1 275 ? 5.419 -36.624 5.392 1 27.69 275 LYS B N 1
ATOM 4834 C CA . LYS B 1 275 ? 4.697 -36.818 4.138 1 27.69 275 LYS B CA 1
ATOM 4835 C C . LYS B 1 275 ? 3.624 -35.749 3.951 1 27.69 275 LYS B C 1
ATOM 4837 O O . LYS B 1 275 ? 2.431 -36.027 4.093 1 27.69 275 LYS B O 1
ATOM 4842 N N . LEU B 1 276 ? 3.607 -34.76 4.594 1 27.03 276 LEU B N 1
ATOM 4843 C CA . LEU B 1 276 ? 2.772 -33.699 4.041 1 27.03 276 LEU B CA 1
ATOM 4844 C C . LEU B 1 276 ? 3.023 -33.534 2.545 1 27.03 276 LEU B C 1
ATOM 4846 O O . LEU B 1 276 ? 3.662 -32.568 2.122 1 27.03 276 LEU B O 1
ATOM 4850 N N . GLY B 1 277 ? 3.489 -34.552 1.887 1 25.72 277 GLY B N 1
ATOM 4851 C CA . GLY B 1 277 ? 3.672 -34.448 0.449 1 25.72 277 GLY B CA 1
ATOM 4852 C C . GLY B 1 277 ? 2.43 -33.97 -0.279 1 25.72 277 GLY B C 1
ATOM 4853 O O . GLY B 1 277 ? 1.366 -33.825 0.328 1 25.72 277 GLY B O 1
ATOM 4854 N N . LYS B 1 278 ? 2.306 -34.071 -1.747 1 32.24 278 LYS B N 1
ATOM 4855 C CA . LYS B 1 278 ? 1.36 -33.734 -2.807 1 32.24 278 LYS B CA 1
ATOM 4856 C C . LYS B 1 278 ? -0.032 -34.277 -2.494 1 32.24 278 LYS B C 1
ATOM 4858 O O . LYS B 1 278 ? -1.039 -33.663 -2.851 1 32.24 278 LYS B O 1
ATOM 4863 N N . ASP B 1 279 ? -0.39 -35.686 -2.182 1 28.38 279 ASP B N 1
ATOM 4864 C CA . ASP B 1 279 ? -1.562 -36.491 -2.512 1 28.38 279 ASP B CA 1
ATOM 4865 C C . ASP B 1 279 ? -2.57 -36.49 -1.364 1 28.38 279 ASP B C 1
ATOM 4867 O O . ASP B 1 279 ? -3.47 -37.331 -1.321 1 28.38 279 ASP B O 1
ATOM 4871 N N . GLU B 1 280 ? -2.295 -36.148 -0.154 1 33.02 280 GLU B N 1
ATOM 4872 C CA . GLU B 1 280 ? -3.414 -36.494 0.717 1 33.02 280 GLU B CA 1
ATOM 4873 C C . GLU B 1 280 ? -4.612 -35.582 0.467 1 33.02 280 GLU B C 1
ATOM 4875 O O . GLU B 1 280 ? -4.459 -34.363 0.364 1 33.02 280 GLU B O 1
ATOM 4880 N N . PRO B 1 281 ? -5.788 -36.217 0.118 1 31.85 281 PRO B N 1
ATOM 4881 C CA . PRO B 1 281 ? -7.02 -35.519 -0.256 1 31.85 281 PRO B CA 1
ATOM 4882 C C . PRO B 1 281 ? -7.477 -34.521 0.805 1 31.85 281 PRO B C 1
ATOM 4884 O O . PRO B 1 281 ? -7.238 -34.728 1.998 1 31.85 281 PRO B O 1
ATOM 4887 N N . ILE B 1 282 ? -7.519 -33.266 0.585 1 35.68 282 ILE B N 1
ATOM 4888 C CA . ILE B 1 282 ? -8.178 -32.219 1.36 1 35.68 282 ILE B CA 1
ATOM 4889 C C . ILE B 1 282 ? -9.478 -32.757 1.953 1 35.68 282 ILE B C 1
ATOM 4891 O O . ILE B 1 282 ? -10.352 -33.23 1.223 1 35.68 282 ILE B O 1
ATOM 4895 N N . PRO B 1 283 ? -9.572 -33.222 3.229 1 37.35 283 PRO B N 1
ATOM 4896 C CA . PRO B 1 283 ? -10.828 -33.777 3.739 1 37.35 283 PRO B CA 1
ATOM 4897 C C . PRO B 1 283 ? -12.045 -32.944 3.342 1 37.35 283 PRO B C 1
ATOM 4899 O O . PRO B 1 283 ? -11.927 -31.735 3.127 1 37.35 283 PRO B O 1
ATOM 4902 N N . THR B 1 284 ? -13.243 -33.554 2.95 1 36.27 284 THR B N 1
ATOM 4903 C CA . THR B 1 284 ? -14.521 -32.994 2.523 1 36.27 284 THR B CA 1
ATOM 4904 C C . THR B 1 284 ? -15.161 -32.187 3.65 1 36.27 284 THR B C 1
ATOM 4906 O O . THR B 1 284 ? -14.776 -32.322 4.813 1 36.27 284 THR B O 1
ATOM 4909 N N . ALA B 1 285 ? -16.002 -31.203 3.455 1 37.13 285 ALA B N 1
ATOM 4910 C CA . ALA B 1 285 ? -16.751 -30.366 4.389 1 37.13 285 ALA B CA 1
ATOM 4911 C C . ALA B 1 285 ? -17.4 -31.209 5.483 1 37.13 285 ALA B C 1
ATOM 4913 O O . ALA B 1 285 ? -17.413 -30.818 6.652 1 37.13 285 ALA B O 1
ATOM 4914 N N . GLU B 1 286 ? -18.02 -32.324 5.142 1 38.26 286 GLU B N 1
ATOM 4915 C CA . GLU B 1 286 ? -18.718 -33.211 6.067 1 38.26 286 GLU B CA 1
ATOM 4916 C C . GLU B 1 286 ? -17.751 -33.836 7.068 1 38.26 286 GLU B C 1
ATOM 4918 O O . GLU B 1 286 ? -18.076 -33.974 8.249 1 38.26 286 GLU B O 1
ATOM 4923 N N . GLU B 1 287 ? -16.602 -34.251 6.593 1 39.7 287 GLU B N 1
ATOM 4924 C CA . GLU B 1 287 ? -15.632 -34.911 7.462 1 39.7 287 GLU B CA 1
ATOM 4925 C C . GLU B 1 287 ? -15.011 -33.925 8.447 1 39.7 287 GLU B C 1
ATOM 4927 O O . GLU B 1 287 ? -14.703 -34.286 9.584 1 39.7 287 GLU B O 1
ATOM 4932 N N . VAL B 1 288 ? -14.913 -32.677 8.089 1 35.83 288 VAL B N 1
ATOM 4933 C CA . VAL B 1 288 ? -14.478 -31.61 8.984 1 35.83 288 VAL B CA 1
ATOM 4934 C C . VAL B 1 288 ? -15.541 -31.367 10.053 1 35.83 288 VAL B C 1
ATOM 4936 O O . VAL B 1 288 ? -15.215 -31.131 11.219 1 35.83 288 VAL B O 1
ATOM 4939 N N . GLU B 1 289 ? -16.867 -31.331 9.771 1 35.23 289 GLU B N 1
ATOM 4940 C CA . GLU B 1 289 ? -17.937 -31.244 10.76 1 35.23 289 GLU B CA 1
ATOM 4941 C C . GLU B 1 289 ? -17.878 -32.41 11.742 1 35.23 289 GLU B C 1
ATOM 4943 O O . GLU B 1 289 ? -18.118 -32.234 12.938 1 35.23 289 GLU B O 1
ATOM 4948 N N . GLU B 1 290 ? -17.862 -33.632 11.312 1 34.87 290 GLU B N 1
ATOM 4949 C CA . GLU B 1 290 ? -17.834 -34.814 12.167 1 34.87 290 GLU B CA 1
ATOM 4950 C C . GLU B 1 290 ? -16.485 -34.958 12.866 1 34.87 290 GLU B C 1
ATOM 4952 O O . GLU B 1 290 ? -16.37 -35.668 13.867 1 34.87 290 GLU B O 1
ATOM 4957 N N . ALA B 1 291 ? -15.37 -34.711 12.166 1 33.08 291 ALA B N 1
ATOM 4958 C CA . ALA B 1 291 ? -14.115 -34.893 12.89 1 33.08 291 ALA B CA 1
ATOM 4959 C C . ALA B 1 291 ? -13.902 -33.777 13.908 1 33.08 291 ALA B C 1
ATOM 4961 O O . ALA B 1 291 ? -13.658 -32.627 13.536 1 33.08 291 ALA B O 1
ATOM 4962 N N . ALA B 1 292 ? -14.575 -33.706 15.029 1 31.96 292 ALA B N 1
ATOM 4963 C CA . ALA B 1 292 ? -14.565 -32.945 16.276 1 31.96 292 ALA B CA 1
ATOM 4964 C C . ALA B 1 292 ? -13.154 -32.476 16.621 1 31.96 292 ALA B C 1
ATOM 4966 O O . ALA B 1 292 ? -12.972 -31.381 17.158 1 31.96 292 ALA B O 1
ATOM 4967 N N . ASN B 1 293 ? -12.048 -33.371 16.754 1 29.57 293 ASN B N 1
ATOM 4968 C CA . ASN B 1 293 ? -10.779 -33.165 17.445 1 29.57 293 ASN B CA 1
ATOM 4969 C C . ASN B 1 293 ? -9.738 -32.529 16.528 1 29.57 293 ASN B C 1
ATOM 4971 O O . ASN B 1 293 ? -8.535 -32.67 16.756 1 29.57 293 ASN B O 1
ATOM 4975 N N . LEU B 1 294 ? -9.836 -32.396 15.29 1 31.27 294 LEU B N 1
ATOM 4976 C CA . LEU B 1 294 ? -8.736 -31.856 14.497 1 31.27 294 LEU B CA 1
ATOM 4977 C C . LEU B 1 294 ? -8.453 -30.406 14.878 1 31.27 294 LEU B C 1
ATOM 4979 O O . LEU B 1 294 ? -9.361 -29.572 14.88 1 31.27 294 LEU B O 1
ATOM 4983 N N . MET B 1 295 ? -7.544 -30.313 15.865 1 32 295 MET B N 1
ATOM 4984 C CA . MET B 1 295 ? -7.112 -28.983 16.287 1 32 295 MET B CA 1
ATOM 4985 C C . MET B 1 295 ? -6.403 -28.255 15.15 1 32 295 MET B C 1
ATOM 4987 O O . MET B 1 295 ? -5.516 -28.818 14.505 1 32 295 MET B O 1
ATOM 4991 N N . LEU B 1 296 ? -7.009 -27.537 14.451 1 32.98 296 LEU B N 1
ATOM 4992 C CA . LEU B 1 296 ? -6.351 -26.61 13.537 1 32.98 296 LEU B CA 1
ATOM 4993 C C . LEU B 1 296 ? -5.246 -25.836 14.249 1 32.98 296 LEU B C 1
ATOM 4995 O O . LEU B 1 296 ? -5.5 -25.168 15.254 1 32.98 296 LEU B O 1
ATOM 4999 N N . VAL B 1 297 ? -4.079 -26.529 14.291 1 31.63 297 VAL B N 1
ATOM 5000 C CA . VAL B 1 297 ? -2.997 -25.797 14.94 1 31.63 297 VAL B CA 1
ATOM 5001 C C . VAL B 1 297 ? -2.449 -24.734 13.99 1 31.63 297 VAL B C 1
ATOM 5003 O O . VAL B 1 297 ? -2.385 -24.95 12.778 1 31.63 297 VAL B O 1
ATOM 5006 N N . SER B 1 298 ? -2.644 -23.604 14.18 1 36.71 298 SER B N 1
ATOM 5007 C CA . SER B 1 298 ? -1.915 -22.504 13.557 1 36.71 298 SER B CA 1
ATOM 5008 C C . SER B 1 298 ? -0.448 -22.506 13.976 1 36.71 298 SER B C 1
ATOM 5010 O O . SER B 1 298 ? -0.138 -22.551 15.168 1 36.71 298 SER B O 1
ATOM 5012 N N . ARG B 1 299 ? 0.405 -23.258 13.277 1 33.96 299 ARG B N 1
ATOM 5013 C CA . ARG B 1 299 ? 1.803 -23.105 13.669 1 33.96 299 ARG B CA 1
ATOM 5014 C C . ARG B 1 299 ? 2.357 -21.762 13.207 1 33.96 299 ARG B C 1
ATOM 5016 O O . ARG B 1 299 ? 2.158 -21.364 12.057 1 33.96 299 ARG B O 1
ATOM 5023 N N . THR B 1 300 ? 2.505 -20.83 14.098 1 37.13 300 THR B N 1
ATOM 5024 C CA . THR B 1 300 ? 3.22 -19.594 13.804 1 37.13 300 THR B CA 1
ATOM 5025 C C . THR B 1 300 ? 4.617 -19.891 13.267 1 37.13 300 THR B C 1
ATOM 5027 O O . THR B 1 300 ? 5.39 -20.615 13.898 1 37.13 300 THR B O 1
ATOM 5030 N N . MET B 1 301 ? 4.775 -20.132 12.103 1 37.35 301 MET B N 1
ATOM 5031 C CA . MET B 1 301 ? 6.177 -20.173 11.698 1 37.35 301 MET B CA 1
ATOM 5032 C C . MET B 1 301 ? 7 -19.156 12.481 1 37.35 301 MET B C 1
ATOM 5034 O O . MET B 1 301 ? 6.458 -18.176 12.995 1 37.35 301 MET B O 1
ATOM 5038 N N . GLY B 1 302 ? 8.317 -19.457 12.819 1 37.15 302 GLY B N 1
ATOM 5039 C CA . GLY B 1 302 ? 9.204 -18.529 13.503 1 37.15 302 GLY B CA 1
ATOM 5040 C C . GLY B 1 302 ? 8.962 -17.081 13.12 1 37.15 302 GLY B C 1
ATOM 5041 O O . GLY B 1 302 ? 8.259 -16.799 12.147 1 37.15 302 GLY B O 1
ATOM 5042 N N . GLU B 1 303 ? 9.375 -16.182 14.021 1 40.77 303 GLU B N 1
ATOM 5043 C CA . GLU B 1 303 ? 9.364 -14.726 13.911 1 40.77 303 GLU B CA 1
ATOM 5044 C C . GLU B 1 303 ? 9.642 -14.279 12.478 1 40.77 303 GLU B C 1
ATOM 5046 O O . GLU B 1 303 ? 10.64 -14.683 11.878 1 40.77 303 GLU B O 1
ATOM 5051 N N . THR B 1 304 ? 8.617 -14.247 11.73 1 47.74 304 THR B N 1
ATOM 5052 C CA . THR B 1 304 ? 8.87 -13.571 10.463 1 47.74 304 THR B CA 1
ATOM 5053 C C . THR B 1 304 ? 10.098 -12.672 10.565 1 47.74 304 THR B C 1
ATOM 5055 O O . THR B 1 304 ? 10.313 -12.02 11.589 1 47.74 304 THR B O 1
ATOM 5058 N N . ARG B 1 305 ? 11.064 -12.837 9.799 1 45.81 305 ARG B N 1
ATOM 5059 C CA . ARG B 1 305 ? 12.262 -12.014 9.664 1 45.81 305 ARG B CA 1
ATOM 5060 C C . ARG B 1 305 ? 11.937 -10.538 9.865 1 45.81 305 ARG B C 1
ATOM 5062 O O . ARG B 1 305 ? 11.739 -9.803 8.895 1 45.81 305 ARG B O 1
ATOM 5069 N N . GLY B 1 306 ? 10.951 -10.157 10.718 1 47.78 306 GLY B N 1
ATOM 5070 C CA . GLY B 1 306 ? 10.726 -8.727 10.853 1 47.78 306 GLY B CA 1
ATOM 5071 C C . GLY B 1 306 ? 11.698 -8.058 11.807 1 47.78 306 GLY B C 1
ATOM 5072 O O . GLY B 1 306 ? 11.852 -8.492 12.95 1 47.78 306 GLY B O 1
ATOM 5073 N N . HIS B 1 307 ? 12.847 -7.652 11.389 1 51.2 307 HIS B N 1
ATOM 5074 C CA . HIS B 1 307 ? 13.59 -6.724 12.234 1 51.2 307 HIS B CA 1
ATOM 5075 C C . HIS B 1 307 ? 12.661 -5.7 12.876 1 51.2 307 HIS B C 1
ATOM 5077 O O . HIS B 1 307 ? 11.772 -5.161 12.214 1 51.2 307 HIS B O 1
ATOM 5083 N N . THR B 1 308 ? 12.572 -5.748 14.106 1 60.58 308 THR B N 1
ATOM 5084 C CA . THR B 1 308 ? 11.813 -4.714 14.8 1 60.58 308 THR B CA 1
ATOM 5085 C C . THR B 1 308 ? 12.347 -3.327 14.454 1 60.58 308 THR B C 1
ATOM 5087 O O . THR B 1 308 ? 13.527 -3.039 14.668 1 60.58 308 THR B O 1
ATOM 5090 N N . SER B 1 309 ? 11.884 -2.771 13.417 1 84.31 309 SER B N 1
ATOM 5091 C CA . SER B 1 309 ? 12.208 -1.394 13.063 1 84.31 309 SER B CA 1
ATOM 5092 C C . SER B 1 309 ? 11.045 -0.456 13.368 1 84.31 309 SER B C 1
ATOM 5094 O O . SER B 1 309 ? 9.933 -0.908 13.646 1 84.31 309 SER B O 1
ATOM 5096 N N . TYR B 1 310 ? 11.487 0.791 13.619 1 91.88 310 TYR B N 1
ATOM 5097 C CA . TYR B 1 310 ? 10.533 1.857 13.906 1 91.88 310 TYR B CA 1
ATOM 5098 C C . TYR B 1 310 ? 10.337 2.755 12.691 1 91.88 310 TYR B C 1
ATOM 5100 O O . TYR B 1 310 ? 11.307 3.163 12.049 1 91.88 310 TYR B O 1
ATOM 5108 N N . LEU B 1 311 ? 9.092 2.928 12.381 1 96.24 311 LEU B N 1
ATOM 5109 C CA . LEU B 1 311 ? 8.726 3.862 11.321 1 96.24 311 LEU B CA 1
ATOM 5110 C C . LEU B 1 311 ? 8.155 5.15 11.906 1 96.24 311 LEU B C 1
ATOM 5112 O O . LEU B 1 311 ? 7.114 5.128 12.567 1 96.24 311 LEU B O 1
ATOM 5116 N N . THR B 1 312 ? 8.845 6.278 11.685 1 97.1 312 THR B N 1
ATOM 5117 C CA . THR B 1 312 ? 8.357 7.573 12.146 1 97.1 312 THR B CA 1
ATOM 5118 C C . THR B 1 312 ? 7.774 8.375 10.986 1 97.1 312 THR B C 1
ATOM 5120 O O . THR B 1 312 ? 8.473 8.67 10.014 1 97.1 312 THR B O 1
ATOM 5123 N N . PHE B 1 313 ? 6.527 8.709 11.12 1 97.2 313 PHE B N 1
ATOM 5124 C CA . PHE B 1 313 ? 5.851 9.481 10.085 1 97.2 313 PHE B CA 1
ATOM 5125 C C . PHE B 1 313 ? 5.58 10.904 10.56 1 97.2 313 PHE B C 1
ATOM 5127 O O . PHE B 1 313 ? 5.371 11.137 11.752 1 97.2 313 PHE B O 1
ATOM 5134 N N . ALA B 1 314 ? 5.578 11.857 9.581 1 96.86 314 ALA B N 1
ATOM 5135 C CA . ALA B 1 314 ? 5.227 13.245 9.868 1 96.86 314 ALA B CA 1
ATOM 5136 C C . ALA B 1 314 ? 4.644 13.93 8.635 1 96.86 314 ALA B C 1
ATOM 5138 O O . ALA B 1 314 ? 4.776 13.426 7.517 1 96.86 314 ALA B O 1
ATOM 5139 N N . THR B 1 315 ? 3.973 15.018 8.856 1 95.65 315 THR B N 1
ATOM 5140 C CA . THR B 1 315 ? 3.299 15.754 7.792 1 95.65 315 THR B CA 1
ATOM 5141 C C . THR B 1 315 ? 3.957 17.114 7.575 1 95.65 315 THR B C 1
ATOM 5143 O O . THR B 1 315 ? 4.202 17.851 8.532 1 95.65 315 THR B O 1
ATOM 5146 N N . PHE B 1 316 ? 4.311 17.387 6.351 1 96.35 316 PHE B N 1
ATOM 5147 C CA . PHE B 1 316 ? 4.772 18.704 5.927 1 96.35 316 PHE B CA 1
ATOM 5148 C C . PHE B 1 316 ? 3.592 19.604 5.58 1 96.35 316 PHE B C 1
ATOM 5150 O O . PHE B 1 316 ? 2.713 19.215 4.808 1 96.35 316 PHE B O 1
ATOM 5157 N N . LEU B 1 317 ? 3.585 20.761 6.118 1 92.06 317 LEU B N 1
ATOM 5158 C CA . LEU B 1 317 ? 2.599 21.775 5.76 1 92.06 317 LEU B CA 1
ATOM 5159 C C . LEU B 1 317 ? 3.229 22.867 4.902 1 92.06 317 LEU B C 1
ATOM 5161 O O . LEU B 1 317 ? 4.367 23.276 5.147 1 92.06 317 LEU B O 1
ATOM 5165 N N . PRO B 1 318 ? 2.503 23.272 3.966 1 88.86 318 PRO B N 1
ATOM 5166 C CA . PRO B 1 318 ? 3.031 24.386 3.174 1 88.86 318 PRO B CA 1
ATOM 5167 C C . PRO B 1 318 ? 3.248 25.649 4.004 1 88.86 318 PRO B C 1
ATOM 5169 O O . PRO B 1 318 ? 2.5 25.907 4.95 1 88.86 318 PRO B O 1
ATOM 5172 N N . PRO B 1 319 ? 4.263 26.405 3.677 1 82.49 319 PRO B N 1
ATOM 5173 C CA . PRO B 1 319 ? 4.566 27.625 4.429 1 82.49 319 PRO B CA 1
ATOM 5174 C C . PRO B 1 319 ? 3.379 28.581 4.505 1 82.49 319 PRO B C 1
ATOM 5176 O O . PRO B 1 319 ? 3.251 29.336 5.473 1 82.49 319 PRO B O 1
ATOM 5179 N N . SER B 1 320 ? 2.571 28.595 3.447 1 73.43 320 SER B N 1
ATOM 5180 C CA . SER B 1 320 ? 1.39 29.453 3.474 1 73.43 320 SER B CA 1
ATOM 5181 C C . SER B 1 320 ? 0.447 29.061 4.606 1 73.43 320 SER B C 1
ATOM 5183 O O . SER B 1 320 ? -0.345 29.882 5.074 1 73.43 320 SER B O 1
ATOM 5185 N N . ALA B 1 321 ? 0.516 27.825 4.91 1 63.56 321 ALA B N 1
ATOM 5186 C CA . ALA B 1 321 ? -0.357 27.288 5.951 1 63.56 321 ALA B CA 1
ATOM 5187 C C . ALA B 1 321 ? 0.063 27.789 7.33 1 63.56 321 ALA B C 1
ATOM 5189 O O . ALA B 1 321 ? -0.757 27.854 8.249 1 63.56 321 ALA B O 1
ATOM 5190 N N . THR B 1 322 ? 1.31 27.993 7.435 1 60.33 322 THR B N 1
ATOM 5191 C CA . THR B 1 322 ? 1.806 28.383 8.75 1 60.33 322 THR B CA 1
ATOM 5192 C C . THR B 1 322 ? 1.681 29.891 8.95 1 60.33 322 THR B C 1
ATOM 5194 O O . THR B 1 322 ? 1.942 30.401 10.042 1 60.33 322 THR B O 1
ATOM 5197 N N . ARG B 1 323 ? 1.281 30.599 7.854 1 56.53 323 ARG B N 1
ATOM 5198 C CA . ARG B 1 323 ? 1.036 32.028 8.018 1 56.53 323 ARG B CA 1
ATOM 5199 C C . ARG B 1 323 ? -0.297 32.279 8.716 1 56.53 323 ARG B C 1
ATOM 5201 O O . ARG B 1 323 ? -1.322 31.714 8.328 1 56.53 323 ARG B O 1
ATOM 5208 N N . ILE B 1 324 ? -0.209 32.624 10.016 1 51.91 324 ILE B N 1
ATOM 5209 C CA . ILE B 1 324 ? -1.415 33.015 10.738 1 51.91 324 ILE B CA 1
ATOM 5210 C C . ILE B 1 324 ? -2.207 34.025 9.91 1 51.91 324 ILE B C 1
ATOM 5212 O O . ILE B 1 324 ? -1.665 35.045 9.479 1 51.91 324 ILE B O 1
ATOM 5216 N N . VAL B 1 325 ? -3.221 33.556 9.142 1 46.72 325 VAL B N 1
ATOM 5217 C CA . VAL B 1 325 ? -4.065 34.553 8.493 1 46.72 325 VAL B CA 1
ATOM 5218 C C . VAL B 1 325 ? -4.553 35.568 9.525 1 46.72 325 VAL B C 1
ATOM 5220 O O . VAL B 1 325 ? -5.316 35.223 10.43 1 46.72 325 VAL B O 1
ATOM 5223 N N . ASP B 1 326 ? -3.733 36.467 9.971 1 41.31 326 ASP B N 1
ATOM 5224 C CA . ASP B 1 326 ? -4.126 37.585 10.824 1 41.31 326 ASP B CA 1
ATOM 5225 C C . ASP B 1 326 ? -5.316 38.336 10.232 1 41.31 326 ASP B C 1
ATOM 5227 O O . ASP B 1 326 ? -5.243 38.837 9.108 1 41.31 326 ASP B O 1
ATOM 5231 N N . GLU B 1 327 ? -6.53 37.927 10.448 1 44.42 327 GLU B N 1
ATOM 5232 C CA . GLU B 1 327 ? -7.587 38.888 10.149 1 44.42 327 GLU B CA 1
ATOM 5233 C C . GLU B 1 327 ? -7.199 40.294 10.598 1 44.42 327 GLU B C 1
ATOM 5235 O O . GLU B 1 327 ? -6.698 40.48 11.709 1 44.42 327 GLU B O 1
ATOM 5240 N N . SER B 1 328 ? -6.944 41.23 9.703 1 42 328 SER B N 1
ATOM 5241 C CA . SER B 1 328 ? -6.848 42.674 9.892 1 42 328 SER B CA 1
ATOM 5242 C C . SER B 1 328 ? -7.863 43.167 10.918 1 42 328 SER B C 1
ATOM 5244 O O . SER B 1 328 ? -9.072 43.033 10.716 1 42 328 SER B O 1
ATOM 5246 N N . VAL B 1 329 ? -7.624 43.258 12.221 1 43.38 329 VAL B N 1
ATOM 5247 C CA . VAL B 1 329 ? -8.37 44.206 13.041 1 43.38 329 VAL B CA 1
ATOM 5248 C C . VAL B 1 329 ? -8.54 45.522 12.285 1 43.38 329 VAL B C 1
ATOM 5250 O O . VAL B 1 329 ? -7.559 46.116 11.831 1 43.38 329 VAL B O 1
ATOM 5253 N N . PRO B 1 330 ? -9.744 45.832 11.748 1 39.21 330 PRO B N 1
ATOM 5254 C CA . PRO B 1 330 ? -9.89 47.22 11.305 1 39.21 330 PRO B CA 1
ATOM 5255 C C . PRO B 1 330 ? -9.3 48.221 12.296 1 39.21 330 PRO B C 1
ATOM 5257 O O . PRO B 1 330 ? -9.488 48.08 13.507 1 39.21 330 PRO B O 1
ATOM 5260 N N . GLU B 1 331 ? -8.171 48.741 11.999 1 36.15 331 GLU B N 1
ATOM 5261 C CA . GLU B 1 331 ? -7.723 49.955 12.675 1 36.15 331 GLU B CA 1
ATOM 5262 C C . GLU B 1 331 ? -8.878 50.93 12.881 1 36.15 331 GLU B C 1
ATOM 5264 O O . GLU B 1 331 ? -9.551 51.315 11.923 1 36.15 331 GLU B O 1
ATOM 5269 N N . ASN B 1 332 ? -9.641 50.836 14.004 1 36.13 332 ASN B N 1
ATOM 5270 C CA . ASN B 1 332 ? -10.418 51.999 14.421 1 36.13 332 ASN B CA 1
ATOM 5271 C C . ASN B 1 332 ? -9.664 53.299 14.162 1 36.13 332 ASN B C 1
ATOM 5273 O O . ASN B 1 332 ? -8.603 53.533 14.745 1 36.13 332 ASN B O 1
ATOM 5277 N N . ASP B 1 333 ? -9.725 53.817 12.973 1 32.33 333 ASP B N 1
ATOM 5278 C CA . ASP B 1 333 ? -9.45 55.235 12.759 1 32.33 333 ASP B CA 1
ATOM 5279 C C . ASP B 1 333 ? -10.192 56.097 13.778 1 32.33 333 ASP B C 1
ATOM 5281 O O . ASP B 1 333 ? -11.422 56.186 13.745 1 32.33 333 ASP B O 1
ATOM 5285 N N . SER B 1 334 ? -9.769 56.164 15.019 1 29.31 334 SER B N 1
ATOM 5286 C CA . SER B 1 334 ? -10.035 57.299 15.897 1 29.31 334 SER B CA 1
ATOM 5287 C C . SER B 1 334 ? -9.773 58.622 15.185 1 29.31 334 SER B C 1
ATOM 5289 O O . SER B 1 334 ? -9.723 59.676 15.822 1 29.31 334 SER B O 1
ATOM 5291 N N . ASN B 1 335 ? -10.075 58.761 13.825 1 25.35 335 ASN B N 1
ATOM 5292 C CA . ASN B 1 335 ? -10.412 60.172 13.667 1 25.35 335 ASN B CA 1
ATOM 5293 C C . ASN B 1 335 ? -11.825 60.469 14.16 1 25.35 335 ASN B C 1
ATOM 5295 O O . ASN B 1 335 ? -12.746 59.682 13.932 1 25.35 335 ASN B O 1
#

Solvent-accessible surface area (backbone atoms only — not comparable to full-atom values): 36330 Å² total; per-residue (Å²): 98,37,61,72,44,91,65,54,56,38,44,77,68,30,53,34,32,41,36,67,46,96,88,41,56,43,73,42,67,35,41,80,91,40,72,49,71,58,98,50,32,38,43,47,32,61,75,47,45,67,35,46,39,33,22,41,44,68,19,79,73,68,68,30,62,34,31,36,31,70,48,42,46,73,57,42,57,74,45,56,74,76,80,43,85,76,78,49,68,69,55,48,22,46,50,44,49,72,39,64,64,25,45,50,43,27,35,39,37,36,55,42,59,62,38,44,65,53,42,46,49,50,52,34,14,30,90,71,14,37,36,42,33,27,20,65,50,57,69,52,34,53,52,43,48,54,49,36,43,65,35,49,35,50,89,34,47,45,76,36,75,41,52,35,59,81,65,35,72,86,46,66,53,63,23,43,24,40,38,32,52,46,99,53,47,43,56,28,47,70,36,50,60,45,20,28,35,58,74,32,61,27,25,38,37,39,48,26,76,46,68,69,54,43,53,49,33,51,50,40,40,49,75,70,62,37,40,77,70,42,31,36,35,74,43,61,44,50,29,54,78,48,88,50,76,56,69,47,56,65,53,51,43,46,50,49,47,52,38,51,72,69,67,47,75,70,77,64,86,61,75,72,61,77,69,82,56,93,77,73,75,78,80,55,74,67,55,56,70,68,49,78,72,56,59,78,50,68,48,65,54,73,80,49,92,60,74,76,41,38,40,37,34,30,33,40,56,14,66,72,17,69,42,72,75,68,73,77,72,77,75,77,70,83,114,97,38,62,71,43,90,65,54,55,38,46,77,68,30,52,33,32,41,38,67,47,96,89,41,56,42,71,42,67,34,42,80,90,40,74,49,71,58,98,49,29,39,43,48,30,61,76,47,45,67,36,46,39,34,23,43,45,68,18,78,75,66,68,30,62,34,33,36,32,70,50,42,45,73,58,41,57,74,45,56,74,76,80,44,86,76,78,50,67,70,55,48,23,46,50,44,49,74,40,63,64,25,45,51,43,26,35,37,36,36,56,41,60,62,36,44,62,54,42,47,49,50,53,34,12,30,92,71,14,38,38,43,32,27,19,63,51,57,68,50,34,53,52,44,47,53,50,34,42,65,34,47,36,51,89,33,47,45,78,36,74,41,53,34,59,82,65,35,73,89,44,65,52,65,22,42,25,40,38,32,50,45,100,54,47,43,56,28,46,68,37,49,61,45,19,28,34,59,73,34,61,29,23,39,36,39,49,26,76,47,68,70,54,43,53,49,33,52,51,40,40,48,75,72,62,39,39,79,69,40,32,35,33,74,44,60,45,50,29,53,78,50,86,51,75,58,69,46,58,65,53,51,43,45,50,48,46,51,38,52,73,68,67,48,75,72,76,63,87,61,75,72,63,79,71,77,59,94,77,73,76,78,79,56,75,67,54,56,68,69,48,76,73,54,58,76,51,68,48,63,54,72,80,51,91,60,73,75,41,38,41,37,35,31,35,40,57,15,66,73,16,70,42,71,72,68,75,77,70,76,74,77,70,82,115

Radius of gyration: 28.98 Å; Cα contacts (8 Å, |Δi|>4): 1331; chains: 2; bounding box: 59×119×95 Å

Secondary structure (DSSP, 8-state):
--SSS--SB--TT-EEEEEEETTEEEEEE--TT-EEEETTEEEEHHHHTTSBTT-EEE-TTSS-EEEEE---HHHHHHHS--SS----HHHHHHHHHHTT--TT-EEEEE--TTSHHHHHHHHHHTTT-EEEEEESSHHHHHHHHHHHHHTT-TTTEEEEE--HHHH-----S-BSEEEE-SS-GGGGHHHHHHHB-TTS-EEEEEEESSHHHHHHHHHHHHHTT-EEEEEEEEEEEEEEE-------HHHHHHHHHHHHHTT-------------STTS----HHHHHH-------EEE-S--S----EEEEEEE--GGGSS------------/--SSS--SB--TT-EEEEEEETTEEEEEE--TT-EEEETTEEEEHHHHTTSBTT-EEE-TTSS-EEEEE---HHHHHHHS--SS----HHHHHHHHHHTT--TT-EEEEE--TTSHHHHHHHHHHTTT-EEEEEESSHHHHHHHHHHHHHTT-TTTEEEEE--HHHH-----S-BSEEEE-SS-GGGGHHHHHHHB-TTS-EEEEEEESSHHHHHHHHHHHHHTT-EEEEEEEEEEEEEEE-------HHHHHHHHHHHHHTT--------------TTS----HHHHHH-------EEE-S--S----EEEEEEE--HHHHS------------

Organism: Mucor circinelloides f. circinelloides (strain 1006PhL) (NCBI:txid1220926)

pLDDT: mean 80.11, std 24.34, range [24.67, 98.93]

Sequence (670 aa):
MSFSGWKKYIEEGDLVIIYMTRENMTPIFMKKGTVFQNRFGVYKHDDIIGKEYGSKLVSSNYRGFVYLLHPTPELWTLVLPHRTQILYIADISFITTLLEMKPGVNVIESGTGSGSFSHSIARTIAPTGRLYSFEYHQNRANLAQVEFNEHGFGDIIKMHHRDVCKDGFQMKDQVNAVFLDLPAPWDAVASAKEAFKQDRTGKICCFSPCIEQVARSVAALDEHGFIDITMYECLIREHTVAPIQKVDFSVAIKDAQERKAKGLPSVESVAIKRKLGKDEPIPTAEEVEEAANLMLVSRTMGETRGHTSYLTFATFLPPSATRIVDESVPENDSNMSFSGWKKYIEEGDLVIIYMTRENMTPIFMKKGTVFQNRFGVYKHDDIIGKEYGSKLVSSNYRGFVYLLHPTPELWTLVLPHRTQILYIADISFITTLLEMKPGVNVIESGTGSGSFSHSIARTIAPTGRLYSFEYHQNRANLAQVEFNEHGFGDIIKMHHRDVCKDGFQMKDQVNAVFLDLPAPWDAVASAKEAFKQDRTGKICCFSPCIEQVARSVAALDEHGFIDITMYECLIREHTVAPIQKVDFSVAIKDAQERKAKGLPSVESVAIKRKLGKDEPIPTAEEVEEAANLMLVSRTMGETRGHTSYLTFATFLPPSATRIVDESVPENDSN